Protein AF-0000000083392197 (afdb_homodimer)

Nearest PDB structures (foldseek):
  4mob-assembly1_A  TM=7.597E-01  e=2.489E-22  Homo sapiens
  4zv3-assembly1_C  TM=8.119E-01  e=1.993E-19  Mus musculus
  5egl-assembly1_A  TM=8.829E-01  e=2.478E-12  Staphylococcus aureus subsp. aureus Mu50
  5hz4-assembly1_B  TM=8.569E-01  e=7.055E-12  Staphylococcus aureus subsp. aureus Mu50
  5egl-assembly1_B-2  TM=8.770E-01  e=7.477E-12  Staphylococcus aureus subsp. aureus Mu50

Secondary structure (DSSP, 8-state):
-GGG-EEEEE-TTT-HHHHHHHB-TTSSB-HHHHHHHHHHHHHHHHHHHHH-TT------HHHHTEEEEEEEEEEEE--S---TTS-EEEEEEEEEE-SSEEEEEEEEEETTEEEEEEEEEEEEETTT-SB-PPPPP---SHHHHHHHHHHHHHHHHHHHHHHT-TTTSPPPHHHHHHHHHHIIIIIS--GGGGS---TTBSS---EEETTEEEEEGGGG-EEEEEE--GGGB-TTSBB-HHHHHHHHHHHHHHHHHHHHTS-EEEEEEEEEEE-SPPBTT-EEEEEEEEEEEE--SS-S-EEEEEEEEEEE-TTT-BEEEEEEEEEEEEESSPPTT---EEEE--SHHHHHHHHHHHHHHHHHHHHHHHHHHT----------------/-GGG-EEEEE-TTT-HHHHHHHB-TTSSB-HHHHHHHHHHHHHHHHHHHHH-TT------HHHHTEEEEEEEEEEEE--S---TTS-EEEEEEEEEE-SSEEEEEEEEEETTEEEEEEEEEEEEETTT-SB-PPPPP---SHHHHHHHHHHHHHHHHHHHHHHT-TTTSPPPHHHHHHHHHHIIIIIS--GGGGS---TTBSS---EEETTEEEEEGGGG-EEEEEE--GGGB-TTSBB-HHHHHHHHHHHHHHHHHHHHTS-EEEEEEEEEEE-SPPBTT-EEEEEEEEEEEE--SS-S-EEEEEEEEEEE-TTT-BEEEEEEEEEEEEESSPPTT---EEEE--SHHHHHHHHHHHHHHHHHHHHHHHHHHT----------------

Organism: Coprinellus micaceus (NCBI:txid71717)

Solvent-accessible surface area (backbone atoms only — not comparable to full-atom values): 41107 Å² total; per-residue (Å²): 74,73,59,14,49,46,74,47,75,47,46,29,44,81,27,69,69,58,27,57,77,34,40,32,61,87,64,35,59,36,60,33,60,51,41,27,51,51,43,51,49,50,52,50,23,52,48,26,53,68,68,32,71,81,63,85,70,81,72,63,40,78,78,67,45,38,48,73,44,70,43,31,34,55,38,32,46,47,83,63,84,71,57,50,73,41,52,39,39,36,34,35,28,49,37,30,56,56,63,31,36,36,34,30,42,34,38,38,39,37,103,91,43,76,26,51,31,37,35,36,34,35,32,24,26,57,84,79,66,39,83,26,78,51,70,75,73,65,74,84,46,73,69,47,47,51,42,29,51,50,34,50,51,49,54,50,49,51,52,51,50,60,68,60,28,70,92,78,31,79,76,52,73,69,55,48,50,50,52,50,55,46,37,69,70,68,52,63,76,54,84,68,48,69,64,64,81,63,84,58,47,54,56,61,68,53,45,72,57,86,79,27,32,33,26,49,26,81,51,40,56,48,42,31,47,45,73,35,44,57,84,46,44,41,92,81,63,25,49,30,63,24,57,53,48,17,53,43,45,51,43,41,48,51,46,50,22,45,72,66,33,38,57,61,38,74,39,31,40,59,31,36,41,47,77,43,87,47,58,56,53,35,40,36,40,35,39,29,31,54,32,25,52,48,67,46,94,88,32,67,35,32,39,25,31,37,30,38,34,24,41,42,40,42,70,74,17,41,57,42,78,22,34,42,38,34,36,34,34,28,54,65,56,84,52,89,85,66,61,49,66,40,60,36,55,86,46,72,70,42,41,52,45,27,51,51,25,45,55,51,52,52,51,48,51,52,53,53,55,55,51,66,70,54,64,73,78,75,74,75,78,72,77,81,74,76,76,75,84,122,74,73,59,14,50,44,75,47,73,48,45,28,44,81,27,68,70,59,26,59,77,35,40,32,61,88,62,34,60,36,60,34,60,51,41,27,50,50,44,52,48,50,50,50,24,52,49,26,54,66,69,32,70,82,62,86,71,81,74,61,40,76,78,67,45,40,47,74,43,69,44,31,34,54,39,31,48,48,84,64,83,71,56,51,73,41,51,37,38,38,33,35,26,50,36,32,58,56,62,29,36,34,33,29,43,34,38,39,36,40,99,91,44,77,23,50,32,37,35,36,33,35,32,24,25,57,83,81,66,39,83,28,77,51,68,76,74,66,74,85,47,72,69,47,48,52,43,30,51,50,33,50,51,49,54,50,49,53,51,51,52,60,66,61,29,69,92,78,29,78,74,53,72,68,54,48,51,50,51,51,55,45,36,69,71,67,53,63,77,53,86,67,49,71,62,65,82,62,84,58,46,54,58,63,68,53,45,72,57,85,75,28,32,33,26,50,27,83,52,39,56,46,43,31,47,43,73,34,44,55,83,47,44,42,91,82,62,25,48,29,64,23,58,53,48,19,54,43,44,50,44,41,50,52,46,51,21,44,75,66,33,38,57,61,38,74,39,30,41,58,31,36,41,47,78,40,87,46,59,56,54,36,41,38,38,34,39,29,30,50,32,25,52,49,66,47,94,88,34,68,36,33,40,25,30,37,29,37,34,23,41,43,39,42,70,74,19,42,59,43,77,23,35,42,38,34,36,33,34,29,53,65,53,84,51,90,83,66,60,49,66,40,60,36,53,86,46,72,71,41,42,52,45,27,50,52,26,44,54,51,53,52,52,49,51,52,52,53,54,55,51,67,70,57,65,72,76,75,73,75,79,71,77,79,74,78,76,77,83,123

Radius of gyration: 29.29 Å; Cα contacts (8 Å, |Δi|>4): 1599; chains: 2; bounding box: 93×83×91 Å

Foldseek 3Di:
DCFLKDKDKQALQPDVVSVVVAADPVGAGLVLVVLLVQLVSQQSSQVCQFPTSPDDDPPAVVVVQKGKDWFKKAKKFDPDGGDSNGMKMKMWHWLEFDFFKTKIWMWIDDPQDTIIIIIIMGMAGLPPRHGHGGDGDDQDDPVSVVSNVVVVVVVVVVVVCVCCACVNDPDDPVLVVVLVVVCVQAVDPDPQQPPDPPPDAQFDFSDDRDLATETEQVRLKDKDKDAAAQVQADSSQFGRVSNVSSVQVVRQLVSVCSQQVHDKDWTMWRMKGQAATHHHGWIKMKMKTFQWWDDDPVFRIKTKMKIWIWTADPVPRDTDTGMITITMMGHDDADVPGGHYTYHYNDPVSSSSNSVSVVSVVVSVVVSVVVVVCSDDDPPDPPPPPPPPD/DCFLKDKDKQALQPDVVSVVVAADPVGAGLVLVVLLVQLVSQQSSQVCQFPTNPDDDPPAVVVVQKGKDWFKKAKKFDPDGGDSNGMKMKMWHWLEFDFFKTKIWMWIDDPQDTIIIIIIMGMAGLVPRHGHGGDGDDQDDPVSVVSNVVVVVVVVVVVVCVCCACVNDPDDPVLVVVLVVVCVQAVDDDPQQPPDPPPDAQFDFSDDRDLATETEQVRLKDKDKDAAAQVQADSSQFGRVSNVSSVQVVRQLVSVCSQQVHDKAWTMWRMKGQAATHHHGWIKMKMKTFQWWDDDPVFRIKTKMKMWIWTADPVPRDTDTGMITITMMGHDDADVPGGHYTYHYNDPVSSSSNSVSVVSVVVSVVVSVVVVVCSDDDPPDDPPPPPPPD

Structure (mmCIF, N/CA/C/O backbone):
data_AF-0000000083392197-model_v1
#
loop_
_entity.id
_entity.type
_entity.pdbx_description
1 polymer 'Thioesterase/thiol ester dehydrase-isomerase'
#
loop_
_atom_site.group_PDB
_atom_site.id
_atom_site.type_symbol
_atom_site.label_atom_id
_atom_site.label_alt_id
_atom_site.label_comp_id
_atom_site.label_asym_id
_atom_site.label_entity_id
_atom_site.label_seq_id
_atom_site.pdbx_PDB_ins_code
_atom_site.Cartn_x
_atom_site.Cartn_y
_atom_site.Cartn_z
_atom_site.occupancy
_atom_site.B_iso_or_equiv
_atom_site.auth_seq_id
_atom_site.auth_comp_id
_atom_site.auth_asym_id
_atom_site.auth_atom_id
_atom_site.pdbx_PDB_model_num
ATOM 1 N N . MET A 1 1 ? -14.875 37.312 0.708 1 85.25 1 MET A N 1
ATOM 2 C CA . MET A 1 1 ? -14.391 36.156 1.445 1 85.25 1 MET A CA 1
ATOM 3 C C . MET A 1 1 ? -15.422 35.031 1.423 1 85.25 1 MET A C 1
ATOM 5 O O . MET A 1 1 ? -15.094 33.875 1.146 1 85.25 1 MET A O 1
ATOM 9 N N . HIS A 1 2 ? -16.719 35.406 1.451 1 84 2 HIS A N 1
ATOM 10 C CA . HIS A 1 2 ? -17.781 34.406 1.51 1 84 2 HIS A CA 1
ATOM 11 C C . HIS A 1 2 ? -17.984 33.719 0.153 1 84 2 HIS A C 1
ATOM 13 O O . HIS A 1 2 ? -18.562 32.656 0.07 1 84 2 HIS A O 1
ATOM 19 N N . ASP A 1 3 ? -17.453 34.375 -0.849 1 89 3 ASP A N 1
ATOM 20 C CA . ASP A 1 3 ? -17.641 33.875 -2.201 1 89 3 ASP A CA 1
ATOM 21 C C . ASP A 1 3 ? -16.922 32.531 -2.383 1 89 3 ASP A C 1
ATOM 23 O O . ASP A 1 3 ? -17.297 31.734 -3.252 1 89 3 ASP A O 1
ATOM 27 N N . SER A 1 4 ? -15.938 32.281 -1.595 1 92.25 4 SER A N 1
ATOM 28 C CA . SER A 1 4 ? -15.172 31.062 -1.745 1 92.25 4 SER A CA 1
ATOM 29 C C . SER A 1 4 ? -15.688 29.969 -0.818 1 92.25 4 SER A C 1
ATOM 31 O O . SER A 1 4 ? -15.195 28.844 -0.855 1 92.25 4 SER A O 1
ATOM 33 N N . TYR A 1 5 ? -16.656 30.266 -0.035 1 93.25 5 TYR A N 1
ATOM 34 C CA . TYR A 1 5 ? -17.156 29.312 0.945 1 93.25 5 TYR A CA 1
ATOM 35 C C . TYR A 1 5 ? -17.719 28.078 0.259 1 93.25 5 TYR A C 1
ATOM 37 O O . TYR A 1 5 ? -18.406 28.172 -0.761 1 93.25 5 TYR A O 1
ATOM 45 N N . ALA A 1 6 ? -17.375 26.938 0.765 1 94 6 ALA A N 1
ATOM 46 C CA . ALA A 1 6 ? -17.906 25.656 0.301 1 94 6 ALA A CA 1
ATOM 47 C C . ALA A 1 6 ? -18.125 24.703 1.468 1 94 6 ALA A C 1
ATOM 49 O O . ALA A 1 6 ? -17.484 24.828 2.516 1 94 6 ALA A O 1
ATOM 50 N N . GLU A 1 7 ? -19.078 23.844 1.278 1 93.25 7 GLU A N 1
ATOM 51 C CA . GLU A 1 7 ? -19.406 22.875 2.316 1 93.25 7 GLU A CA 1
ATOM 52 C C . GLU A 1 7 ? -19.688 21.5 1.713 1 93.25 7 GLU A C 1
ATOM 54 O O . GLU A 1 7 ? -20.172 21.406 0.58 1 93.25 7 GLU A O 1
ATOM 59 N N . LEU A 1 8 ? -19.312 20.484 2.42 1 93.44 8 LEU A N 1
ATOM 60 C CA . LEU A 1 8 ? -19.531 19.078 2.084 1 93.44 8 LEU A CA 1
ATOM 61 C C . LEU A 1 8 ? -20.031 18.312 3.299 1 93.44 8 LEU A C 1
ATOM 63 O O . LEU A 1 8 ? -19.469 18.422 4.387 1 93.44 8 LEU A O 1
ATOM 67 N N . VAL A 1 9 ? -21.156 17.641 3.152 1 94.56 9 VAL A N 1
ATOM 68 C CA . VAL A 1 9 ? -21.656 16.797 4.234 1 94.56 9 VAL A CA 1
ATOM 69 C C . VAL A 1 9 ? -21.406 15.328 3.914 1 94.56 9 VAL A C 1
ATOM 71 O O . VAL A 1 9 ? -21.812 14.844 2.854 1 94.56 9 VAL A O 1
ATOM 74 N N . LEU A 1 10 ? -20.703 14.672 4.723 1 94.62 10 LEU A N 1
ATOM 75 C CA . LEU A 1 10 ? -20.547 13.227 4.656 1 94.62 10 LEU A CA 1
ATOM 76 C C . LEU A 1 10 ? -21.578 12.523 5.527 1 94.62 10 LEU A C 1
ATOM 78 O O . LEU A 1 10 ? -21.484 12.539 6.758 1 94.62 10 LEU A O 1
ATOM 82 N N . PRO A 1 11 ? -22.516 11.875 4.926 1 95.31 11 PRO A N 1
ATOM 83 C CA . PRO A 1 11 ? -23.672 11.352 5.66 1 95.31 11 PRO A CA 1
ATOM 84 C C . PRO A 1 11 ? -23.406 9.984 6.281 1 95.31 11 PRO A C 1
ATOM 86 O O . PRO A 1 11 ? -24.094 9.016 5.957 1 95.31 11 PRO A O 1
ATOM 89 N N . PHE A 1 12 ? -22.594 9.938 7.188 1 93.56 12 PHE A N 1
ATOM 90 C CA . PHE A 1 12 ? -22.266 8.688 7.859 1 93.56 12 PHE A CA 1
ATOM 91 C C . PHE A 1 12 ? -23.469 8.141 8.609 1 93.56 12 PHE A C 1
ATOM 93 O O . PHE A 1 12 ? -23.734 6.934 8.578 1 93.56 12 PHE A O 1
ATOM 100 N N . GLY A 1 13 ? -24.172 8.969 9.297 1 92.56 13 GLY A N 1
ATOM 101 C CA . GLY A 1 13 ? -25.312 8.547 10.078 1 92.56 13 GLY A CA 1
ATOM 102 C C . GLY A 1 13 ? -26.547 8.273 9.242 1 92.56 13 GLY A C 1
ATOM 103 O O . GLY A 1 13 ? -27.375 7.418 9.586 1 92.56 13 GLY A O 1
ATOM 104 N N . SER A 1 14 ? -26.656 8.914 8.133 1 94.25 14 SER A N 1
ATOM 105 C CA . SER A 1 14 ? -27.906 8.891 7.383 1 94.25 14 SER A CA 1
ATOM 106 C C . SER A 1 14 ? -27.797 7.969 6.172 1 94.25 14 SER A C 1
ATOM 108 O O . SER A 1 14 ? -28.797 7.629 5.555 1 94.25 14 SER A O 1
ATOM 110 N N . SER A 1 15 ? -26.641 7.648 5.801 1 95.81 15 SER A N 1
ATOM 111 C CA . SER A 1 15 ? -26.453 6.773 4.648 1 95.81 15 SER A CA 1
ATOM 112 C C . SER A 1 15 ? -25.562 5.586 4.992 1 95.81 15 SER A C 1
ATOM 114 O O . SER A 1 15 ? -24.344 5.723 5.043 1 95.81 15 SER A O 1
ATOM 116 N N . ALA A 1 16 ? -26.141 4.465 4.965 1 93.25 16 ALA A N 1
ATOM 117 C CA . ALA A 1 16 ? -25.391 3.246 5.266 1 93.25 16 ALA A CA 1
ATOM 118 C C . ALA A 1 16 ? -24.344 2.959 4.184 1 93.25 16 ALA A C 1
ATOM 120 O O . ALA A 1 16 ? -23.266 2.449 4.48 1 93.25 16 ALA A O 1
ATOM 121 N N . GLU A 1 17 ? -24.688 3.289 3.047 1 94.19 17 GLU A N 1
ATOM 122 C CA . GLU A 1 17 ? -23.781 3.066 1.923 1 94.19 17 GLU A CA 1
ATOM 123 C C . GLU A 1 17 ? -22.5 3.893 2.066 1 94.19 17 GLU A C 1
ATOM 125 O O . GLU A 1 17 ? -21.406 3.379 1.877 1 94.19 17 GLU A O 1
ATOM 130 N N . THR A 1 18 ? -22.688 5.152 2.359 1 94.69 18 THR A N 1
ATOM 131 C CA . THR A 1 18 ? -21.531 6.016 2.557 1 94.69 18 THR A CA 1
ATOM 132 C C . THR A 1 18 ? -20.688 5.535 3.74 1 94.69 18 THR A C 1
ATOM 134 O O . THR A 1 18 ? -19.469 5.496 3.664 1 94.69 18 THR A O 1
ATOM 137 N N . LEU A 1 19 ? -21.391 5.215 4.812 1 94.5 19 LEU A N 1
ATOM 138 C CA . LEU A 1 19 ? -20.672 4.75 6 1 94.5 19 LEU A CA 1
ATOM 139 C C . LEU A 1 19 ? -19.812 3.531 5.68 1 94.5 19 LEU A C 1
ATOM 141 O O . LEU A 1 19 ? -18.688 3.428 6.145 1 94.5 19 LEU A O 1
ATOM 145 N N . GLU A 1 20 ? -20.328 2.637 4.91 1 93.94 20 GLU A N 1
ATOM 146 C CA . GLU A 1 20 ? -19.609 1.414 4.562 1 93.94 20 GLU A CA 1
ATOM 147 C C . GLU A 1 20 ? -18.297 1.727 3.854 1 93.94 20 GLU A C 1
ATOM 149 O O . GLU A 1 20 ? -17.312 1.002 4.012 1 93.94 20 GLU A O 1
ATOM 154 N N . ARG A 1 21 ? -18.266 2.801 3.143 1 94.44 21 ARG A N 1
ATOM 155 C CA . ARG A 1 21 ? -17.078 3.189 2.385 1 94.44 21 ARG A CA 1
ATOM 156 C C . ARG A 1 21 ? -16.031 3.818 3.295 1 94.44 21 ARG A C 1
ATOM 158 O O . ARG A 1 21 ? -14.859 3.918 2.924 1 94.44 21 ARG A O 1
ATOM 165 N N . TYR A 1 22 ? -16.469 4.203 4.516 1 95.31 22 TYR A N 1
ATOM 166 C CA . TYR A 1 22 ? -15.57 4.984 5.352 1 95.31 22 TYR A CA 1
ATOM 167 C C . TYR A 1 22 ? -15.32 4.289 6.684 1 95.31 22 TYR A C 1
ATOM 169 O O . TYR A 1 22 ? -14.539 4.77 7.508 1 95.31 22 TYR A O 1
ATOM 177 N N . ILE A 1 23 ? -15.906 3.184 6.941 1 93.75 23 ILE A N 1
ATOM 178 C CA . ILE A 1 23 ? -15.805 2.529 8.242 1 93.75 23 ILE A CA 1
ATOM 179 C C . ILE A 1 23 ? -14.461 1.812 8.359 1 93.75 23 ILE A C 1
ATOM 181 O O . ILE A 1 23 ? -13.945 1.279 7.371 1 93.75 23 ILE A O 1
ATOM 185 N N . ASN A 1 24 ? -13.859 1.9 9.516 1 92 24 ASN A N 1
ATOM 186 C CA . ASN A 1 24 ? -12.641 1.137 9.758 1 92 24 ASN A CA 1
ATOM 187 C C . ASN A 1 24 ? -12.922 -0.133 10.555 1 92 24 ASN A C 1
ATOM 189 O O . ASN A 1 24 ? -14.078 -0.46 10.82 1 92 24 ASN A O 1
ATOM 193 N N . ALA A 1 25 ? -11.93 -0.91 10.844 1 89.44 25 ALA A N 1
ATOM 194 C CA . ALA A 1 25 ? -12.086 -2.238 11.422 1 89.44 25 ALA A CA 1
ATOM 195 C C . ALA A 1 25 ? -12.625 -2.152 12.852 1 89.44 25 ALA A C 1
ATOM 197 O O . ALA A 1 25 ? -13.289 -3.074 13.328 1 89.44 25 ALA A O 1
ATOM 198 N N . SER A 1 26 ? -12.375 -1.056 13.523 1 89.31 26 SER A N 1
ATOM 199 C CA . SER A 1 26 ? -12.805 -0.909 14.914 1 89.31 26 SER A CA 1
ATOM 200 C C . SER A 1 26 ? -14.188 -0.263 14.992 1 89.31 26 SER A C 1
ATOM 202 O O . SER A 1 26 ? -14.672 0.039 16.094 1 89.31 26 SER A O 1
ATOM 204 N N . GLY A 1 27 ? -14.766 -0.012 13.883 1 88.94 27 GLY A N 1
ATOM 205 C CA . GLY A 1 27 ? -16.094 0.578 13.867 1 88.94 27 GLY A CA 1
ATOM 206 C C . GLY A 1 27 ? -16.078 2.094 13.828 1 88.94 27 GLY A C 1
ATOM 207 O O . GLY A 1 27 ? -17.125 2.736 13.914 1 88.94 27 GLY A O 1
ATOM 208 N N . GLY A 1 28 ? -14.961 2.676 13.766 1 91.19 28 GLY A N 1
ATOM 209 C CA . GLY A 1 28 ? -14.828 4.113 13.586 1 91.19 28 GLY A CA 1
ATOM 210 C C . GLY A 1 28 ? -14.688 4.52 12.133 1 91.19 28 GLY A C 1
ATOM 211 O O . GLY A 1 28 ? -15.031 3.756 11.227 1 91.19 28 GLY A O 1
ATOM 212 N N . ILE A 1 29 ? -14.305 5.77 11.914 1 92.25 29 ILE A N 1
ATOM 213 C CA . ILE A 1 29 ? -14.18 6.305 10.562 1 92.25 29 ILE A CA 1
ATOM 214 C C . ILE A 1 29 ? -12.734 6.191 10.094 1 92.25 29 ILE A C 1
ATOM 216 O O . ILE A 1 29 ? -11.805 6.469 10.852 1 92.25 29 ILE A O 1
ATOM 220 N N . ARG A 1 30 ? -12.625 5.77 8.852 1 93.62 30 ARG A N 1
ATOM 221 C CA . ARG A 1 30 ? -11.312 5.73 8.219 1 93.62 30 ARG A CA 1
ATOM 222 C C . ARG A 1 30 ? -10.781 7.141 7.98 1 93.62 30 ARG A C 1
ATOM 224 O O . ARG A 1 30 ? -11.023 7.734 6.926 1 93.62 30 ARG A O 1
ATOM 231 N N . THR A 1 31 ? -9.93 7.605 8.852 1 92.62 31 THR A N 1
ATOM 232 C CA . THR A 1 31 ? -9.453 8.984 8.867 1 92.62 31 THR A CA 1
ATOM 233 C C . THR A 1 31 ? -8.625 9.281 7.621 1 92.62 31 THR A C 1
ATOM 235 O O . THR A 1 31 ? -8.641 10.406 7.117 1 92.62 31 THR A O 1
ATOM 238 N N . GLY A 1 32 ? -7.906 8.258 7.105 1 93.06 32 GLY A N 1
ATOM 239 C CA . GLY A 1 32 ? -7.164 8.469 5.871 1 93.06 32 GLY A CA 1
ATOM 240 C C . GLY A 1 32 ? -8.039 8.945 4.727 1 93.06 32 GLY A C 1
ATOM 241 O O . GLY A 1 32 ? -7.648 9.836 3.975 1 93.06 32 GLY A O 1
ATOM 242 N N . LYS A 1 33 ? -9.164 8.391 4.59 1 94.19 33 LYS A N 1
ATOM 243 C CA . LYS A 1 33 ? -10.094 8.789 3.537 1 94.19 33 LYS A CA 1
ATOM 244 C C . LYS A 1 33 ? -10.602 10.203 3.768 1 94.19 33 LYS A C 1
ATOM 246 O O . LYS A 1 33 ? -10.859 10.945 2.812 1 94.19 33 LYS A O 1
ATOM 251 N N . LEU A 1 34 ? -10.773 10.531 4.988 1 91.75 34 LEU A N 1
ATOM 252 C CA . LEU A 1 34 ? -11.195 11.883 5.316 1 91.75 34 LEU A CA 1
ATOM 253 C C . LEU A 1 34 ? -10.156 12.906 4.867 1 91.75 34 LEU A C 1
ATOM 255 O O . LEU A 1 34 ? -10.5 14.008 4.434 1 91.75 34 LEU A O 1
ATOM 259 N N . MET A 1 35 ? -8.875 12.516 4.961 1 92.75 35 MET A N 1
ATOM 260 C CA . MET A 1 35 ? -7.805 13.398 4.508 1 92.75 35 MET A CA 1
ATOM 261 C C . MET A 1 35 ? -7.949 13.711 3.021 1 92.75 35 MET A C 1
ATOM 263 O O . MET A 1 35 ? -7.688 14.836 2.588 1 92.75 35 MET A O 1
ATOM 267 N N . GLU A 1 36 ? -8.352 12.75 2.309 1 94.25 36 GLU A N 1
ATOM 268 C CA . GLU A 1 36 ? -8.602 12.945 0.884 1 94.25 36 GLU A CA 1
ATOM 269 C C . GLU A 1 36 ? -9.711 13.961 0.653 1 94.25 36 GLU A C 1
ATOM 271 O O . GLU A 1 36 ? -9.594 14.828 -0.216 1 94.25 36 GLU A O 1
ATOM 276 N N . ASN A 1 37 ? -10.734 13.852 1.407 1 94.56 37 ASN A N 1
ATOM 277 C CA . ASN A 1 37 ? -11.859 14.773 1.291 1 94.56 37 ASN A CA 1
ATOM 278 C C . ASN A 1 37 ? -11.445 16.203 1.63 1 94.56 37 ASN A C 1
ATOM 280 O O . ASN A 1 37 ? -11.867 17.156 0.966 1 94.56 37 ASN A O 1
ATOM 284 N N . LEU A 1 38 ? -10.68 16.297 2.65 1 93.81 38 LEU A N 1
ATOM 285 C CA . LEU A 1 38 ? -10.234 17.609 3.08 1 93.81 38 LEU A CA 1
ATOM 286 C C . LEU A 1 38 ? -9.391 18.281 1.998 1 93.81 38 LEU A C 1
ATOM 288 O O . LEU A 1 38 ? -9.609 19.453 1.676 1 93.81 38 LEU A O 1
ATOM 292 N N . ASP A 1 39 ? -8.469 17.562 1.45 1 95.06 39 ASP A N 1
ATOM 293 C CA . ASP A 1 39 ? -7.617 18.109 0.395 1 95.06 39 ASP A CA 1
ATOM 294 C C . ASP A 1 39 ? -8.445 18.469 -0.837 1 95.06 39 ASP A C 1
ATOM 296 O O . ASP A 1 39 ? -8.227 19.516 -1.447 1 95.06 39 ASP A O 1
ATOM 300 N N . SER A 1 40 ? -9.344 17.609 -1.204 1 95.25 40 SER A N 1
ATOM 301 C CA . SER A 1 40 ? -10.219 17.859 -2.338 1 95.25 40 SER A CA 1
ATOM 302 C C . SER A 1 40 ? -11.055 19.125 -2.109 1 95.25 40 SER A C 1
ATOM 304 O O . SER A 1 40 ? -11.25 19.922 -3.025 1 95.25 40 SER A O 1
ATOM 306 N N . LEU A 1 41 ? -11.594 19.25 -0.927 1 95.44 41 LEU A N 1
ATOM 307 C CA . LEU A 1 41 ? -12.398 20.406 -0.592 1 95.44 41 LEU A CA 1
ATOM 308 C C . LEU A 1 41 ? -11.562 21.688 -0.635 1 95.44 41 LEU A C 1
ATOM 310 O O . LEU A 1 41 ? -12.008 22.719 -1.153 1 95.44 41 LEU A O 1
ATOM 314 N N . ALA A 1 42 ? -10.375 21.625 -0.062 1 96 42 ALA A N 1
ATOM 315 C CA . ALA A 1 42 ? -9.484 22.766 -0.111 1 96 42 ALA A CA 1
ATOM 316 C C . ALA A 1 42 ? -9.219 23.203 -1.552 1 96 42 ALA A C 1
ATOM 318 O O . ALA A 1 42 ? -9.25 24.391 -1.866 1 96 42 ALA A O 1
ATOM 319 N N . GLY A 1 43 ? -8.93 22.25 -2.389 1 95.12 43 GLY A N 1
ATOM 320 C CA . GLY A 1 43 ? -8.75 22.531 -3.803 1 95.12 43 GLY A CA 1
ATOM 321 C C . GLY A 1 43 ? -9.969 23.188 -4.438 1 95.12 43 GLY A C 1
ATOM 322 O O . GLY A 1 43 ? -9.844 24.172 -5.152 1 95.12 43 GLY A O 1
ATOM 323 N N . SER A 1 44 ? -11.117 22.641 -4.176 1 94.44 44 SER A N 1
ATOM 324 C CA . SER A 1 44 ? -12.359 23.156 -4.73 1 94.44 44 SER A CA 1
ATOM 325 C C . SER A 1 44 ? -12.594 24.609 -4.289 1 94.44 44 SER A C 1
ATOM 327 O O . SER A 1 44 ? -13.031 25.438 -5.086 1 94.44 44 SER A O 1
ATOM 329 N N . ILE A 1 45 ? -12.367 24.859 -3.072 1 95.69 45 ILE A N 1
ATOM 330 C CA . ILE A 1 45 ? -12.523 26.188 -2.512 1 95.69 45 ILE A CA 1
ATOM 331 C C . ILE A 1 45 ? -11.578 27.156 -3.217 1 95.69 45 ILE A C 1
ATOM 333 O O . ILE A 1 45 ? -11.977 28.266 -3.584 1 95.69 45 ILE A O 1
ATOM 337 N N . ALA A 1 46 ? -10.352 26.734 -3.389 1 96.06 46 ALA A N 1
ATOM 338 C CA . ALA A 1 46 ? -9.367 27.578 -4.062 1 96.06 46 ALA A CA 1
ATOM 339 C C . ALA A 1 46 ? -9.789 27.875 -5.496 1 96.06 46 ALA A C 1
ATOM 341 O O . ALA A 1 46 ? -9.695 29.016 -5.949 1 96.06 46 ALA A O 1
ATOM 342 N N . TYR A 1 47 ? -10.227 26.875 -6.168 1 94.62 47 TYR A N 1
ATOM 343 C CA . TYR A 1 47 ? -10.688 27.078 -7.535 1 94.62 47 TYR A CA 1
ATOM 344 C C . TYR A 1 47 ? -11.922 27.984 -7.57 1 94.62 47 TYR A C 1
ATOM 346 O O . TYR A 1 47 ? -12.062 28.828 -8.461 1 94.62 47 TYR A O 1
ATOM 354 N N . LYS A 1 48 ? -12.828 27.734 -6.648 1 94.38 48 LYS A N 1
ATOM 355 C CA . LYS A 1 48 ? -14.016 28.578 -6.551 1 94.38 48 LYS A CA 1
ATOM 356 C C . LYS A 1 48 ? -13.625 30.047 -6.344 1 94.38 48 LYS A C 1
ATOM 358 O O . LYS A 1 48 ? -14.25 30.938 -6.914 1 94.38 48 LYS A O 1
ATOM 363 N N . HIS A 1 49 ? -12.672 30.297 -5.562 1 95.88 49 HIS A N 1
ATOM 364 C CA . HIS A 1 49 ? -12.18 31.656 -5.324 1 95.88 49 HIS A CA 1
ATOM 365 C C . HIS A 1 49 ? -11.695 32.312 -6.621 1 95.88 49 HIS A C 1
ATOM 367 O O . HIS A 1 49 ? -11.93 33.5 -6.852 1 95.88 49 HIS A O 1
ATOM 373 N N . MET A 1 50 ? -11.047 31.516 -7.441 1 94.56 50 MET A N 1
ATOM 374 C CA . MET A 1 50 ? -10.43 32.031 -8.656 1 94.56 50 MET A CA 1
ATOM 375 C C . MET A 1 50 ? -11.453 32.188 -9.773 1 94.56 50 MET A C 1
ATOM 377 O O .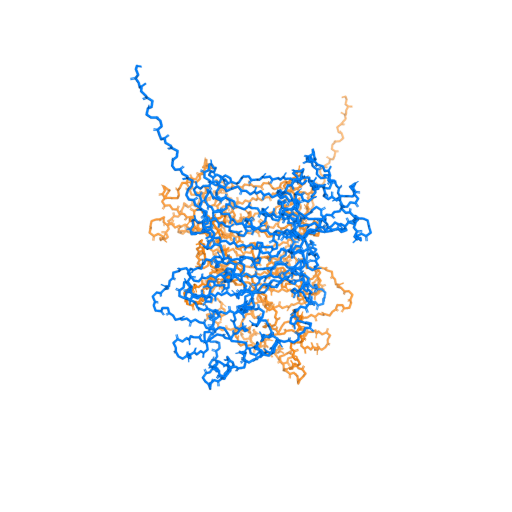 MET A 1 50 ? -11.367 33.094 -10.594 1 94.56 50 MET A O 1
ATOM 381 N N . LEU A 1 51 ? -12.398 31.297 -9.797 1 92.06 51 LEU A N 1
ATOM 382 C CA . LEU A 1 51 ? -13.281 31.219 -10.953 1 92.06 51 LEU A CA 1
ATOM 383 C C . LEU A 1 51 ? -14.633 31.859 -10.648 1 92.06 51 LEU A C 1
ATOM 385 O O . LEU A 1 51 ? -15.391 32.188 -11.562 1 92.06 51 LEU A O 1
ATOM 389 N N . GLY A 1 52 ? -14.938 31.984 -9.398 1 90.25 52 GLY A N 1
ATOM 390 C CA . GLY A 1 52 ? -16.203 32.594 -9.008 1 90.25 52 GLY A CA 1
ATOM 391 C C . GLY A 1 52 ? -17.156 31.609 -8.367 1 90.25 52 GLY A C 1
ATOM 392 O O . GLY A 1 52 ? -17 30.391 -8.516 1 90.25 52 GLY A O 1
ATOM 393 N N . PRO A 1 53 ? -18.094 32.062 -7.68 1 84.75 53 PRO A N 1
ATOM 394 C CA . PRO A 1 53 ? -19 31.219 -6.891 1 84.75 53 PRO A CA 1
ATOM 395 C C . PRO A 1 53 ? -19.938 30.375 -7.762 1 84.75 53 PRO A C 1
ATOM 397 O O . PRO A 1 53 ? -20.484 29.375 -7.293 1 84.75 53 PRO A O 1
ATOM 400 N N . SER A 1 54 ? -20.094 30.672 -9.039 1 82.44 54 SER A N 1
ATOM 401 C CA . SER A 1 54 ? -21.062 30 -9.898 1 82.44 54 SER A CA 1
ATOM 402 C C . SER A 1 54 ? -20.406 28.891 -10.703 1 82.44 54 SER A C 1
ATOM 404 O O . SER A 1 54 ? -21.062 28.219 -11.492 1 82.44 54 SER A O 1
ATOM 406 N N . VAL A 1 55 ? -19.156 28.656 -10.445 1 78.69 55 VAL A N 1
ATOM 407 C CA . VAL A 1 55 ? -18.453 27.656 -11.234 1 78.69 55 VAL A CA 1
ATOM 408 C C . VAL A 1 55 ? -18.891 26.25 -10.812 1 78.69 55 VAL A C 1
ATOM 410 O O . VAL A 1 55 ? -18.953 25.938 -9.625 1 78.69 55 VAL A O 1
ATOM 413 N N . GLU A 1 56 ? -19.297 25.422 -11.773 1 73.19 56 GLU A N 1
ATOM 414 C CA . GLU A 1 56 ? -19.781 24.078 -11.453 1 73.19 56 GLU A CA 1
ATOM 415 C C . GLU A 1 56 ? -18.75 23.016 -11.828 1 73.19 56 GLU A C 1
ATOM 417 O O . GLU A 1 56 ? -18.688 21.969 -11.195 1 73.19 56 GLU A O 1
ATOM 422 N N . SER A 1 57 ? -18.031 23.281 -12.906 1 76.94 57 SER A N 1
ATOM 423 C CA . SER A 1 57 ? -17.016 22.328 -13.344 1 76.94 57 SER A CA 1
ATOM 424 C C . SER A 1 57 ? -15.719 23.031 -13.734 1 76.94 57 SER A C 1
ATOM 426 O O . SER A 1 57 ? -15.742 24.172 -14.219 1 76.94 57 SER A O 1
ATOM 428 N N . LEU A 1 58 ? -14.594 22.469 -13.484 1 74.81 58 LEU A N 1
ATOM 429 C CA . LEU A 1 58 ? -13.289 23.062 -13.758 1 74.81 58 LEU A CA 1
ATOM 430 C C . LEU A 1 58 ? -12.938 22.938 -15.234 1 74.81 58 LEU A C 1
ATOM 432 O O . LEU A 1 58 ? -12.219 23.781 -15.781 1 74.81 58 LEU A O 1
ATOM 436 N N . GLY A 1 59 ? -13.578 21.938 -15.945 1 69.88 59 GLY A N 1
ATOM 437 C CA . GLY A 1 59 ? -13.141 21.703 -17.312 1 69.88 59 GLY A CA 1
ATOM 438 C C . GLY A 1 59 ? -11.656 21.391 -17.422 1 69.88 59 GLY A C 1
ATOM 439 O O . GLY A 1 59 ? -10.984 21.203 -16.406 1 69.88 59 GLY A O 1
ATOM 440 N N . PRO A 1 60 ? -11.141 21.312 -18.688 1 74.56 60 PRO A N 1
ATOM 441 C CA . PRO A 1 60 ? -9.711 21.062 -18.875 1 74.56 60 PRO A CA 1
ATOM 442 C C . PRO A 1 60 ? -8.844 22.25 -18.438 1 74.56 60 PRO A C 1
ATOM 444 O O . PRO A 1 60 ? -9.188 23.406 -18.703 1 74.56 60 PRO A O 1
ATOM 447 N N . ILE A 1 61 ? -7.828 21.984 -17.766 1 73.25 61 ILE A N 1
ATOM 448 C CA . ILE A 1 61 ? -6.965 23 -17.156 1 73.25 61 ILE A CA 1
ATOM 449 C C . ILE A 1 61 ? -6.336 23.859 -18.266 1 73.25 61 ILE A C 1
ATOM 451 O O . ILE A 1 61 ? -6.121 25.062 -18.078 1 73.25 61 ILE A O 1
ATOM 455 N N . GLU A 1 62 ? -6.094 23.188 -19.297 1 76.81 62 GLU A N 1
ATOM 456 C CA . GLU A 1 62 ? -5.461 23.906 -20.391 1 76.81 62 GLU A CA 1
ATOM 457 C C . GLU A 1 62 ? -6.332 25.062 -20.875 1 76.81 62 GLU A C 1
ATOM 459 O O . GLU A 1 62 ? -5.816 26.094 -21.297 1 76.81 62 GLU A O 1
ATOM 464 N N . ASP A 1 63 ? -7.5 24.922 -20.734 1 79.94 63 ASP A N 1
ATOM 465 C CA . ASP A 1 63 ? -8.43 25.953 -21.188 1 79.94 63 ASP A CA 1
ATOM 466 C C . ASP A 1 63 ? -8.523 27.094 -20.156 1 79.94 63 ASP A C 1
ATOM 468 O O . ASP A 1 63 ? -8.719 28.25 -20.531 1 79.94 63 ASP A O 1
ATOM 472 N N . ARG A 1 64 ? -8.258 26.766 -19 1 83.25 64 ARG A N 1
ATOM 473 C CA . ARG A 1 64 ? -8.367 27.75 -17.938 1 83.25 64 ARG A CA 1
ATOM 474 C C . ARG A 1 64 ? -7.09 28.562 -17.812 1 83.25 64 ARG A C 1
ATOM 476 O O . ARG A 1 64 ? -7.117 29.703 -17.359 1 83.25 64 ARG A O 1
ATOM 483 N N . GLY A 1 65 ? -5.98 27.969 -18.156 1 89.38 65 GLY A N 1
ATOM 484 C CA . GLY A 1 65 ? -4.703 28.672 -18.188 1 89.38 65 GLY A CA 1
ATOM 485 C C . GLY A 1 65 ? -3.969 28.609 -16.859 1 89.38 65 GLY A C 1
ATOM 486 O O . GLY A 1 65 ? -2.916 29.234 -16.703 1 89.38 65 GLY A O 1
ATOM 487 N N . PHE A 1 66 ? -4.652 28.078 -15.805 1 92.94 66 PHE A N 1
ATOM 488 C CA . PHE A 1 66 ? -3.965 27.938 -14.531 1 92.94 66 PHE A CA 1
ATOM 489 C C . PHE A 1 66 ? -4.379 26.656 -13.82 1 92.94 66 PHE A C 1
ATOM 491 O O . PHE A 1 66 ? -5.348 26.016 -14.219 1 92.94 66 PHE A O 1
ATOM 498 N N . TYR A 1 67 ? -3.586 26.266 -12.93 1 92.69 67 TYR A N 1
ATOM 499 C CA . TYR A 1 67 ? -3.947 25.188 -12.016 1 92.69 67 TYR A CA 1
ATOM 500 C C . TYR A 1 67 ? -3.488 25.5 -10.594 1 92.69 67 TYR A C 1
ATOM 502 O O . TYR A 1 67 ? -2.637 26.359 -10.391 1 92.69 67 TYR A O 1
ATOM 510 N N . ILE A 1 68 ? -4.121 24.891 -9.688 1 94.94 68 ILE A N 1
ATOM 511 C CA . ILE A 1 68 ? -3.834 25.141 -8.273 1 94.94 68 ILE A CA 1
ATOM 512 C C . ILE A 1 68 ? -3.307 23.875 -7.617 1 94.94 68 ILE A C 1
ATOM 514 O O . ILE A 1 68 ? -3.826 22.781 -7.859 1 94.94 68 ILE A O 1
ATOM 518 N N . VAL A 1 69 ? -2.258 24.016 -6.832 1 94.62 69 VAL A N 1
ATOM 519 C CA . VAL A 1 69 ? -1.66 22.875 -6.148 1 94.62 69 VAL A CA 1
ATOM 520 C C . VAL A 1 69 ? -1.626 23.141 -4.645 1 94.62 69 VAL A C 1
ATOM 522 O O . VAL A 1 69 ? -1.562 24.281 -4.207 1 94.62 69 VAL A O 1
ATOM 525 N N . THR A 1 70 ? -1.761 22.094 -3.904 1 94.5 70 THR A N 1
ATOM 526 C CA . THR A 1 70 ? -1.525 22.188 -2.467 1 94.5 70 THR A CA 1
ATOM 527 C C . THR A 1 70 ? -0.03 22.234 -2.166 1 94.5 70 THR A C 1
ATOM 529 O O . THR A 1 70 ? 0.713 21.312 -2.504 1 94.5 70 THR A O 1
ATOM 532 N N . ALA A 1 71 ? 0.396 23.266 -1.566 1 94.06 71 ALA A N 1
ATOM 533 C CA . ALA A 1 71 ? 1.81 23.406 -1.226 1 94.06 71 ALA A CA 1
ATOM 534 C C . ALA A 1 71 ? 2.105 22.797 0.142 1 94.06 71 ALA A C 1
ATOM 536 O O . ALA A 1 71 ? 3.131 22.125 0.327 1 94.06 71 ALA A O 1
ATOM 537 N N . SER A 1 72 ? 1.198 23.031 1.046 1 94.19 72 SER A N 1
ATOM 538 C CA . SER A 1 72 ? 1.407 22.5 2.389 1 94.19 72 SER A CA 1
ATOM 539 C C . SER A 1 72 ? 0.101 22.453 3.174 1 94.19 72 SER A C 1
ATOM 541 O O . SER A 1 72 ? -0.877 23.094 2.803 1 94.19 72 SER A O 1
ATOM 543 N N . VAL A 1 73 ? 0.118 21.578 4.082 1 92.38 73 VAL A N 1
ATOM 544 C CA . VAL A 1 73 ? -0.895 21.547 5.129 1 92.38 73 VAL A CA 1
ATOM 545 C C . VAL A 1 73 ? -0.246 21.828 6.484 1 92.38 73 VAL A C 1
ATOM 547 O O . VAL A 1 73 ? 0.637 21.094 6.922 1 92.38 73 VAL A O 1
ATOM 550 N N . ASP A 1 74 ? -0.633 22.828 7.098 1 84.62 74 ASP A N 1
ATOM 551 C CA . ASP A 1 74 ? 0.075 23.312 8.281 1 84.62 74 ASP A CA 1
ATOM 552 C C . ASP A 1 74 ? -0.36 22.547 9.531 1 84.62 74 ASP A C 1
ATOM 554 O O . ASP A 1 74 ? 0.475 22.156 10.352 1 84.62 74 ASP A O 1
ATOM 558 N N . ARG A 1 75 ? -1.655 22.516 9.781 1 84.44 75 ARG A N 1
ATOM 559 C CA . ARG A 1 75 ? -1.992 21.719 10.961 1 84.44 75 ARG A CA 1
ATOM 560 C C . ARG A 1 75 ? -3.473 21.359 10.977 1 84.44 75 ARG A C 1
ATOM 562 O O . ARG A 1 75 ? -4.309 22.125 10.492 1 84.44 75 ARG A O 1
ATOM 569 N N . LEU A 1 76 ? -3.697 20.203 11.391 1 87.19 76 LEU A N 1
ATOM 570 C CA . LEU A 1 76 ? -5.031 19.672 11.672 1 87.19 76 LEU A CA 1
ATOM 571 C C . LEU A 1 76 ? -5.07 18.969 13.023 1 87.19 76 LEU A C 1
ATOM 573 O O . LEU A 1 76 ? -4.332 18.016 13.25 1 87.19 76 LEU A O 1
ATOM 577 N N . ASP A 1 77 ? -5.875 19.484 13.938 1 86.25 77 ASP A N 1
ATOM 578 C CA . ASP A 1 77 ? -6.016 18.875 15.266 1 86.25 77 ASP A CA 1
ATOM 579 C C . ASP A 1 77 ? -7.352 18.156 15.398 1 86.25 77 ASP A C 1
ATOM 581 O O . ASP A 1 77 ? -8.398 18.688 15.031 1 86.25 77 ASP A O 1
ATOM 585 N N . MET A 1 78 ? -7.25 16.938 15.914 1 84.19 78 MET A N 1
ATOM 586 C CA . MET A 1 78 ? -8.453 16.172 16.203 1 84.19 78 MET A CA 1
ATOM 587 C C . MET A 1 78 ? -8.828 16.281 17.672 1 84.19 78 MET A C 1
ATOM 589 O O . MET A 1 78 ? -8.172 15.672 18.531 1 84.19 78 MET A O 1
ATOM 593 N N . MET A 1 79 ? -9.898 16.938 17.953 1 76.38 79 MET A N 1
ATOM 594 C CA . MET A 1 79 ? -10.25 17.219 19.344 1 76.38 79 MET A CA 1
ATOM 595 C C . MET A 1 79 ? -11.094 16.094 19.938 1 76.38 79 MET A C 1
ATOM 597 O O . MET A 1 79 ? -11.094 15.883 21.156 1 76.38 79 MET A O 1
ATOM 601 N N . SER A 1 80 ? -11.828 15.406 19.125 1 76.19 80 SER A N 1
ATOM 602 C CA . SER A 1 80 ? -12.656 14.281 19.547 1 76.19 80 SER A CA 1
ATOM 603 C C . SER A 1 80 ? -12.688 13.18 18.5 1 76.19 80 SER A C 1
ATOM 605 O O . SER A 1 80 ? -12.445 13.445 17.312 1 76.19 80 SER A O 1
ATOM 607 N N . PRO A 1 81 ? -12.961 11.992 19.031 1 77.88 81 PRO A N 1
ATOM 608 C CA . PRO A 1 81 ? -13.109 10.922 18.047 1 77.88 81 PRO A CA 1
ATOM 609 C C . PRO A 1 81 ? -14.305 11.133 17.125 1 77.88 81 PRO A C 1
ATOM 611 O O . PRO A 1 81 ? -15.312 11.727 17.531 1 77.88 81 PRO A O 1
ATOM 614 N N . LEU A 1 82 ? -14.156 10.695 15.961 1 83.44 82 LEU A N 1
ATOM 615 C CA . LEU A 1 82 ? -15.25 10.758 15 1 83.44 82 LEU A CA 1
ATOM 616 C C . LEU A 1 82 ? -16.344 9.742 15.336 1 83.44 82 LEU A C 1
ATOM 618 O O . LEU A 1 82 ? -16.031 8.633 15.773 1 83.44 82 LEU A O 1
ATOM 622 N N . ASP A 1 83 ? -17.594 10.18 15.234 1 86.44 83 ASP A N 1
ATOM 623 C CA . ASP A 1 83 ? -18.75 9.336 15.523 1 86.44 83 ASP A CA 1
ATOM 624 C C . ASP A 1 83 ? -19.406 8.852 14.234 1 86.44 83 ASP A C 1
ATOM 626 O O . ASP A 1 83 ? -20.031 9.633 13.516 1 86.44 83 ASP A O 1
ATOM 630 N N . PRO A 1 84 ? -19.312 7.594 14.008 1 89.75 84 PRO A N 1
ATOM 631 C CA . PRO A 1 84 ? -19.875 7.059 12.766 1 89.75 84 PRO A CA 1
ATOM 632 C C . PRO A 1 84 ? -21.406 7.172 12.719 1 89.75 84 PRO A C 1
ATOM 634 O O . PRO A 1 84 ? -22 6.988 11.656 1 89.75 84 PRO A O 1
ATOM 637 N N . LYS A 1 85 ? -22.062 7.453 13.781 1 90.94 85 LYS A N 1
ATOM 638 C CA . LYS A 1 85 ? -23.516 7.531 13.844 1 90.94 85 LYS A CA 1
ATOM 639 C C . LYS A 1 85 ? -24 8.93 13.469 1 90.94 85 LYS A C 1
ATOM 641 O O . LYS A 1 85 ? -25.203 9.156 13.344 1 90.94 85 LYS A O 1
ATOM 646 N N . ARG A 1 86 ? -23.062 9.789 13.25 1 90.69 86 ARG A N 1
ATOM 647 C CA . ARG A 1 86 ? -23.438 11.172 12.953 1 90.69 86 ARG A CA 1
ATOM 648 C C . ARG A 1 86 ? -22.859 11.625 11.625 1 90.69 86 ARG A C 1
ATOM 650 O O . ARG A 1 86 ? -21.75 11.227 11.258 1 90.69 86 ARG A O 1
ATOM 657 N N . ASP A 1 87 ? -23.594 12.469 11.039 1 93.06 87 ASP A N 1
ATOM 658 C CA . ASP A 1 87 ? -23.094 13.078 9.812 1 93.06 87 ASP A CA 1
ATOM 659 C C . ASP A 1 87 ? -21.969 14.07 10.117 1 93.06 87 ASP A C 1
ATOM 661 O O . ASP A 1 87 ? -21.984 14.727 11.164 1 93.06 87 ASP A O 1
ATOM 665 N N . LEU A 1 88 ? -21.016 14.148 9.219 1 92 88 LEU A N 1
ATOM 666 C CA . LEU A 1 88 ? -19.891 15.062 9.367 1 92 88 LEU A CA 1
ATOM 667 C C . LEU A 1 88 ? -19.969 16.188 8.336 1 92 88 LEU A C 1
ATOM 669 O O . LEU A 1 88 ? -20.109 15.93 7.137 1 92 88 LEU A O 1
ATOM 673 N N . ARG A 1 89 ? -19.922 17.375 8.844 1 92.81 89 ARG A N 1
ATOM 674 C CA . ARG A 1 89 ? -19.922 18.531 7.961 1 92.81 89 ARG A CA 1
ATOM 675 C C . ARG A 1 89 ? -18.516 19.109 7.816 1 92.81 89 ARG A C 1
ATOM 677 O O . ARG A 1 89 ? -17.859 19.422 8.812 1 92.81 89 ARG A O 1
ATOM 684 N N . LEU A 1 90 ? -18.062 19.172 6.598 1 93.19 90 LEU A N 1
ATOM 685 C CA . LEU A 1 90 ? -16.812 19.844 6.254 1 93.19 90 LEU A CA 1
ATOM 686 C C . LEU A 1 90 ? -17.078 21.188 5.559 1 93.19 90 LEU A C 1
ATOM 688 O O . LEU A 1 90 ? -17.938 21.266 4.68 1 93.19 90 LEU A O 1
ATOM 692 N N . SER A 1 91 ? -16.453 22.188 5.992 1 93.5 91 SER A N 1
ATOM 693 C CA . SER A 1 91 ? -16.625 23.5 5.359 1 93.5 91 SER A CA 1
ATOM 694 C C . SER A 1 91 ? -15.336 24.312 5.422 1 93.5 91 SER A C 1
ATOM 696 O O . SER A 1 91 ? -14.422 23.984 6.184 1 93.5 91 SER A O 1
ATOM 698 N N . GLY A 1 92 ? -15.289 25.328 4.555 1 93.69 92 GLY A N 1
ATOM 699 C CA . GLY A 1 92 ? -14.102 26.156 4.559 1 93.69 92 GLY A CA 1
ATOM 700 C C . GLY A 1 92 ? -14.195 27.328 3.592 1 93.69 92 GLY A C 1
ATOM 701 O O . GLY A 1 92 ? -15.227 27.531 2.957 1 93.69 92 GLY A O 1
ATOM 702 N N . GLN A 1 93 ? -13.195 28.094 3.613 1 94.5 93 GLN A N 1
ATOM 703 C CA . GLN A 1 93 ? -13.094 29.266 2.738 1 94.5 93 GLN A CA 1
ATOM 704 C C . GLN A 1 93 ? -11.664 29.781 2.689 1 94.5 93 GLN A C 1
ATOM 706 O O . GLN A 1 93 ? -10.836 29.422 3.527 1 94.5 93 GLN A O 1
ATOM 711 N N . VAL A 1 94 ? -11.445 30.594 1.713 1 96.38 94 VAL A N 1
ATOM 712 C CA . VAL A 1 94 ? -10.172 31.297 1.641 1 96.38 94 VAL A CA 1
ATOM 713 C C . VAL A 1 94 ? -10.164 32.438 2.654 1 96.38 94 VAL A C 1
ATOM 715 O O . VAL A 1 94 ? -11.102 33.25 2.705 1 96.38 94 VAL A O 1
ATOM 718 N N . ILE A 1 95 ? -9.047 32.562 3.4 1 94.75 95 ILE A N 1
ATOM 719 C CA . ILE A 1 95 ? -9.055 33.594 4.434 1 94.75 95 ILE A CA 1
ATOM 720 C C . ILE A 1 95 ? -7.891 34.562 4.207 1 94.75 95 ILE A C 1
ATOM 722 O O . ILE A 1 95 ? -7.789 35.594 4.879 1 94.75 95 ILE A O 1
ATOM 726 N N . TYR A 1 96 ? -7.012 34.219 3.34 1 95.31 96 TYR A N 1
ATOM 727 C CA . TYR A 1 96 ? -5.875 35.062 3.01 1 95.31 96 TYR A CA 1
ATOM 728 C C . TYR A 1 96 ? -5.379 34.812 1.595 1 95.31 96 TYR A C 1
ATOM 730 O O . TYR A 1 96 ? -5.41 33.656 1.133 1 95.31 96 TYR A O 1
ATOM 738 N N . THR A 1 97 ? -4.969 35.844 0.91 1 96.25 97 THR A N 1
ATOM 739 C CA . THR A 1 97 ? -4.34 35.688 -0.397 1 96.25 97 THR A CA 1
ATOM 740 C C . THR A 1 97 ? -3.049 36.5 -0.475 1 96.25 97 THR A C 1
ATOM 742 O O . THR A 1 97 ? -2.988 37.625 0.021 1 96.25 97 THR A O 1
ATOM 745 N N . GLY A 1 98 ? -2.006 35.875 -0.947 1 94.19 98 GLY A N 1
ATOM 746 C CA . GLY A 1 98 ? -0.799 36.562 -1.365 1 94.19 98 GLY A CA 1
ATOM 747 C C . GLY A 1 98 ? -0.786 36.906 -2.844 1 94.19 98 GLY A C 1
ATOM 748 O O . GLY A 1 98 ? -1.811 37.312 -3.406 1 94.19 98 GLY A O 1
ATOM 749 N N . LYS A 1 99 ? 0.438 36.844 -3.414 1 95.25 99 LYS A N 1
ATOM 750 C CA . LYS A 1 99 ? 0.559 37.094 -4.848 1 95.25 99 LYS A CA 1
ATOM 751 C C . LYS A 1 99 ? 0.011 35.938 -5.652 1 95.25 99 LYS A C 1
ATOM 753 O O . LYS A 1 99 ? -0.828 36.094 -6.535 1 95.25 99 LYS A O 1
ATOM 758 N N . SER A 1 100 ? 0.521 34.75 -5.32 1 97.31 100 SER A N 1
ATOM 759 C CA . SER A 1 100 ? 0.087 33.531 -6.027 1 97.31 100 SER A CA 1
ATOM 760 C C . SER A 1 100 ? -0.382 32.469 -5.055 1 97.31 100 SER A C 1
ATOM 762 O O . SER A 1 100 ? -0.646 31.328 -5.453 1 97.31 100 SER A O 1
ATOM 764 N N . SER A 1 101 ? -0.457 32.812 -3.766 1 95.44 101 SER A N 1
ATOM 765 C CA . SER A 1 101 ? -0.798 31.844 -2.742 1 95.44 101 SER A CA 1
ATOM 766 C C . SER A 1 101 ? -2.125 32.188 -2.07 1 95.44 101 SER A C 1
ATOM 768 O O . SER A 1 101 ? -2.547 33.344 -2.068 1 95.44 101 SER A O 1
ATOM 770 N N . MET A 1 102 ? -2.777 31.219 -1.561 1 96.19 102 MET A N 1
ATOM 771 C CA . MET A 1 102 ? -4.023 31.328 -0.807 1 96.19 102 MET A CA 1
ATOM 772 C C . MET A 1 102 ? -3.98 30.453 0.444 1 96.19 102 MET A C 1
ATOM 774 O O . MET A 1 102 ? -3.475 29.328 0.407 1 96.19 102 MET A O 1
ATOM 778 N N . GLU A 1 103 ? -4.48 31 1.531 1 95 103 GLU A N 1
ATOM 779 C CA . GLU A 1 103 ? -4.703 30.203 2.738 1 95 103 GLU A CA 1
ATOM 780 C C . GLU A 1 103 ? -6.168 29.797 2.869 1 95 103 GLU A C 1
ATOM 782 O O . GLU A 1 103 ? -7.055 30.656 2.896 1 95 103 GLU A O 1
ATOM 787 N N . VAL A 1 104 ? -6.355 28.5 2.889 1 95 104 VAL A N 1
ATOM 788 C CA . VAL A 1 104 ? -7.703 27.953 3.021 1 95 104 VAL A CA 1
ATOM 789 C C . VAL A 1 104 ? -7.871 27.312 4.402 1 95 104 VAL A C 1
ATOM 791 O O . VAL A 1 104 ? -7.082 26.453 4.793 1 95 104 VAL A O 1
ATOM 794 N N . VAL A 1 105 ? -8.867 27.766 5.113 1 92.31 105 VAL A N 1
ATOM 795 C CA . VAL A 1 105 ? -9.188 27.156 6.395 1 92.31 105 VAL A CA 1
ATOM 796 C C . VAL A 1 105 ? -10.359 26.188 6.219 1 92.31 105 VAL A C 1
ATOM 798 O O . VAL A 1 105 ? -11.344 26.5 5.539 1 92.31 105 VAL A O 1
ATOM 801 N N . LEU A 1 106 ? -10.148 25.047 6.727 1 91.88 106 LEU A N 1
ATOM 802 C CA . LEU A 1 106 ? -11.211 24.031 6.707 1 91.88 106 LEU A CA 1
ATOM 803 C C . LEU A 1 106 ? -11.672 23.703 8.125 1 91.88 106 LEU A C 1
ATOM 805 O O . LEU A 1 106 ? -10.859 23.656 9.047 1 91.88 106 LEU A O 1
ATOM 809 N N . LYS A 1 107 ? -12.977 23.469 8.227 1 88.38 107 LYS A N 1
ATOM 810 C CA . LYS A 1 107 ? -13.602 23.094 9.5 1 88.38 107 LYS A CA 1
ATOM 811 C C . LYS A 1 107 ? -14.312 21.75 9.383 1 88.38 107 LYS A C 1
ATOM 813 O O . LYS A 1 107 ? -15.023 21.5 8.414 1 88.38 107 LYS A O 1
ATOM 818 N N . MET A 1 108 ? -13.984 20.906 10.32 1 87.31 108 MET A N 1
ATOM 819 C CA . MET A 1 108 ? -14.727 19.656 10.477 1 87.31 108 MET A CA 1
ATOM 820 C C . MET A 1 108 ? -15.664 19.734 11.68 1 87.31 1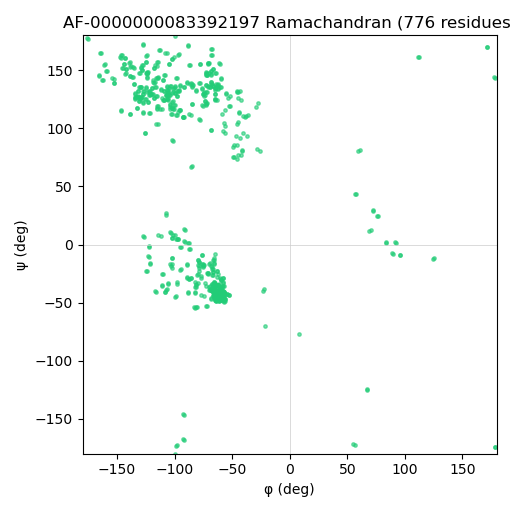08 MET A C 1
ATOM 822 O O . MET A 1 108 ? -15.219 19.906 12.812 1 87.31 108 MET A O 1
ATOM 826 N N . GLU A 1 109 ? -16.828 19.625 11.469 1 81.56 109 GLU A N 1
ATOM 827 C CA . GLU A 1 109 ? -17.797 19.844 12.547 1 81.56 109 GLU A CA 1
ATOM 828 C C . GLU A 1 109 ? -18.672 18.609 12.75 1 81.56 109 GLU A C 1
ATOM 830 O O . GLU A 1 109 ? -19.281 18.109 11.805 1 81.56 109 GLU A O 1
ATOM 835 N N . PHE A 1 110 ? -18.328 18.156 13.961 1 66.81 110 PHE A N 1
ATOM 836 C CA . PHE A 1 110 ? -19.297 17.25 14.555 1 66.81 110 PHE A CA 1
ATOM 837 C C . PHE A 1 110 ? -20.094 17.953 15.648 1 66.81 110 PHE A C 1
ATOM 839 O O . PHE A 1 110 ? -19.547 18.734 16.422 1 66.81 110 PHE A O 1
ATOM 846 N N . ILE A 1 111 ? -21.375 17.797 15.68 1 54.25 111 ILE A N 1
ATOM 847 C CA . ILE A 1 111 ? -22.219 18.484 16.656 1 54.25 111 ILE A CA 1
ATOM 848 C C . ILE A 1 111 ? -21.391 19.5 17.438 1 54.25 111 ILE A C 1
ATOM 850 O O . ILE A 1 111 ? -21.562 20.703 17.281 1 54.25 111 ILE A O 1
ATOM 854 N N . ARG A 1 112 ? -20.562 19.016 18.438 1 51.28 112 ARG A N 1
ATOM 855 C CA . ARG A 1 112 ? -19.969 19.922 19.422 1 51.28 112 ARG A CA 1
ATOM 856 C C . ARG A 1 112 ? -18.453 20.016 19.234 1 51.28 112 ARG A C 1
ATOM 858 O O . ARG A 1 112 ? -17.75 20.531 20.094 1 51.28 112 ARG A O 1
ATOM 865 N N . CYS A 1 113 ? -17.891 19.406 18.125 1 55.25 113 CYS A N 1
ATOM 866 C CA . CYS A 1 113 ? -16.438 19.484 18.047 1 55.25 113 CYS A CA 1
ATOM 867 C C . CYS A 1 113 ? -15.992 19.984 16.672 1 55.25 113 CYS A C 1
ATOM 869 O O . CYS A 1 113 ? -16.594 19.641 15.656 1 55.25 113 CYS A O 1
ATOM 871 N N . VAL A 1 114 ? -15.109 21.094 16.859 1 59.84 114 VAL A N 1
ATOM 872 C CA . VAL A 1 114 ? -14.609 21.688 15.617 1 59.84 114 VAL A CA 1
ATOM 873 C C . VAL A 1 114 ? -13.109 21.438 15.484 1 59.84 114 VAL A C 1
ATOM 875 O O . VAL A 1 114 ? -12.352 21.703 16.422 1 59.84 114 VAL A O 1
ATOM 878 N N . SER A 1 115 ? -12.789 20.688 14.422 1 68.56 115 SER A N 1
ATOM 879 C CA . SER A 1 115 ? -11.383 20.578 14.055 1 68.56 115 SER A CA 1
ATOM 880 C C . SER A 1 115 ? -11.055 21.469 12.859 1 68.56 115 SER A C 1
ATOM 882 O O . SER A 1 115 ? -11.836 21.578 11.914 1 68.56 115 SER A O 1
ATOM 884 N N . LEU A 1 116 ? -9.969 22.234 13.07 1 74.88 116 LEU A N 1
ATOM 885 C CA . LEU A 1 116 ? -9.578 23.141 12 1 74.88 116 LEU A CA 1
ATOM 886 C C . LEU A 1 116 ? -8.32 22.641 11.289 1 74.88 116 LEU A C 1
ATOM 888 O O . LEU A 1 116 ? -7.418 22.094 11.922 1 74.88 116 LEU A O 1
ATOM 892 N N . GLY A 1 117 ? -8.406 22.75 10.023 1 82.19 117 GLY A N 1
ATOM 893 C CA . GLY A 1 117 ? -7.238 22.5 9.188 1 82.19 117 GLY A CA 1
ATOM 894 C C . GLY A 1 117 ? -6.914 23.672 8.273 1 82.19 117 GLY A C 1
ATOM 895 O O . GLY A 1 117 ? -7.809 24.406 7.848 1 82.19 117 GLY A O 1
ATOM 896 N N . ARG A 1 118 ? -5.691 23.844 8.023 1 89.31 118 ARG A N 1
ATOM 897 C CA . ARG A 1 118 ? -5.25 24.938 7.164 1 89.31 118 ARG A CA 1
ATOM 898 C C . ARG A 1 118 ? -4.43 24.406 5.988 1 89.31 118 ARG A C 1
ATOM 900 O O . ARG A 1 118 ? -3.502 23.625 6.172 1 89.31 118 ARG A O 1
ATOM 907 N N . PHE A 1 119 ? -4.793 24.875 4.863 1 94.38 119 PHE A N 1
ATOM 908 C CA . PHE A 1 119 ? -4.145 24.453 3.621 1 94.38 119 PHE A CA 1
ATOM 909 C C . PHE A 1 119 ? -3.555 25.656 2.896 1 94.38 119 PHE A C 1
ATOM 911 O O . PHE A 1 119 ? -4.219 26.688 2.746 1 94.38 119 PHE A O 1
ATOM 918 N N . SER A 1 120 ? -2.346 25.578 2.533 1 94.75 120 SER A N 1
ATOM 919 C CA . SER A 1 120 ? -1.713 26.578 1.679 1 94.75 120 SER A CA 1
ATOM 920 C C . SER A 1 120 ? -1.76 26.156 0.213 1 94.75 120 SER A C 1
ATOM 922 O O . SER A 1 120 ? -1.172 25.141 -0.17 1 94.75 120 SER A O 1
ATOM 924 N N . MET A 1 121 ? -2.459 26.938 -0.541 1 96.06 121 MET A N 1
ATOM 925 C CA . MET A 1 121 ? -2.641 26.641 -1.961 1 96.06 121 MET A CA 1
ATOM 926 C C . MET A 1 121 ? -1.854 27.641 -2.818 1 96.06 121 MET A C 1
ATOM 928 O O . MET A 1 121 ? -1.739 28.812 -2.471 1 96.06 121 MET A O 1
ATOM 932 N N . VAL A 1 122 ? -1.345 27.125 -3.963 1 96.25 122 VAL A N 1
ATOM 933 C CA . VAL A 1 122 ? -0.571 27.984 -4.852 1 96.25 122 VAL A CA 1
ATOM 934 C C . VAL A 1 122 ? -1.112 27.875 -6.277 1 96.25 122 VAL A C 1
ATOM 936 O O . VAL A 1 122 ? -1.376 26.781 -6.762 1 96.25 122 VAL A O 1
ATOM 939 N N . CYS A 1 123 ? -1.234 28.969 -6.855 1 96.75 123 CYS A N 1
ATOM 940 C CA . CYS A 1 123 ? -1.713 29.062 -8.227 1 96.75 123 CYS A CA 1
ATOM 941 C C . CYS A 1 123 ? -0.547 29.141 -9.211 1 96.75 123 CYS A C 1
ATOM 943 O O . CYS A 1 123 ? 0.365 29.953 -9.031 1 96.75 123 CYS A O 1
ATOM 945 N N . ARG A 1 124 ? -0.668 28.312 -10.242 1 94.81 124 ARG A N 1
ATOM 946 C CA . ARG A 1 124 ? 0.382 28.266 -11.258 1 94.81 124 ARG A CA 1
ATOM 947 C C . ARG A 1 124 ? -0.2 28.422 -12.656 1 94.81 124 ARG A C 1
ATOM 949 O O . ARG A 1 124 ? -1.336 28.016 -12.914 1 94.81 124 ARG A O 1
ATOM 956 N N . ASN A 1 125 ? 0.657 29 -13.508 1 94.06 125 ASN A N 1
ATOM 957 C CA . ASN A 1 125 ? 0.284 29.078 -14.914 1 94.06 125 ASN A CA 1
ATOM 958 C C . ASN A 1 125 ? 0.33 27.719 -15.586 1 94.06 125 ASN A C 1
ATOM 960 O O . ASN A 1 125 ? 1.305 26.969 -15.43 1 94.06 125 ASN A O 1
ATOM 964 N N . ALA A 1 126 ? -0.647 27.375 -16.375 1 89.44 126 ALA A N 1
ATOM 965 C CA . ALA A 1 126 ? -0.78 26.047 -16.953 1 89.44 126 ALA A CA 1
ATOM 966 C C . ALA A 1 126 ? 0.279 25.812 -18.031 1 89.44 126 ALA A C 1
ATOM 968 O O . ALA A 1 126 ? 0.655 24.672 -18.312 1 89.44 126 ALA A O 1
ATOM 969 N N . HIS A 1 127 ? 0.77 26.812 -18.609 1 89.38 127 HIS A N 1
ATOM 970 C CA . HIS A 1 127 ? 1.696 26.703 -19.734 1 89.38 127 HIS A CA 1
ATOM 971 C C . HIS A 1 127 ? 3.141 26.891 -19.281 1 89.38 127 HIS A C 1
ATOM 973 O O . HIS A 1 127 ? 4.012 26.094 -19.625 1 89.38 127 HIS A O 1
ATOM 979 N N . THR A 1 128 ? 3.402 27.906 -18.438 1 92 128 THR A N 1
ATOM 980 C CA . THR A 1 128 ? 4.77 28.219 -18.047 1 92 128 THR A CA 1
ATOM 981 C C . THR A 1 128 ? 5.125 27.531 -16.734 1 92 128 THR A C 1
ATOM 983 O O . THR A 1 128 ? 6.301 27.438 -16.375 1 92 128 THR A O 1
ATOM 986 N N . HIS A 1 129 ? 4.066 27.141 -15.922 1 90.06 129 HIS A N 1
ATOM 987 C CA . HIS A 1 129 ? 4.215 26.5 -14.625 1 90.06 129 HIS A CA 1
ATOM 988 C C . HIS A 1 129 ? 4.789 27.453 -13.586 1 90.06 129 HIS A C 1
ATOM 990 O O . HIS A 1 129 ? 5.195 27.031 -12.5 1 90.06 129 HIS A O 1
ATOM 996 N N . LYS A 1 130 ? 4.816 28.703 -13.984 1 93.88 130 LYS A N 1
ATOM 997 C CA . LYS A 1 130 ? 5.266 29.734 -13.047 1 93.88 130 LYS A CA 1
ATOM 998 C C . LYS A 1 130 ? 4.102 30.266 -12.203 1 93.88 130 LYS A C 1
ATOM 1000 O O . LYS A 1 130 ? 2.943 29.922 -12.461 1 93.88 130 LYS A O 1
ATOM 1005 N N . ALA A 1 131 ? 4.508 31.062 -11.211 1 95.62 131 ALA A N 1
ATOM 1006 C CA . ALA A 1 131 ? 3.504 31.625 -10.305 1 95.62 131 ALA A CA 1
ATOM 1007 C C . ALA A 1 131 ? 2.502 32.469 -11.07 1 95.62 131 ALA A C 1
ATOM 1009 O O . ALA A 1 131 ? 2.883 33.25 -11.945 1 95.62 131 ALA A O 1
ATOM 1010 N N . ARG A 1 132 ? 1.264 32.281 -10.75 1 95.75 132 ARG A N 1
ATOM 1011 C CA . ARG A 1 132 ? 0.179 33.094 -11.305 1 95.75 132 ARG A CA 1
ATOM 1012 C C . ARG A 1 132 ? -0.558 33.844 -10.211 1 95.75 132 ARG A C 1
ATOM 1014 O O . ARG A 1 132 ? -0.823 33.312 -9.141 1 95.75 132 ARG A O 1
ATOM 1021 N N . ARG A 1 133 ? -0.909 35.062 -10.484 1 96.38 133 ARG A N 1
ATOM 1022 C CA . ARG A 1 133 ? -1.576 35.906 -9.516 1 96.38 133 ARG A CA 1
ATOM 1023 C C . ARG A 1 133 ? -2.979 35.406 -9.203 1 96.38 133 ARG A C 1
ATOM 1025 O O . ARG A 1 133 ? -3.701 34.969 -10.102 1 96.38 133 ARG A O 1
ATOM 1032 N N . VAL A 1 134 ? -3.295 35.469 -7.91 1 97.31 134 VAL A N 1
ATOM 1033 C CA . VAL A 1 134 ? -4.633 35.062 -7.484 1 97.31 134 VAL A CA 1
ATOM 1034 C C . VAL A 1 134 ? -5.48 36.312 -7.211 1 97.31 134 VAL A C 1
ATOM 1036 O O . VAL A 1 134 ? -4.945 37.406 -7.027 1 97.31 134 VAL A O 1
ATOM 1039 N N . ASN A 1 135 ? -6.828 36.156 -7.227 1 95.62 135 ASN A N 1
ATOM 1040 C CA . ASN A 1 135 ? -7.727 37.281 -6.914 1 95.62 135 ASN A CA 1
ATOM 1041 C C . ASN A 1 135 ? -7.566 37.719 -5.465 1 95.62 135 ASN A C 1
ATOM 1043 O O . ASN A 1 135 ? -7.535 36.906 -4.551 1 95.62 135 ASN A O 1
ATOM 1047 N N . PRO A 1 136 ? -7.48 39 -5.309 1 94.81 136 PRO A N 1
ATOM 1048 C CA . PRO A 1 136 ? -7.395 39.5 -3.93 1 94.81 136 PRO A CA 1
ATOM 1049 C C . PRO A 1 136 ? -8.711 39.344 -3.17 1 94.81 136 PRO A C 1
ATOM 1051 O O . PRO A 1 136 ? -9.773 39.281 -3.785 1 94.81 136 PRO A O 1
ATOM 1054 N N . LEU A 1 137 ? -8.57 39.281 -1.885 1 94.38 137 LEU A N 1
ATOM 1055 C CA . LEU A 1 137 ? -9.75 39.25 -1.033 1 94.38 137 LEU A CA 1
ATOM 1056 C C . LEU A 1 137 ? -10.258 40.656 -0.733 1 94.38 137 LEU A C 1
ATOM 1058 O O . LEU A 1 137 ? -9.461 41.562 -0.501 1 94.38 137 LEU A O 1
ATOM 1062 N N . ILE A 1 138 ? -11.523 40.781 -0.824 1 91.94 138 ILE A N 1
ATOM 1063 C CA . ILE A 1 138 ? -12.156 42.031 -0.364 1 91.94 138 ILE A CA 1
ATOM 1064 C C . ILE A 1 138 ? -12.688 41.844 1.058 1 91.94 138 ILE A C 1
ATOM 1066 O O . ILE A 1 138 ? -13.57 41 1.293 1 91.94 138 ILE A O 1
ATOM 1070 N N . ILE A 1 139 ? -12.109 42.562 1.996 1 91.38 139 ILE A N 1
ATOM 1071 C CA . ILE A 1 139 ? -12.445 42.469 3.41 1 91.38 139 ILE A CA 1
ATOM 1072 C C . ILE A 1 139 ? -13.367 43.625 3.811 1 91.38 139 ILE A C 1
ATOM 1074 O O . ILE A 1 139 ? -12.961 44.781 3.775 1 91.38 139 ILE A O 1
ATOM 1078 N N . SER A 1 140 ? -14.57 43.312 4.227 1 90.62 140 SER A N 1
ATOM 1079 C CA . SER A 1 140 ? -15.539 44.375 4.457 1 90.62 140 SER A CA 1
ATOM 1080 C C . SER A 1 140 ? -16.094 44.312 5.875 1 90.62 140 SER A C 1
ATOM 1082 O O . SER A 1 140 ? -16.562 45.312 6.402 1 90.62 140 SER A O 1
ATOM 1084 N N . THR A 1 141 ? -16.078 43.188 6.605 1 92.94 141 THR A N 1
ATOM 1085 C CA . THR A 1 141 ? -16.656 43.031 7.934 1 92.94 141 THR A CA 1
ATOM 1086 C C . THR A 1 141 ? -15.562 42.781 8.977 1 92.94 141 THR A C 1
ATOM 1088 O O . THR A 1 141 ? -14.453 42.375 8.633 1 92.94 141 THR A O 1
ATOM 1091 N N . PRO A 1 142 ? -15.898 43.094 10.203 1 93.31 142 PRO A N 1
ATOM 1092 C CA . PRO A 1 142 ? -14.938 42.812 11.273 1 93.31 142 PRO A CA 1
ATOM 1093 C C . PRO A 1 142 ? -14.578 41.312 11.352 1 93.31 142 PRO A C 1
ATOM 1095 O O . PRO A 1 142 ? -13.438 40.969 11.664 1 93.31 142 PRO A O 1
ATOM 1098 N N . GLU A 1 143 ? -15.516 40.531 11.117 1 89.94 143 GLU A N 1
ATOM 1099 C CA . GLU A 1 143 ? -15.266 39.094 11.117 1 89.94 143 GLU A CA 1
ATOM 1100 C C . GLU A 1 143 ? -14.273 38.688 10.023 1 89.94 143 GLU A C 1
ATOM 1102 O O . GLU A 1 143 ? -13.375 37.875 10.258 1 89.94 143 GLU A O 1
ATOM 1107 N N . GLU A 1 144 ? -14.414 39.25 8.922 1 91.31 144 GLU A N 1
ATOM 1108 C CA . GLU A 1 144 ? -13.508 38.969 7.816 1 91.31 144 GLU A CA 1
ATOM 1109 C C . GLU A 1 144 ? -12.102 39.469 8.102 1 91.31 144 GLU A C 1
ATOM 1111 O O . GLU A 1 144 ? -11.109 38.844 7.711 1 91.31 144 GLU A O 1
ATOM 1116 N N . LYS A 1 145 ? -12.109 40.594 8.758 1 93.44 145 LYS A N 1
ATOM 1117 C CA . LYS A 1 145 ? -10.812 41.156 9.125 1 93.44 145 LYS A CA 1
ATOM 1118 C C . LYS A 1 145 ? -10.078 40.25 10.102 1 93.44 145 LYS A C 1
ATOM 1120 O O . LYS A 1 145 ? -8.859 40.094 10.008 1 93.44 145 LYS A O 1
ATOM 1125 N N . ALA A 1 146 ? -10.828 39.719 10.961 1 92 146 ALA A N 1
ATOM 1126 C CA . ALA A 1 146 ? -10.242 38.812 11.93 1 92 146 ALA A CA 1
ATOM 1127 C C . ALA A 1 146 ? -9.703 37.562 11.234 1 92 146 ALA A C 1
ATOM 1129 O O . ALA A 1 146 ? -8.609 37.094 11.555 1 92 146 ALA A O 1
ATOM 1130 N N . LEU A 1 147 ? -10.438 37.031 10.344 1 89.88 147 LEU A N 1
ATOM 1131 C CA . LEU A 1 147 ? -10.023 35.844 9.602 1 89.88 147 LEU A CA 1
ATOM 1132 C C . LEU A 1 147 ? -8.797 36.125 8.75 1 89.88 147 LEU A C 1
ATOM 1134 O O . LEU A 1 147 ? -7.883 35.312 8.68 1 89.88 147 LEU A O 1
ATOM 1138 N N . PHE A 1 148 ? -8.805 37.219 8.164 1 92.56 148 PHE A N 1
ATOM 1139 C CA . PHE A 1 148 ? -7.664 37.625 7.348 1 92.56 148 PHE A CA 1
ATOM 1140 C C . PHE A 1 148 ? -6.398 37.719 8.195 1 92.56 148 PHE A C 1
ATOM 1142 O O . PHE A 1 148 ? -5.332 37.25 7.777 1 92.56 148 PHE A O 1
ATOM 1149 N N . SER A 1 149 ? -6.562 38.344 9.359 1 92.38 149 SER A N 1
ATOM 1150 C CA . SER A 1 149 ? -5.43 38.438 10.273 1 92.38 149 SER A CA 1
ATOM 1151 C C . SER A 1 149 ? -4.918 37.094 10.703 1 92.38 149 SER A C 1
ATOM 1153 O O . SER A 1 149 ? -3.715 36.906 10.898 1 92.38 149 SER A O 1
ATOM 1155 N N . LEU A 1 150 ? -5.82 36.25 10.898 1 87.31 150 LEU A N 1
ATOM 1156 C CA . LEU A 1 150 ? -5.441 34.875 11.227 1 87.31 150 LEU A CA 1
ATOM 1157 C C . LEU A 1 150 ? -4.625 34.25 10.094 1 87.31 150 LEU A C 1
ATOM 1159 O O . LEU A 1 150 ? -3.598 33.625 10.344 1 87.31 150 LEU A O 1
ATOM 1163 N N . GLY A 1 151 ? -5.07 34.438 8.922 1 87.69 151 GLY A N 1
ATOM 1164 C CA . GLY A 1 151 ? -4.352 33.906 7.773 1 87.69 151 GLY A CA 1
ATOM 1165 C C . GLY A 1 151 ? -2.957 34.5 7.633 1 87.69 151 GLY A C 1
ATOM 1166 O O . GLY A 1 151 ? -2.014 33.781 7.301 1 87.69 151 GLY A O 1
ATOM 1167 N N . GLU A 1 152 ? -2.887 35.719 7.883 1 90.5 152 GLU A N 1
ATOM 1168 C CA . GLU A 1 152 ? -1.59 36.375 7.824 1 90.5 152 GLU A CA 1
ATOM 1169 C C . GLU A 1 152 ? -0.641 35.844 8.891 1 90.5 152 GLU A C 1
ATOM 1171 O O . GLU A 1 152 ? 0.538 35.594 8.617 1 90.5 152 GLU A O 1
ATOM 1176 N N . HIS A 1 153 ? -1.213 35.75 10.031 1 88.56 153 HIS A N 1
ATOM 1177 C CA . HIS A 1 153 ? -0.417 35.219 11.133 1 88.56 153 HIS A CA 1
ATOM 1178 C C . HIS A 1 153 ? 0.093 33.812 10.82 1 88.56 153 HIS A C 1
ATOM 1180 O O . HIS A 1 153 ? 1.249 33.5 11.102 1 88.56 153 HIS A O 1
ATOM 1186 N N . MET A 1 154 ? -0.724 33.094 10.25 1 83.44 154 MET A N 1
ATOM 1187 C CA . MET A 1 154 ? -0.366 31.719 9.914 1 83.44 154 MET A CA 1
ATOM 1188 C C . MET A 1 154 ? 0.735 31.688 8.859 1 83.44 154 MET A C 1
ATOM 1190 O O . MET A 1 154 ? 1.666 30.875 8.953 1 83.44 154 MET A O 1
ATOM 1194 N N . LYS A 1 155 ? 0.605 32.469 7.914 1 86.75 155 LYS A N 1
ATOM 1195 C CA . LYS A 1 155 ? 1.639 32.562 6.887 1 86.75 155 LYS A CA 1
ATOM 1196 C C . LYS A 1 155 ? 2.984 32.969 7.496 1 86.75 155 LYS A C 1
ATOM 1198 O O . LYS A 1 155 ? 4.016 32.375 7.156 1 86.75 155 LYS A O 1
ATOM 1203 N N . GLN A 1 156 ? 2.938 33.875 8.383 1 89 156 GLN A N 1
ATOM 1204 C CA . GLN A 1 156 ? 4.16 34.344 9.023 1 89 156 GLN A CA 1
ATOM 1205 C C . GLN A 1 156 ? 4.777 33.281 9.898 1 89 156 GLN A C 1
ATOM 1207 O O . GLN A 1 156 ? 6 33.125 9.93 1 89 156 GLN A O 1
ATOM 1212 N N . ARG A 1 157 ? 3.91 32.594 10.57 1 85.44 157 ARG A N 1
ATOM 1213 C CA . ARG A 1 157 ? 4.383 31.516 11.43 1 85.44 157 ARG A CA 1
ATOM 1214 C C . ARG A 1 157 ? 5.066 30.438 10.609 1 85.44 157 ARG A C 1
ATOM 1216 O O . ARG A 1 157 ? 6.082 29.875 11.031 1 85.44 157 ARG A O 1
ATOM 1223 N N . ARG A 1 158 ? 4.496 30.109 9.516 1 86.12 158 ARG A N 1
ATOM 1224 C CA . ARG A 1 158 ? 5.082 29.109 8.633 1 86.12 158 ARG A CA 1
ATOM 1225 C C . ARG A 1 158 ? 6.465 29.547 8.148 1 86.12 158 ARG A C 1
ATOM 1227 O O . ARG A 1 158 ? 7.395 28.75 8.102 1 86.12 158 ARG A O 1
ATOM 1234 N N . LYS A 1 159 ? 6.547 30.781 7.824 1 87.06 159 LYS A N 1
ATOM 1235 C CA . LYS A 1 159 ? 7.828 31.328 7.375 1 87.06 159 LYS A CA 1
ATOM 1236 C C . LYS A 1 159 ? 8.867 31.281 8.492 1 87.06 159 LYS A C 1
ATOM 1238 O O . LYS A 1 159 ? 10.031 30.953 8.25 1 87.06 159 LYS A O 1
ATOM 1243 N N . LEU A 1 160 ? 8.398 31.641 9.641 1 88.12 160 LEU A N 1
ATOM 1244 C CA . LEU A 1 160 ? 9.289 31.641 10.789 1 88.12 160 LEU A CA 1
ATOM 1245 C C . LEU A 1 160 ? 9.758 30.219 11.109 1 88.12 160 LEU A C 1
ATOM 1247 O O . LEU A 1 160 ? 10.938 30 11.398 1 88.12 160 LEU A O 1
ATOM 1251 N N . SER A 1 161 ? 8.836 29.328 11.102 1 86.69 161 SER A N 1
ATOM 1252 C CA . SER A 1 161 ? 9.172 27.922 11.352 1 86.69 161 SER A CA 1
ATOM 1253 C C . SER A 1 161 ? 10.188 27.422 10.328 1 86.69 161 SER A C 1
ATOM 1255 O O . SER A 1 161 ? 11.117 26.688 10.68 1 86.69 161 SER A O 1
ATOM 1257 N N . ALA A 1 162 ? 9.992 27.797 9.109 1 86.12 162 ALA A N 1
ATOM 1258 C CA . ALA A 1 162 ? 10.898 27.375 8.039 1 86.12 162 ALA A CA 1
ATOM 1259 C C . ALA A 1 162 ? 12.305 27.938 8.25 1 86.12 162 ALA A C 1
ATOM 1261 O O . ALA A 1 162 ? 13.297 27.266 7.992 1 86.12 162 ALA A O 1
ATOM 1262 N N . SER A 1 163 ? 12.383 29.125 8.789 1 90.44 163 SER A N 1
ATOM 1263 C CA . SER A 1 163 ? 13.672 29.781 9.008 1 90.44 163 SER A CA 1
ATOM 1264 C C . SER A 1 163 ? 14.414 29.172 10.188 1 90.44 163 SER A C 1
ATOM 1266 O O . SER A 1 163 ? 15.633 29.297 10.297 1 90.44 163 SER A O 1
ATOM 1268 N N . GLN A 1 164 ? 13.648 28.484 11.023 1 90.25 164 GLN A N 1
ATOM 1269 C CA . GLN A 1 164 ? 14.25 27.875 12.211 1 90.25 164 GLN A CA 1
ATOM 1270 C C . GLN A 1 164 ? 14.43 26.375 12.031 1 90.25 164 GLN A C 1
ATOM 1272 O O . GLN A 1 164 ? 14.742 25.656 12.984 1 90.25 164 GLN A O 1
ATOM 1277 N N . SER A 1 165 ? 14.227 25.969 10.82 1 89.94 165 SER A N 1
ATOM 1278 C CA . SER A 1 165 ? 14.32 24.547 10.531 1 89.94 165 SER A CA 1
ATOM 1279 C C . SER A 1 165 ? 15.711 24 10.867 1 89.94 165 SER A C 1
ATOM 1281 O O . SER A 1 165 ? 16.719 24.656 10.602 1 89.94 165 SER A O 1
ATOM 1283 N N . LEU A 1 166 ? 15.828 22.844 11.352 1 91.38 166 LEU A N 1
ATOM 1284 C CA . LEU A 1 166 ? 17.078 22.219 11.781 1 91.38 166 LEU A CA 1
ATOM 1285 C C . LEU A 1 166 ? 17.891 21.75 10.586 1 91.38 166 LEU A C 1
ATOM 1287 O O . LEU A 1 166 ? 19.062 21.391 10.734 1 91.38 166 LEU A O 1
ATOM 1291 N N . THR A 1 167 ? 17.312 21.797 9.422 1 87 167 THR A N 1
ATOM 1292 C CA . THR A 1 167 ? 18.078 21.547 8.211 1 87 167 THR A CA 1
ATOM 1293 C C . THR A 1 167 ? 18.875 22.781 7.801 1 87 167 THR A C 1
ATOM 1295 O O . THR A 1 167 ? 19.797 22.703 6.98 1 87 167 THR A O 1
ATOM 1298 N N . GLN A 1 168 ? 18.531 23.906 8.414 1 88 168 GLN A N 1
ATOM 1299 C CA . GLN A 1 168 ? 19.156 25.172 8.039 1 88 168 GLN A CA 1
ATOM 1300 C C . GLN A 1 168 ? 19.953 25.75 9.211 1 88 168 GLN A C 1
ATOM 1302 O O . GLN A 1 168 ? 21 26.375 9.016 1 88 168 GLN A O 1
ATOM 1307 N N . VAL A 1 169 ? 19.391 25.656 10.406 1 92.12 169 VAL A N 1
ATOM 1308 C CA . VAL A 1 169 ? 19.984 26.266 11.594 1 92.12 169 VAL A CA 1
ATOM 1309 C C . VAL A 1 169 ? 20.188 25.203 12.672 1 92.12 169 VAL A C 1
ATOM 1311 O O . VAL A 1 169 ? 19.375 24.297 12.828 1 92.12 169 VAL A O 1
ATOM 1314 N N . PRO A 1 170 ? 21.266 25.312 13.414 1 92.44 170 PRO A N 1
ATOM 1315 C CA . PRO A 1 170 ? 21.5 24.344 14.492 1 92.44 170 PRO A CA 1
ATOM 1316 C C . PRO A 1 170 ? 20.484 24.484 15.633 1 92.44 170 PRO A C 1
ATOM 1318 O O . PRO A 1 170 ? 19.797 25.484 15.727 1 92.44 170 PRO A O 1
ATOM 1321 N N . PRO A 1 171 ? 20.391 23.5 16.453 1 93.56 171 PRO A N 1
ATOM 1322 C CA . PRO A 1 171 ? 19.5 23.578 17.609 1 93.56 171 PRO A CA 1
ATOM 1323 C C . PRO A 1 171 ? 19.875 24.719 18.562 1 93.56 171 PRO A C 1
ATOM 1325 O O . PRO A 1 171 ? 21.047 25.141 18.594 1 93.56 171 PRO A O 1
ATOM 1328 N N . THR A 1 172 ? 18.891 25.156 19.312 1 94.56 172 THR A N 1
ATOM 1329 C CA . THR A 1 172 ? 19.172 26.109 20.359 1 94.56 172 THR A CA 1
ATOM 1330 C C . THR A 1 172 ? 20 25.469 21.484 1 94.56 172 THR A C 1
ATOM 1332 O O . THR A 1 172 ? 20.109 24.234 21.547 1 94.56 172 THR A O 1
ATOM 1335 N N . SER A 1 173 ? 20.531 26.344 22.406 1 94.12 173 SER A N 1
ATOM 1336 C CA . SER A 1 173 ? 21.312 25.844 23.516 1 94.12 173 SER A CA 1
ATOM 1337 C C . SER A 1 173 ? 20.469 24.953 24.438 1 94.12 173 SER A C 1
ATOM 1339 O O . SER A 1 173 ? 20.938 23.922 24.906 1 94.12 173 SER A O 1
ATOM 1341 N N . SER A 1 174 ? 19.344 25.344 24.625 1 95.81 174 SER A N 1
ATOM 1342 C CA . SER A 1 174 ? 18.453 24.578 25.469 1 95.81 174 SER A CA 1
ATOM 1343 C C . SER A 1 174 ? 18.125 23.219 24.844 1 95.81 174 SER A C 1
ATOM 1345 O O . SER A 1 174 ? 18.094 22.203 25.547 1 95.81 174 SER A O 1
ATOM 1347 N N . GLU A 1 175 ? 17.891 23.188 23.531 1 95.31 175 GLU A N 1
ATOM 1348 C CA . GLU A 1 175 ? 17.609 21.938 22.828 1 95.31 175 GLU A CA 1
ATOM 1349 C C . GLU A 1 175 ? 18.812 21 22.844 1 95.31 175 GLU A C 1
ATOM 1351 O O . GLU A 1 175 ? 18.672 19.797 23.047 1 95.31 175 GLU A O 1
ATOM 1356 N N . ALA A 1 176 ? 19.953 21.578 22.672 1 93.81 176 ALA A N 1
ATOM 1357 C CA . ALA A 1 176 ? 21.188 20.812 22.703 1 93.81 176 ALA A CA 1
ATOM 1358 C C . ALA A 1 176 ? 21.422 20.188 24.078 1 93.81 176 ALA A C 1
ATOM 1360 O O . ALA A 1 176 ? 21.844 19.031 24.172 1 93.81 176 ALA A O 1
ATOM 1361 N N . GLU A 1 177 ? 21.188 20.938 25.094 1 93.75 177 GLU A N 1
ATOM 1362 C CA . GLU A 1 177 ? 21.344 20.438 26.453 1 93.75 177 GLU A CA 1
ATOM 1363 C C . GLU A 1 177 ? 20.375 19.297 26.734 1 93.75 177 GLU A C 1
ATOM 1365 O O . GLU A 1 177 ? 20.75 18.297 27.359 1 93.75 177 GLU A O 1
ATOM 1370 N N . HIS A 1 178 ? 19.203 19.469 26.281 1 94.06 178 HIS A N 1
ATOM 1371 C CA . HIS A 1 178 ? 18.188 18.438 26.484 1 94.06 178 HIS A CA 1
ATOM 1372 C C . HIS A 1 178 ? 18.578 17.156 25.75 1 94.06 178 HIS A C 1
ATOM 1374 O O . HIS A 1 178 ? 18.453 16.062 26.312 1 94.06 178 HIS A O 1
ATOM 1380 N N . LEU A 1 179 ? 18.953 17.312 24.531 1 93.88 179 LEU A N 1
ATOM 1381 C CA . LEU A 1 179 ? 19.375 16.172 23.734 1 93.88 179 LEU A CA 1
ATOM 1382 C C . LEU A 1 179 ? 20.547 15.445 24.391 1 93.88 179 LEU A C 1
ATOM 1384 O O . LEU A 1 179 ? 20.578 14.211 24.438 1 93.88 179 LEU A O 1
ATOM 1388 N N . HIS A 1 180 ? 21.484 16.234 24.875 1 92 180 HIS A N 1
ATOM 1389 C CA . HIS A 1 180 ? 22.672 15.648 25.5 1 92 180 HIS A CA 1
ATOM 1390 C C . HIS A 1 180 ? 22.297 14.898 26.766 1 92 180 HIS A C 1
ATOM 1392 O O . HIS A 1 180 ? 22.797 13.789 27 1 92 180 HIS A O 1
ATOM 1398 N N . SER A 1 181 ? 21.531 15.484 27.594 1 92.88 181 SER A N 1
ATOM 1399 C CA . SER A 1 181 ? 21.062 14.82 28.812 1 92.88 181 SER A CA 1
ATOM 1400 C C . SER A 1 181 ? 20.312 13.539 28.5 1 92.88 181 SER A C 1
ATOM 1402 O O . SER A 1 181 ? 20.469 12.531 29.188 1 92.88 181 SER A O 1
ATOM 1404 N N . PHE A 1 182 ? 19.516 13.625 27.453 1 92.5 182 PHE A N 1
ATOM 1405 C CA . PHE A 1 182 ? 18.75 12.453 27.031 1 92.5 182 PHE A CA 1
ATOM 1406 C C . PHE A 1 182 ? 19.688 11.344 26.562 1 92.5 182 PHE A C 1
ATOM 1408 O O . PHE A 1 182 ? 19.484 10.172 26.891 1 92.5 182 PHE A O 1
ATOM 1415 N N . TYR A 1 183 ? 20.656 11.75 25.844 1 89.06 183 TYR A N 1
ATOM 1416 C CA . TYR A 1 183 ? 21.641 10.797 25.344 1 89.06 183 TYR A CA 1
ATOM 1417 C C . TYR A 1 183 ? 22.359 10.109 26.5 1 89.06 183 TYR A C 1
ATOM 1419 O O . TYR A 1 183 ? 22.594 8.898 26.453 1 89.06 183 TYR A O 1
ATOM 1427 N N . LEU A 1 184 ? 22.703 10.812 27.5 1 87.69 184 LEU A N 1
ATOM 1428 C CA . LEU A 1 184 ? 23.391 10.25 28.656 1 87.69 184 LEU A CA 1
ATOM 1429 C C . LEU A 1 184 ? 22.5 9.25 29.391 1 87.69 184 LEU A C 1
ATOM 1431 O O . LEU A 1 184 ? 22.984 8.258 29.938 1 87.69 184 LEU A O 1
ATOM 1435 N N . GLN A 1 185 ? 21.328 9.539 29.344 1 87.06 185 GLN A N 1
ATOM 1436 C CA . GLN A 1 185 ? 20.391 8.703 30.078 1 87.06 185 GLN A CA 1
ATOM 1437 C C . GLN A 1 185 ? 20.016 7.457 29.281 1 87.06 185 GLN A C 1
ATOM 1439 O O . GLN A 1 185 ? 19.938 6.359 29.844 1 87.06 185 GLN A O 1
ATOM 1444 N N . TYR A 1 186 ? 19.781 7.605 27.922 1 87.62 186 TYR A N 1
ATOM 1445 C CA . TYR A 1 186 ? 19.156 6.52 27.172 1 87.62 186 TYR A CA 1
ATOM 1446 C C . TYR A 1 186 ? 20.062 6.051 26.031 1 87.62 186 TYR A C 1
ATOM 1448 O O . TYR A 1 186 ? 19.844 4.984 25.469 1 87.62 186 TYR A O 1
ATOM 1456 N N . GLY A 1 187 ? 21.047 6.801 25.656 1 79.75 187 GLY A N 1
ATOM 1457 C CA . GLY A 1 187 ? 21.797 6.559 24.438 1 79.75 187 GLY A CA 1
ATOM 1458 C C . GLY A 1 187 ? 22.984 5.645 24.641 1 79.75 187 GLY A C 1
ATOM 1459 O O . GLY A 1 187 ? 23.609 5.207 23.672 1 79.75 187 GLY A O 1
ATOM 1460 N N . GLN A 1 188 ? 23.391 5.477 25.844 1 74.38 188 GLN A N 1
ATOM 1461 C CA . GLN A 1 188 ? 24.609 4.695 26.094 1 74.38 188 GLN A CA 1
ATOM 1462 C C . GLN A 1 188 ? 24.328 3.201 25.984 1 74.38 188 GLN A C 1
ATOM 1464 O O . GLN A 1 188 ? 23.266 2.729 26.438 1 74.38 188 GLN A O 1
ATOM 1469 N N . ASP A 1 189 ? 24.906 2.625 24.75 1 61.62 189 ASP A N 1
ATOM 1470 C CA . ASP A 1 189 ? 24.75 1.203 24.469 1 61.62 189 ASP A CA 1
ATOM 1471 C C . ASP A 1 189 ? 25.141 0.353 25.672 1 61.62 189 ASP A C 1
ATOM 1473 O O . ASP A 1 189 ? 26.25 0.479 26.203 1 61.62 189 ASP A O 1
ATOM 1477 N N . THR A 1 190 ? 24.391 0.147 26.531 1 52.47 190 THR A N 1
ATOM 1478 C CA . THR A 1 190 ? 24.906 -0.912 27.391 1 52.47 190 THR A CA 1
ATOM 1479 C C . THR A 1 190 ? 25.062 -2.215 26.609 1 52.47 190 THR A C 1
ATOM 1481 O O . THR A 1 190 ? 24.391 -2.428 25.609 1 52.47 190 THR A O 1
ATOM 1484 N N . ALA A 1 191 ? 26.203 -2.994 26.828 1 43.34 191 ALA A N 1
ATOM 1485 C CA . ALA A 1 191 ? 26.641 -4.266 26.266 1 43.34 191 ALA A CA 1
ATOM 1486 C C . ALA A 1 191 ? 25.438 -5.062 25.734 1 43.34 191 ALA A C 1
ATOM 1488 O O . ALA A 1 191 ? 25.562 -5.793 24.75 1 43.34 191 ALA A O 1
ATOM 1489 N N . ALA A 1 192 ? 24.438 -5.066 26.328 1 43.06 192 ALA A N 1
ATOM 1490 C CA . ALA A 1 192 ? 23.359 -6.016 26.047 1 43.06 192 ALA A CA 1
ATOM 1491 C C . ALA A 1 192 ? 22.625 -5.645 24.766 1 43.06 192 ALA A C 1
ATOM 1493 O O . ALA A 1 192 ? 21.672 -6.324 24.375 1 43.06 192 ALA A O 1
ATOM 1494 N N . ALA A 1 193 ? 22.734 -4.473 24.281 1 44.62 193 ALA A N 1
ATOM 1495 C CA . ALA A 1 193 ? 21.953 -4.012 23.141 1 44.62 193 ALA A CA 1
ATOM 1496 C C . ALA A 1 193 ? 22.266 -4.836 21.891 1 44.62 193 ALA A C 1
ATOM 1498 O O . ALA A 1 193 ? 21.625 -4.66 20.859 1 44.62 193 ALA A O 1
ATOM 1499 N N . ALA A 1 194 ? 23.438 -5.406 21.859 1 39.19 194 ALA A N 1
ATOM 1500 C CA . ALA A 1 194 ? 23.812 -6.125 20.656 1 39.19 194 ALA A CA 1
ATOM 1501 C C . ALA A 1 194 ? 22.922 -7.352 20.438 1 39.19 194 ALA A C 1
ATOM 1503 O O . ALA A 1 194 ? 23.188 -8.18 19.562 1 39.19 194 ALA A O 1
ATOM 1504 N N . ALA A 1 195 ? 22.172 -7.656 21.469 1 39.09 195 ALA A N 1
ATOM 1505 C CA . ALA A 1 195 ? 21.516 -8.914 21.156 1 39.09 195 ALA A CA 1
ATOM 1506 C C . ALA A 1 195 ? 20.734 -8.805 19.844 1 39.09 195 ALA A C 1
ATOM 1508 O O . ALA A 1 195 ? 20.047 -7.809 19.609 1 39.09 195 ALA A O 1
ATOM 1509 N N . GLY A 1 196 ? 21.031 -9.453 18.891 1 39.34 196 GLY A N 1
ATOM 1510 C CA . GLY A 1 196 ? 20.625 -9.695 17.516 1 39.34 196 GLY A CA 1
ATOM 1511 C C . GLY A 1 196 ? 19.125 -9.492 17.281 1 39.34 196 GLY A C 1
ATOM 1512 O O . GLY A 1 196 ? 18.328 -9.586 18.219 1 39.34 196 GLY A O 1
ATOM 1513 N N . LYS A 1 197 ? 18.75 -8.594 16.453 1 47.09 197 LYS A N 1
ATOM 1514 C CA . LYS A 1 197 ? 17.391 -8.641 15.883 1 47.09 197 LYS A CA 1
ATOM 1515 C C . LYS A 1 197 ? 16.844 -10.07 15.883 1 47.09 197 LYS A C 1
ATOM 1517 O O . LYS A 1 197 ? 17.469 -10.977 15.328 1 47.09 197 LYS A O 1
ATOM 1522 N N . THR A 1 198 ? 16.328 -10.477 17.109 1 44.62 198 THR A N 1
ATOM 1523 C CA . THR A 1 198 ? 15.609 -11.727 16.875 1 44.62 198 THR A CA 1
ATOM 1524 C C . THR A 1 198 ? 14.758 -11.641 15.617 1 44.62 198 THR A C 1
ATOM 1526 O O . THR A 1 198 ? 14.055 -10.648 15.406 1 44.62 198 THR A O 1
ATOM 1529 N N . SER A 1 199 ? 14.977 -12.273 14.672 1 50.5 199 SER A N 1
ATOM 1530 C CA . SER A 1 199 ? 14.312 -12.453 13.383 1 50.5 199 SER A CA 1
ATOM 1531 C C . SER A 1 199 ? 12.797 -12.484 13.539 1 50.5 199 SER A C 1
ATOM 1533 O O . SER A 1 199 ? 12.273 -13.125 14.461 1 50.5 199 SER A O 1
ATOM 1535 N N . GLY A 1 200 ? 12.055 -11.523 13.125 1 57.78 200 GLY A N 1
ATOM 1536 C CA . GLY A 1 200 ? 10.617 -11.664 12.953 1 57.78 200 GLY A CA 1
ATOM 1537 C C . GLY A 1 200 ? 9.812 -10.617 13.711 1 57.78 200 GLY A C 1
ATOM 1538 O O . GLY A 1 200 ? 8.586 -10.641 13.695 1 57.78 200 GLY A O 1
ATOM 1539 N N . THR A 1 201 ? 10.531 -9.883 14.625 1 64.19 201 THR A N 1
ATOM 1540 C CA . THR A 1 201 ? 9.734 -8.898 15.344 1 64.19 201 THR A CA 1
ATOM 1541 C C . THR A 1 201 ? 10.008 -7.492 14.812 1 64.19 201 THR A C 1
ATOM 1543 O O . THR A 1 201 ? 11.164 -7.066 14.734 1 64.19 201 THR A O 1
ATOM 1546 N N . LEU A 1 202 ? 8.898 -6.973 14.555 1 75.19 202 LEU A N 1
ATOM 1547 C CA . LEU A 1 202 ? 9.016 -5.59 14.117 1 75.19 202 LEU A CA 1
ATOM 1548 C C . LEU A 1 202 ? 9.164 -4.648 15.305 1 75.19 202 LEU A C 1
ATOM 1550 O O . LEU A 1 202 ? 8.5 -4.82 16.328 1 75.19 202 LEU A O 1
ATOM 1554 N N . ILE A 1 203 ? 10.016 -3.746 15.406 1 77.5 203 ILE A N 1
ATOM 1555 C CA . ILE A 1 203 ? 10.312 -2.715 16.391 1 77.5 203 ILE A CA 1
ATOM 1556 C C . ILE A 1 203 ? 10.648 -3.365 17.734 1 77.5 203 ILE A C 1
ATOM 1558 O O . ILE A 1 203 ? 9.766 -3.559 18.578 1 77.5 203 ILE A O 1
ATOM 1562 N N . GLN A 1 204 ? 11.758 -3.82 17.984 1 73.19 204 GLN A N 1
ATOM 1563 C CA . GLN A 1 204 ? 12.188 -4.5 19.188 1 73.19 204 GLN A CA 1
ATOM 1564 C C . GLN A 1 204 ? 12.914 -3.537 20.125 1 73.19 204 GLN A C 1
ATOM 1566 O O . GLN A 1 204 ? 13.789 -2.781 19.703 1 73.19 204 GLN A O 1
ATOM 1571 N N . PRO A 1 205 ? 12.43 -3.639 21.422 1 72.75 205 PRO A N 1
ATOM 1572 C CA . PRO A 1 205 ? 13.195 -2.838 22.375 1 72.75 205 PRO A CA 1
ATOM 1573 C C . PRO A 1 205 ? 14.609 -3.369 22.594 1 72.75 205 PRO A C 1
ATOM 1575 O O . PRO A 1 205 ? 14.844 -4.57 22.469 1 72.75 205 PRO A O 1
ATOM 1578 N N . THR A 1 206 ? 15.422 -2.527 22.859 1 72.94 206 THR A N 1
ATOM 1579 C CA . THR A 1 206 ? 16.812 -2.918 23.047 1 72.94 206 THR A CA 1
ATOM 1580 C C . THR A 1 206 ? 17.172 -2.965 24.531 1 72.94 206 THR A C 1
ATOM 1582 O O . THR A 1 206 ? 18.219 -3.488 24.906 1 72.94 206 THR A O 1
ATOM 1585 N N . GLY A 1 207 ? 16.312 -2.438 25.422 1 75.5 207 GLY A N 1
ATOM 1586 C CA . GLY A 1 207 ? 16.625 -2.494 26.844 1 75.5 207 GLY A CA 1
ATOM 1587 C C . GLY A 1 207 ? 15.672 -1.683 27.703 1 75.5 207 GLY A C 1
ATOM 1588 O O . GLY A 1 207 ? 14.781 -1.003 27.172 1 75.5 207 GLY A O 1
ATOM 1589 N N . LEU A 1 208 ? 15.859 -1.927 29 1 74.88 208 LEU A N 1
ATOM 1590 C CA . LEU A 1 208 ? 15.094 -1.173 29.984 1 74.88 208 LEU A CA 1
ATOM 1591 C C . LEU A 1 208 ? 15.961 -0.123 30.672 1 74.88 208 LEU A C 1
ATOM 1593 O O . LEU A 1 208 ? 17.109 -0.392 31 1 74.88 208 LEU A O 1
ATOM 1597 N N . VAL A 1 209 ? 15.539 0.979 30.594 1 71.56 209 VAL A N 1
ATOM 1598 C CA . VAL A 1 209 ? 16.141 2.049 31.391 1 71.56 209 VAL A CA 1
ATOM 1599 C C . VAL A 1 209 ? 15.125 2.564 32.406 1 71.56 209 VAL A C 1
ATOM 1601 O O . VAL A 1 209 ? 14.172 3.262 32.062 1 71.56 209 VAL A O 1
ATOM 1604 N N . GLY A 1 210 ? 15.32 2.16 33.594 1 73.5 210 GLY A N 1
ATOM 1605 C CA . GLY A 1 210 ? 14.273 2.402 34.594 1 73.5 210 GLY A CA 1
ATOM 1606 C C . GLY A 1 210 ? 13 1.613 34.312 1 73.5 210 GLY A C 1
ATOM 1607 O O . GLY A 1 210 ? 13.047 0.388 34.188 1 73.5 210 GLY A O 1
ATOM 1608 N N . SER A 1 211 ? 11.945 2.311 34.219 1 80 211 SER A N 1
ATOM 1609 C CA . SER A 1 211 ? 10.656 1.68 33.969 1 80 211 SER A CA 1
ATOM 1610 C C . SER A 1 211 ? 10.266 1.82 32.5 1 80 211 SER A C 1
ATOM 1612 O O . SER A 1 211 ? 9.164 1.425 32.094 1 80 211 SER A O 1
ATOM 1614 N N . ARG A 1 212 ? 11.289 2.336 31.766 1 86 212 ARG A N 1
ATOM 1615 C CA . ARG A 1 212 ? 10.961 2.613 30.375 1 86 212 ARG A CA 1
ATOM 1616 C C . ARG A 1 212 ? 11.773 1.735 29.438 1 86 212 ARG A C 1
ATOM 1618 O O . ARG A 1 212 ? 12.953 1.47 29.688 1 86 212 ARG A O 1
ATOM 1625 N N . GLU A 1 213 ? 11.133 1.358 28.406 1 89.06 213 GLU A N 1
ATOM 1626 C CA . GLU A 1 213 ? 11.812 0.609 27.359 1 89.06 213 GLU A CA 1
ATOM 1627 C C . GLU A 1 213 ? 12.414 1.545 26.312 1 89.06 213 GLU A C 1
ATOM 1629 O O . GLU A 1 213 ? 11.797 2.543 25.938 1 89.06 213 GLU A O 1
ATOM 1634 N N . ARG A 1 214 ? 13.586 1.176 25.922 1 91.31 214 ARG A N 1
ATOM 1635 C CA . ARG A 1 214 ? 14.273 1.966 24.906 1 91.31 214 ARG A CA 1
ATOM 1636 C C . ARG A 1 214 ? 14.172 1.306 23.531 1 91.31 214 ARG A C 1
ATOM 1638 O O . ARG A 1 214 ? 14.344 0.091 23.406 1 91.31 214 ARG A O 1
ATOM 1645 N N . VAL A 1 215 ? 13.844 2.121 22.531 1 93.5 215 VAL A N 1
ATOM 1646 C CA . VAL A 1 215 ? 13.812 1.656 21.141 1 93.5 215 VAL A CA 1
ATOM 1647 C C . VAL A 1 215 ? 14.617 2.604 20.266 1 93.5 215 VAL A C 1
ATOM 1649 O O . VAL A 1 215 ? 14.398 3.818 20.281 1 93.5 215 VAL A O 1
ATOM 1652 N N . TRP A 1 216 ? 15.57 2.072 19.531 1 93.69 216 TRP A N 1
ATOM 1653 C CA . TRP A 1 216 ? 16.328 2.908 18.609 1 93.69 216 TRP A CA 1
ATOM 1654 C C . TRP A 1 216 ? 15.43 3.418 17.484 1 93.69 216 TRP A C 1
ATOM 1656 O O . TRP A 1 216 ? 14.633 2.662 16.922 1 93.69 216 TRP A O 1
ATOM 1666 N N . MET A 1 217 ? 15.562 4.703 17.141 1 95.56 217 MET A N 1
ATOM 1667 C CA . MET A 1 217 ? 14.758 5.324 16.094 1 95.56 217 MET A CA 1
ATOM 1668 C C . MET A 1 217 ? 14.836 4.523 14.797 1 95.56 217 MET A C 1
ATOM 1670 O O . MET A 1 217 ? 13.805 4.254 14.164 1 95.56 217 MET A O 1
ATOM 1674 N N . GLY A 1 218 ? 16.031 4.086 14.422 1 93.81 218 GLY A N 1
ATOM 1675 C CA . GLY A 1 218 ? 16.219 3.34 13.188 1 93.81 218 GLY A CA 1
ATOM 1676 C C . GLY A 1 218 ? 15.477 2.02 13.172 1 93.81 218 GLY A C 1
ATOM 1677 O O . GLY A 1 218 ? 15.141 1.506 12.102 1 93.81 218 GLY A O 1
ATOM 1678 N N . ASP A 1 219 ? 15.164 1.493 14.312 1 92.75 219 ASP A N 1
ATOM 1679 C CA . ASP A 1 219 ? 14.492 0.199 14.414 1 92.75 219 ASP A CA 1
ATOM 1680 C C . ASP A 1 219 ? 12.977 0.355 14.359 1 92.75 219 ASP A C 1
ATOM 1682 O O . ASP A 1 219 ? 12.242 -0.636 14.383 1 92.75 219 ASP A O 1
ATOM 1686 N N . THR A 1 220 ? 12.461 1.521 14.211 1 96.25 220 THR A N 1
ATOM 1687 C CA . THR A 1 220 ? 11.023 1.762 14.188 1 96.25 220 THR A CA 1
ATOM 1688 C C . THR A 1 220 ? 10.539 1.979 12.758 1 96.25 220 THR A C 1
ATOM 1690 O O . THR A 1 220 ? 9.359 2.279 12.539 1 96.25 220 THR A O 1
ATOM 1693 N N . THR A 1 221 ? 11.383 1.817 11.773 1 95.81 221 THR A N 1
ATOM 1694 C CA . THR A 1 221 ? 11.078 2.172 10.398 1 95.81 221 THR A CA 1
ATOM 1695 C C . THR A 1 221 ? 10.141 1.144 9.766 1 95.81 221 THR A C 1
ATOM 1697 O O . THR A 1 221 ? 10.344 -0.063 9.922 1 95.81 221 THR A O 1
ATOM 1700 N N . LEU A 1 222 ? 9.078 1.605 9.164 1 96.81 222 LEU A N 1
ATOM 1701 C CA . LEU A 1 222 ? 8.211 0.833 8.281 1 96.81 222 LEU A CA 1
ATOM 1702 C C . LEU A 1 222 ? 8.211 1.42 6.871 1 96.81 222 LEU A C 1
ATOM 1704 O O . LEU A 1 222 ? 8.461 2.613 6.691 1 96.81 222 LEU A O 1
ATOM 1708 N N . SER A 1 223 ? 7.977 0.571 5.898 1 96.69 223 SER A N 1
ATOM 1709 C CA . SER A 1 223 ? 8 1.033 4.516 1 96.69 223 SER A CA 1
ATOM 1710 C C . SER A 1 223 ? 6.742 0.604 3.768 1 96.69 223 SER A C 1
ATOM 1712 O O . SER A 1 223 ? 6.082 -0.365 4.152 1 96.69 223 SER A O 1
ATOM 1714 N N . LYS A 1 224 ? 6.371 1.346 2.789 1 97.88 224 LYS A N 1
ATOM 1715 C CA . LYS A 1 224 ? 5.285 1.088 1.849 1 97.88 224 LYS A CA 1
ATOM 1716 C C . LYS A 1 224 ? 5.691 1.46 0.425 1 97.88 224 LYS A C 1
ATOM 1718 O O . LYS A 1 224 ? 5.949 2.631 0.133 1 97.88 224 LYS A O 1
ATOM 1723 N N . THR A 1 225 ? 5.816 0.476 -0.418 1 97.75 225 THR A N 1
ATOM 1724 C CA . THR A 1 225 ? 6.152 0.706 -1.82 1 97.75 225 THR A CA 1
ATOM 1725 C C . THR A 1 225 ? 4.93 0.489 -2.709 1 97.75 225 THR A C 1
ATOM 1727 O O . THR A 1 225 ? 4.258 -0.541 -2.609 1 97.75 225 THR A O 1
ATOM 1730 N N . LEU A 1 226 ? 4.68 1.453 -3.547 1 97.31 226 LEU A N 1
ATOM 1731 C CA . LEU A 1 226 ? 3.469 1.415 -4.359 1 97.31 226 LEU A CA 1
ATOM 1732 C C . LEU A 1 226 ? 3.76 1.857 -5.789 1 97.31 226 LEU A C 1
ATOM 1734 O O . LEU A 1 226 ? 4.676 2.65 -6.023 1 97.31 226 LEU A O 1
ATOM 1738 N N . LEU A 1 227 ? 2.914 1.336 -6.68 1 96.5 227 LEU A N 1
ATOM 1739 C CA . LEU A 1 227 ? 2.826 1.873 -8.031 1 96.5 227 LEU A CA 1
ATOM 1740 C C . LEU A 1 227 ? 1.749 2.947 -8.125 1 96.5 227 LEU A C 1
ATOM 1742 O O . LEU A 1 227 ? 0.646 2.771 -7.602 1 96.5 227 LEU A O 1
ATOM 1746 N N . MET A 1 228 ? 2.072 4.02 -8.773 1 97.44 228 MET A N 1
ATOM 1747 C CA . MET A 1 228 ? 1.112 5.109 -8.906 1 97.44 228 MET A CA 1
ATOM 1748 C C . MET A 1 228 ? 0.303 4.973 -10.195 1 97.44 228 MET A C 1
ATOM 1750 O O . MET A 1 228 ? 0.809 5.25 -11.281 1 97.44 228 MET A O 1
ATOM 1754 N N . PHE A 1 229 ? -0.95 4.648 -10.062 1 96.06 229 PHE A N 1
ATOM 1755 C CA . PHE A 1 229 ? -1.815 4.387 -11.203 1 96.06 229 PHE A CA 1
ATOM 1756 C C . PHE A 1 229 ? -2.623 5.625 -11.57 1 96.06 229 PHE A C 1
ATOM 1758 O O . PHE A 1 229 ? -2.791 6.527 -10.742 1 96.06 229 PHE A O 1
ATOM 1765 N N . PRO A 1 230 ? -3.217 5.668 -12.781 1 94.25 230 PRO A N 1
ATOM 1766 C CA . PRO A 1 230 ? -3.949 6.84 -13.266 1 94.25 230 PRO A CA 1
ATOM 1767 C C . PRO A 1 230 ? -5.23 7.102 -12.477 1 94.25 230 PRO A C 1
ATOM 1769 O O . PRO A 1 230 ? -5.754 8.219 -12.492 1 94.25 230 PRO A O 1
ATOM 1772 N N . GLN A 1 231 ? -5.738 6.125 -11.82 1 92.56 231 GLN A N 1
ATOM 1773 C CA . GLN A 1 231 ? -6.992 6.266 -11.086 1 92.56 231 GLN A CA 1
ATOM 1774 C C . GLN A 1 231 ? -6.848 7.25 -9.93 1 92.56 231 GLN A C 1
ATOM 1776 O O . GLN A 1 231 ? -7.844 7.727 -9.383 1 92.56 231 GLN A O 1
ATOM 1781 N N . GLU A 1 232 ? -5.586 7.539 -9.562 1 92.69 232 GLU A N 1
ATOM 1782 C CA . GLU A 1 232 ? -5.328 8.43 -8.438 1 92.69 232 GLU A CA 1
ATOM 1783 C C . GLU A 1 232 ? -4.809 9.789 -8.906 1 92.69 232 GLU A C 1
ATOM 1785 O O . GLU A 1 232 ? -4.098 10.477 -8.18 1 92.69 232 GLU A O 1
ATOM 1790 N N . ARG A 1 233 ? -5.156 10.164 -10.086 1 92.44 233 ARG A N 1
ATOM 1791 C CA . ARG A 1 233 ? -4.621 11.391 -10.664 1 92.44 233 ARG A CA 1
ATOM 1792 C C . ARG A 1 233 ? -5.473 12.594 -10.273 1 92.44 233 ARG A C 1
ATOM 1794 O O . ARG A 1 233 ? -6.664 12.453 -10 1 92.44 233 ARG A O 1
ATOM 1801 N N . ASN A 1 234 ? -4.828 13.789 -10.281 1 89.5 234 ASN A N 1
ATOM 1802 C CA . ASN A 1 234 ? -5.527 15.062 -10.141 1 89.5 234 ASN A CA 1
ATOM 1803 C C . ASN A 1 234 ? -5.75 15.727 -11.5 1 89.5 234 ASN A C 1
ATOM 1805 O O . ASN A 1 234 ? -5.551 15.102 -12.539 1 89.5 234 ASN A O 1
ATOM 1809 N N . VAL A 1 235 ? -6.215 16.859 -11.492 1 84.19 235 VAL A N 1
ATOM 1810 C CA . VAL A 1 235 ? -6.598 17.578 -12.711 1 84.19 235 VAL A CA 1
ATOM 1811 C C . VAL A 1 235 ? -5.352 17.906 -13.523 1 84.19 235 VAL A C 1
ATOM 1813 O O . VAL A 1 235 ? -5.445 18.219 -14.719 1 84.19 235 VAL A O 1
ATOM 1816 N N . HIS A 1 236 ? -4.156 17.891 -12.906 1 84.5 236 HIS A N 1
ATOM 1817 C CA . HIS A 1 236 ? -2.904 18.188 -13.586 1 84.5 236 HIS A CA 1
ATOM 1818 C C . HIS A 1 236 ? -2.174 16.922 -14.008 1 84.5 236 HIS A C 1
ATOM 1820 O O . HIS A 1 236 ? -0.987 16.953 -14.336 1 84.5 236 HIS A O 1
ATOM 1826 N N . GLN A 1 237 ? -2.781 15.82 -13.805 1 87.81 237 GLN A N 1
ATOM 1827 C CA . GLN A 1 237 ? -2.279 14.531 -14.25 1 87.81 237 GLN A CA 1
ATOM 1828 C C . GLN A 1 237 ? -1.074 14.094 -13.422 1 87.81 237 GLN A C 1
ATOM 1830 O O . GLN A 1 237 ? -0.099 13.562 -13.969 1 87.81 237 GLN A O 1
ATOM 1835 N N . LYS A 1 238 ? -1.06 14.508 -12.25 1 94.19 238 LYS A N 1
ATOM 1836 C CA . LYS A 1 238 ? -0.163 14 -11.219 1 94.19 238 LYS A CA 1
ATOM 1837 C C . LYS A 1 238 ? -0.939 13.266 -10.133 1 94.19 238 LYS A C 1
ATOM 1839 O O . LYS A 1 238 ? -2.172 13.273 -10.125 1 94.19 238 LYS A O 1
ATOM 1844 N N . VAL A 1 239 ? -0.2 12.562 -9.328 1 96.94 239 VAL A N 1
ATOM 1845 C CA . VAL A 1 239 ? -0.888 11.875 -8.234 1 96.94 239 VAL A CA 1
ATOM 1846 C C . VAL A 1 239 ? -1.557 12.898 -7.32 1 96.94 239 VAL A C 1
ATOM 1848 O O . VAL A 1 239 ? -0.966 13.93 -6.996 1 96.94 239 VAL A O 1
ATOM 1851 N N . PHE A 1 240 ? -2.777 12.625 -6.902 1 95.94 240 PHE A N 1
ATOM 1852 C CA . PHE A 1 240 ? -3.568 13.477 -6.023 1 95.94 240 PHE A CA 1
ATOM 1853 C C . PHE A 1 240 ? -2.928 13.578 -4.645 1 95.94 240 PHE A C 1
ATOM 1855 O O . PHE A 1 240 ? -2.646 12.562 -4.008 1 95.94 240 PHE A O 1
ATOM 1862 N N . GLY A 1 241 ? -2.768 14.773 -4.184 1 96.12 241 GLY A N 1
ATOM 1863 C CA . GLY A 1 241 ? -2.145 14.984 -2.885 1 96.12 241 GLY A CA 1
ATOM 1864 C C . GLY A 1 241 ? -2.912 14.336 -1.745 1 96.12 241 GLY A C 1
ATOM 1865 O O . GLY A 1 241 ? -2.314 13.883 -0.765 1 96.12 241 GLY A O 1
ATOM 1866 N N . GLY A 1 242 ? -4.227 14.43 -1.839 1 96.5 242 GLY A N 1
ATOM 1867 C CA . GLY A 1 242 ? -5.059 13.789 -0.827 1 96.5 242 GLY A CA 1
ATOM 1868 C C . GLY A 1 242 ? -4.805 12.297 -0.701 1 96.5 242 GLY A C 1
ATOM 1869 O O . GLY A 1 242 ? -4.867 11.75 0.398 1 96.5 242 GLY A O 1
ATOM 1870 N N . TYR A 1 243 ? -4.539 11.656 -1.779 1 97.69 243 TYR A N 1
ATOM 1871 C CA . TYR A 1 243 ? -4.184 10.242 -1.761 1 97.69 243 TYR A CA 1
ATOM 1872 C C . TYR A 1 243 ? -2.875 10.023 -1.011 1 97.69 243 TYR A C 1
ATOM 1874 O O . TYR A 1 243 ? -2.758 9.078 -0.222 1 97.69 243 TYR A O 1
ATOM 1882 N N . LEU A 1 244 ? -1.908 10.867 -1.272 1 98.12 244 LEU A N 1
ATOM 1883 C CA . LEU A 1 244 ? -0.633 10.789 -0.567 1 98.12 244 LEU A CA 1
ATOM 1884 C C . LEU A 1 244 ? -0.832 10.969 0.935 1 98.12 244 LEU A C 1
ATOM 1886 O O . LEU A 1 244 ? -0.19 10.281 1.734 1 98.12 244 LEU A O 1
ATOM 1890 N N . MET A 1 245 ? -1.702 11.852 1.319 1 97.31 245 MET A N 1
ATOM 1891 C CA . MET A 1 245 ? -2.006 12.07 2.73 1 97.31 245 MET A CA 1
ATOM 1892 C C . MET A 1 245 ? -2.604 10.82 3.361 1 97.31 245 MET A C 1
ATOM 1894 O O . MET A 1 245 ? -2.258 10.461 4.488 1 97.31 245 MET A O 1
ATOM 1898 N N . ARG A 1 246 ? -3.482 10.195 2.629 1 97.5 246 ARG A N 1
ATOM 1899 C CA . ARG A 1 246 ? -4.074 8.961 3.121 1 97.5 246 ARG A CA 1
ATOM 1900 C C . ARG A 1 246 ? -3.01 7.887 3.332 1 97.5 246 ARG A C 1
ATOM 1902 O O . ARG A 1 246 ? -2.967 7.246 4.383 1 97.5 246 ARG A O 1
ATOM 1909 N N . LEU A 1 247 ? -2.18 7.703 2.34 1 98.31 247 LEU A N 1
ATOM 1910 C CA . LEU A 1 247 ? -1.117 6.707 2.432 1 98.31 247 LEU A CA 1
ATOM 1911 C C . LEU A 1 247 ? -0.224 6.977 3.637 1 98.31 247 LEU A C 1
ATOM 1913 O O . LEU A 1 247 ? 0.113 6.051 4.383 1 98.31 247 LEU A O 1
ATOM 1917 N N . ALA A 1 248 ? 0.133 8.227 3.791 1 98.31 248 ALA A N 1
ATOM 1918 C CA . ALA A 1 248 ? 1.008 8.609 4.895 1 98.31 248 ALA A CA 1
ATOM 1919 C C . ALA A 1 248 ? 0.329 8.375 6.242 1 98.31 248 ALA A C 1
ATOM 1921 O O . ALA A 1 248 ? 0.95 7.855 7.176 1 98.31 248 ALA A O 1
ATOM 1922 N N . TYR A 1 249 ? -0.915 8.758 6.367 1 97.62 249 TYR A N 1
ATOM 1923 C CA . TYR A 1 249 ? -1.67 8.547 7.598 1 97.62 249 TYR A CA 1
ATOM 1924 C C . TYR A 1 249 ? -1.701 7.062 7.965 1 97.62 249 TYR A C 1
ATOM 1926 O O . TYR A 1 249 ? -1.44 6.699 9.109 1 97.62 249 TYR A O 1
ATOM 1934 N N . GLU A 1 250 ? -2.039 6.27 7 1 98.12 250 GLU A N 1
ATOM 1935 C CA . GLU A 1 250 ? -2.217 4.848 7.258 1 98.12 250 GLU A CA 1
ATOM 1936 C C . GLU A 1 250 ? -0.897 4.188 7.645 1 98.12 250 GLU A C 1
ATOM 1938 O O . GLU A 1 250 ? -0.861 3.326 8.523 1 98.12 250 GLU A O 1
ATOM 1943 N N . LEU A 1 251 ? 0.162 4.551 6.98 1 98.56 251 LEU A N 1
ATOM 1944 C CA . LEU A 1 251 ? 1.471 4.035 7.367 1 98.56 251 LEU A CA 1
ATOM 1945 C C . LEU A 1 251 ? 1.86 4.527 8.758 1 98.56 251 LEU A C 1
ATOM 1947 O O . LEU A 1 251 ? 2.402 3.764 9.562 1 98.56 251 LEU A O 1
ATOM 1951 N N . GLY A 1 252 ? 1.606 5.848 9.039 1 98.5 252 GLY A N 1
ATOM 1952 C CA . GLY A 1 252 ? 1.862 6.395 10.359 1 98.5 252 GLY A CA 1
ATOM 1953 C C . GLY A 1 252 ? 1.078 5.695 11.461 1 98.5 252 GLY A C 1
ATOM 1954 O O . GLY A 1 252 ? 1.604 5.449 12.547 1 98.5 252 GLY A O 1
ATOM 1955 N N . PHE A 1 253 ? -0.147 5.406 11.211 1 97.81 253 PHE A N 1
ATOM 1956 C CA . PHE A 1 253 ? -0.988 4.68 12.156 1 97.81 253 PHE A CA 1
ATOM 1957 C C . PHE A 1 253 ? -0.374 3.33 12.5 1 97.81 253 PHE A C 1
ATOM 1959 O O . PHE A 1 253 ? -0.318 2.945 13.664 1 97.81 253 PHE A O 1
ATOM 1966 N N . ALA A 1 254 ? 0.025 2.604 11.43 1 97.56 254 ALA A N 1
ATOM 1967 C CA . ALA A 1 254 ? 0.659 1.306 11.648 1 97.56 254 ALA A CA 1
ATOM 1968 C C . ALA A 1 254 ? 1.9 1.443 12.523 1 97.56 254 ALA A C 1
ATOM 1970 O O . ALA A 1 254 ? 2.096 0.667 13.461 1 97.56 254 ALA A O 1
ATOM 1971 N N . SER A 1 255 ? 2.736 2.422 12.219 1 97.69 255 SER A N 1
ATOM 1972 C CA . SER A 1 255 ? 3.955 2.67 12.977 1 97.69 255 SER A CA 1
ATOM 1973 C C . SER A 1 255 ? 3.643 2.969 14.438 1 97.69 255 SER A C 1
ATOM 1975 O O . SER A 1 255 ? 4.258 2.396 15.344 1 97.69 255 SER A O 1
ATOM 1977 N N . ALA A 1 256 ? 2.686 3.854 14.641 1 97.5 256 ALA A N 1
ATOM 1978 C CA . ALA A 1 256 ? 2.303 4.23 16 1 97.5 256 ALA A CA 1
ATOM 1979 C C . ALA A 1 256 ? 1.736 3.035 16.75 1 97.5 256 ALA A C 1
ATOM 1981 O O . ALA A 1 256 ? 2.078 2.811 17.922 1 97.5 256 ALA A O 1
ATOM 1982 N N . SER A 1 257 ? 0.89 2.271 16.141 1 96.06 257 SER A N 1
ATOM 1983 C CA . SER A 1 257 ? 0.254 1.118 16.766 1 96.06 257 SER A CA 1
ATOM 1984 C C . SER A 1 257 ? 1.287 0.078 17.188 1 96.06 257 SER A C 1
ATOM 1986 O O . SER A 1 257 ? 1.225 -0.452 18.297 1 96.06 257 SER A O 1
ATOM 1988 N N . LEU A 1 258 ? 2.197 -0.205 16.312 1 95.19 258 LEU A N 1
ATOM 1989 C CA . LEU A 1 258 ? 3.215 -1.211 16.594 1 95.19 258 LEU A CA 1
ATOM 1990 C C . LEU A 1 258 ? 4.168 -0.727 17.688 1 95.19 258 LEU A C 1
ATOM 1992 O O . LEU A 1 258 ? 4.609 -1.515 18.531 1 95.19 258 LEU A O 1
ATOM 1996 N N . PHE A 1 259 ? 4.52 0.544 17.656 1 95.75 259 PHE A N 1
ATOM 1997 C CA . PHE A 1 259 ? 5.402 1.1 18.672 1 95.75 259 PHE A CA 1
ATOM 1998 C C . PHE A 1 259 ? 4.734 1.082 20.047 1 95.75 259 PHE A C 1
ATOM 2000 O O . PHE A 1 259 ? 5.352 0.699 21.031 1 95.75 259 PHE A O 1
ATOM 2007 N N . CYS A 1 260 ? 3.451 1.472 20.047 1 94.06 260 CYS A N 1
ATOM 2008 C CA . CYS A 1 260 ? 2.709 1.573 21.297 1 94.06 260 CYS A CA 1
ATOM 2009 C C . CYS A 1 260 ? 2.246 0.201 21.766 1 94.06 260 CYS A C 1
ATOM 2011 O O . CYS A 1 260 ? 1.836 0.042 22.922 1 94.06 260 CYS A O 1
ATOM 2013 N N . ARG A 1 261 ? 2.211 -0.772 20.906 1 91.75 261 ARG A N 1
ATOM 2014 C CA . ARG A 1 261 ? 1.767 -2.137 21.172 1 91.75 261 ARG A CA 1
ATOM 2015 C C . ARG A 1 261 ? 0.332 -2.154 21.688 1 91.75 261 ARG A C 1
ATOM 2017 O O . ARG A 1 261 ? 0.026 -2.844 22.672 1 91.75 261 ARG A O 1
ATOM 2024 N N . GLY A 1 262 ? -0.488 -1.354 21.047 1 91.25 262 GLY A N 1
ATOM 2025 C CA . GLY A 1 262 ? -1.881 -1.232 21.453 1 91.25 262 GLY A CA 1
ATOM 2026 C C . GLY A 1 262 ? -2.658 -0.234 20.609 1 91.25 262 GLY A C 1
ATOM 2027 O O . GLY A 1 262 ? -2.143 0.286 19.625 1 91.25 262 GLY A O 1
ATOM 2028 N N . PRO A 1 263 ? -3.908 -0.02 21.062 1 91.88 263 PRO A N 1
ATOM 2029 C CA . PRO A 1 263 ? -4.734 0.933 20.312 1 91.88 263 PRO A CA 1
ATOM 2030 C C . PRO A 1 263 ? -4.242 2.371 20.438 1 91.88 263 PRO A C 1
ATOM 2032 O O . PRO A 1 263 ? -3.811 2.783 21.531 1 91.88 263 PRO A O 1
ATOM 2035 N N . VAL A 1 264 ? -4.285 3.109 19.344 1 95.06 264 VAL A N 1
ATOM 2036 C CA . VAL A 1 264 ? -3.82 4.492 19.359 1 95.06 264 VAL A CA 1
ATOM 2037 C C . VAL A 1 264 ? -4.93 5.414 18.859 1 95.06 264 VAL A C 1
ATOM 2039 O O . VAL A 1 264 ? -5.844 4.977 18.156 1 95.06 264 VAL A O 1
ATOM 2042 N N . ARG A 1 265 ? -4.816 6.621 19.25 1 93.56 265 ARG A N 1
ATOM 2043 C CA . ARG A 1 265 ? -5.73 7.676 18.828 1 93.56 265 ARG A CA 1
ATOM 2044 C C . ARG A 1 265 ? -4.98 8.805 18.125 1 93.56 265 ARG A C 1
ATOM 2046 O O . ARG A 1 265 ? -3.963 9.281 18.625 1 93.56 265 ARG A O 1
ATOM 2053 N N . PHE A 1 266 ? -5.508 9.172 17.016 1 94.25 266 PHE A N 1
ATOM 2054 C CA . PHE A 1 266 ? -4.91 10.258 16.25 1 94.25 266 PHE A CA 1
ATOM 2055 C C . PHE A 1 266 ? -5.191 11.602 16.906 1 94.25 266 PHE A C 1
ATOM 2057 O O . PHE A 1 266 ? -6.34 11.922 17.203 1 94.25 266 PHE A O 1
ATOM 2064 N N . LEU A 1 267 ? -4.133 12.375 17.062 1 93.31 267 LEU A N 1
ATOM 2065 C CA . LEU A 1 267 ? -4.305 13.664 17.734 1 93.31 267 LEU A CA 1
ATOM 2066 C C . LEU A 1 267 ? -4.184 14.812 16.734 1 93.31 267 LEU A C 1
ATOM 2068 O O . LEU A 1 267 ? -4.922 15.797 16.828 1 93.31 267 LEU A O 1
ATOM 2072 N N . SER A 1 268 ? -3.184 14.664 15.797 1 93.56 268 SER A N 1
ATOM 2073 C CA . SER A 1 268 ? -3.002 15.828 14.938 1 93.56 268 SER A CA 1
ATOM 2074 C C . SER A 1 268 ? -2.156 15.492 13.719 1 93.56 268 SER A C 1
ATOM 2076 O O . SER A 1 268 ? -1.296 14.609 13.781 1 93.56 268 SER A O 1
ATOM 2078 N N . LEU A 1 269 ? -2.486 16.125 12.625 1 94.56 269 LEU A N 1
ATOM 2079 C CA . LEU A 1 269 ? -1.56 16.359 11.516 1 94.56 269 LEU A CA 1
ATOM 2080 C C . LEU A 1 269 ? -0.744 17.625 11.742 1 94.56 269 LEU A C 1
ATOM 2082 O O . LEU A 1 269 ? -1.277 18.734 11.656 1 94.56 269 LEU A O 1
ATOM 2086 N N . ASP A 1 270 ? 0.519 17.438 11.961 1 93.12 270 ASP A N 1
ATOM 2087 C CA . ASP A 1 270 ? 1.342 18.562 12.406 1 93.12 270 ASP A CA 1
ATOM 2088 C C . ASP A 1 270 ? 1.885 19.359 11.227 1 93.12 270 ASP A C 1
ATOM 2090 O O . ASP A 1 270 ? 2.172 20.547 11.352 1 93.12 270 ASP A O 1
ATOM 2094 N N . GLY A 1 271 ? 2.066 18.672 10.164 1 92.88 271 GLY A N 1
ATOM 2095 C CA . GLY A 1 271 ? 2.514 19.375 8.969 1 92.88 271 GLY A CA 1
ATOM 2096 C C . GLY A 1 271 ? 2.742 18.453 7.785 1 92.88 271 GLY A C 1
ATOM 2097 O O . GLY A 1 271 ? 3.207 17.312 7.953 1 92.88 271 GLY A O 1
ATOM 2098 N N . ILE A 1 272 ? 2.4 18.969 6.648 1 94.38 272 ILE A N 1
ATOM 2099 C CA . ILE A 1 272 ? 2.697 18.281 5.395 1 94.38 272 ILE A CA 1
ATOM 2100 C C . ILE A 1 272 ? 3.363 19.25 4.422 1 94.38 272 ILE A C 1
ATOM 2102 O O . ILE A 1 272 ? 2.951 20.406 4.309 1 94.38 272 ILE A O 1
ATOM 2106 N N . SER A 1 273 ? 4.363 18.828 3.801 1 93.44 273 SER A N 1
ATOM 2107 C CA . SER A 1 273 ? 4.969 19.578 2.703 1 93.44 273 SER A CA 1
ATOM 2108 C C . SER A 1 273 ? 4.891 18.797 1.395 1 93.44 273 SER A C 1
ATOM 2110 O O . SER A 1 273 ? 5.289 17.625 1.337 1 93.44 273 SER A O 1
ATOM 2112 N N . PHE A 1 274 ? 4.348 19.422 0.406 1 94 274 PHE A N 1
ATOM 2113 C CA . PHE A 1 274 ? 4.352 18.875 -0.951 1 94 274 PHE A CA 1
ATOM 2114 C C . PHE A 1 274 ? 5.418 19.562 -1.8 1 94 274 PHE A C 1
ATOM 2116 O O . PHE A 1 274 ? 5.113 20.469 -2.578 1 94 274 PHE A O 1
ATOM 2123 N N . ALA A 1 275 ? 6.578 19.016 -1.783 1 92.94 275 ALA A N 1
ATOM 2124 C CA . ALA A 1 275 ? 7.738 19.672 -2.371 1 92.94 275 ALA A CA 1
ATOM 2125 C C . ALA A 1 275 ? 7.789 19.453 -3.881 1 92.94 275 ALA A C 1
ATOM 2127 O O . ALA A 1 275 ? 8.258 20.328 -4.625 1 92.94 275 ALA A O 1
ATOM 2128 N N . ARG A 1 276 ? 7.398 18.297 -4.301 1 94.19 276 ARG A N 1
ATOM 2129 C CA . ARG A 1 276 ? 7.418 17.953 -5.719 1 94.19 276 ARG A CA 1
ATOM 2130 C C . ARG A 1 276 ? 6.207 17.094 -6.09 1 94.19 276 ARG A C 1
ATOM 2132 O O . ARG A 1 276 ? 5.711 16.328 -5.273 1 94.19 276 ARG A O 1
ATOM 2139 N N . PRO A 1 277 ? 5.77 17.312 -7.328 1 94.44 277 PRO A N 1
ATOM 2140 C CA . PRO A 1 277 ? 4.688 16.438 -7.773 1 94.44 277 PRO A CA 1
ATOM 2141 C C . PRO A 1 277 ? 5.125 14.977 -7.91 1 94.44 277 PRO A C 1
ATOM 2143 O O . PRO A 1 277 ? 6.316 14.703 -8.094 1 94.44 277 PRO A O 1
ATOM 2146 N N . VAL A 1 278 ? 4.211 14.078 -7.727 1 96.94 278 VAL A N 1
ATOM 2147 C CA . VAL A 1 278 ? 4.449 12.656 -7.945 1 96.94 278 VAL A CA 1
ATOM 2148 C C . VAL A 1 278 ? 3.85 12.234 -9.281 1 96.94 278 VAL A C 1
ATOM 2150 O O . VAL A 1 278 ? 2.633 12.305 -9.477 1 96.94 278 VAL A O 1
ATOM 2153 N N . PRO A 1 279 ? 4.668 11.781 -10.234 1 96.38 279 PRO A N 1
ATOM 2154 C CA . PRO A 1 279 ? 4.156 11.422 -11.555 1 96.38 279 PRO A CA 1
ATOM 2155 C C . PRO A 1 279 ? 3.33 10.133 -11.539 1 96.38 279 PRO A C 1
ATOM 2157 O O . PRO A 1 279 ? 3.646 9.203 -10.789 1 96.38 279 PRO A O 1
ATOM 2160 N N . ILE A 1 280 ? 2.338 10.102 -12.422 1 95.88 280 ILE A N 1
ATOM 2161 C CA . ILE A 1 280 ? 1.63 8.852 -12.68 1 95.88 280 ILE A CA 1
ATOM 2162 C C . ILE A 1 280 ? 2.588 7.832 -13.289 1 95.88 280 ILE A C 1
ATOM 2164 O O . ILE A 1 280 ? 3.389 8.172 -14.164 1 95.88 280 ILE A O 1
ATOM 2168 N N . GLY A 1 281 ? 2.539 6.598 -12.781 1 94.56 281 GLY A N 1
ATOM 2169 C CA . GLY A 1 281 ? 3.393 5.543 -13.305 1 94.56 281 GLY A CA 1
ATOM 2170 C C . GLY A 1 281 ? 4.672 5.359 -12.516 1 94.56 281 GLY A C 1
ATOM 2171 O O . GLY A 1 281 ? 5.402 4.387 -12.719 1 94.56 281 GLY A O 1
ATOM 2172 N N . SER A 1 282 ? 4.918 6.27 -11.602 1 96.19 282 SER A N 1
ATOM 2173 C CA . SER A 1 282 ? 6.141 6.176 -10.812 1 96.19 282 SER A CA 1
ATOM 2174 C C . SER A 1 282 ? 6.008 5.129 -9.711 1 96.19 282 SER A C 1
ATOM 2176 O O . SER A 1 282 ? 4.898 4.707 -9.383 1 96.19 282 SER A O 1
ATOM 2178 N N . ILE A 1 283 ? 7.152 4.598 -9.289 1 97.25 283 ILE A N 1
ATOM 2179 C CA . ILE A 1 283 ? 7.238 3.834 -8.047 1 97.25 283 ILE A CA 1
ATOM 2180 C C . ILE A 1 283 ? 7.438 4.785 -6.867 1 97.25 283 ILE A C 1
ATOM 2182 O O . ILE A 1 283 ? 8.367 5.598 -6.867 1 97.25 283 ILE A O 1
ATOM 2186 N N . LEU A 1 284 ? 6.512 4.73 -5.938 1 98.25 284 LEU A N 1
ATOM 2187 C CA . LEU A 1 284 ? 6.555 5.559 -4.738 1 98.25 284 LEU A CA 1
ATOM 2188 C C . LEU A 1 284 ? 6.922 4.727 -3.514 1 98.25 284 LEU A C 1
ATOM 2190 O O . LEU A 1 284 ? 6.324 3.674 -3.273 1 98.25 284 LEU A O 1
ATOM 2194 N N . LYS A 1 285 ? 7.902 5.156 -2.775 1 98 285 LYS A N 1
ATOM 2195 C CA . LYS A 1 285 ? 8.297 4.516 -1.523 1 98 285 LYS A CA 1
ATOM 2196 C C . LYS A 1 285 ? 8.07 5.449 -0.336 1 98 285 LYS A C 1
ATOM 2198 O O . LYS A 1 285 ? 8.648 6.531 -0.271 1 98 285 LYS A O 1
ATOM 2203 N N . LEU A 1 286 ? 7.211 5.051 0.543 1 98.44 286 LEU A N 1
ATOM 2204 C CA . LEU A 1 286 ? 7.031 5.758 1.806 1 98.44 286 LEU A CA 1
ATOM 2205 C C . LEU A 1 286 ? 7.801 5.07 2.928 1 98.44 286 LEU A C 1
ATOM 2207 O O . LEU A 1 286 ? 7.879 3.84 2.971 1 98.44 286 LEU A O 1
ATOM 2211 N N . GLU A 1 287 ? 8.344 5.867 3.809 1 98 287 GLU A N 1
ATOM 2212 C CA . GLU A 1 287 ? 9.016 5.371 5.008 1 98 287 GLU A CA 1
ATOM 2213 C C . GLU A 1 287 ? 8.578 6.148 6.246 1 98 287 GLU A C 1
ATOM 2215 O O . GLU A 1 287 ? 8.562 7.383 6.238 1 98 287 GLU A O 1
ATOM 2220 N N . SER A 1 288 ? 8.156 5.422 7.199 1 98.38 288 SER A N 1
ATOM 2221 C CA . SER A 1 288 ? 7.789 6.055 8.461 1 98.38 288 SER A CA 1
ATOM 2222 C C . SER A 1 288 ? 8.852 5.801 9.531 1 98.38 288 SER A C 1
ATOM 2224 O O . SER A 1 288 ? 9.617 4.844 9.438 1 98.38 288 SER A O 1
ATOM 2226 N N . MET A 1 289 ? 8.906 6.684 10.484 1 98.25 289 MET A N 1
ATOM 2227 C CA . MET A 1 289 ? 9.789 6.57 11.641 1 98.25 289 MET A CA 1
ATOM 2228 C C . MET A 1 289 ? 9.211 7.289 12.852 1 98.25 289 MET A C 1
ATOM 2230 O O . MET A 1 289 ? 8.633 8.367 12.711 1 98.25 289 MET A O 1
ATOM 2234 N N . ILE A 1 290 ? 9.336 6.66 14.008 1 98.62 290 ILE A N 1
ATOM 2235 C CA . ILE A 1 290 ? 9 7.379 15.227 1 98.62 290 ILE A CA 1
ATOM 2236 C C . ILE A 1 290 ? 10.07 8.43 15.523 1 98.62 290 ILE A C 1
ATOM 2238 O O . ILE A 1 290 ? 11.242 8.086 15.719 1 98.62 290 ILE A O 1
ATOM 2242 N N . LEU A 1 291 ? 9.641 9.656 15.602 1 98.62 291 LEU A N 1
ATOM 2243 C CA . LEU A 1 291 ? 10.625 10.727 15.711 1 98.62 291 LEU A CA 1
ATOM 2244 C C . LEU A 1 291 ? 10.805 11.156 17.156 1 98.62 291 LEU A C 1
ATOM 2246 O O . LEU A 1 291 ? 11.875 11.633 17.547 1 98.62 291 LEU A O 1
ATOM 2250 N N . HIS A 1 292 ? 9.758 11.078 17.922 1 98.56 292 HIS A N 1
ATOM 2251 C CA . HIS A 1 292 ? 9.812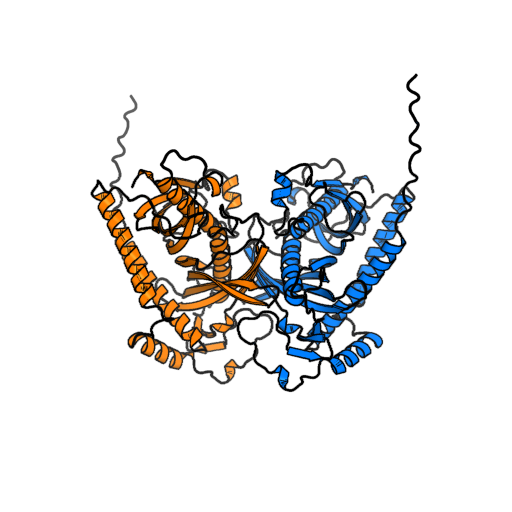 11.508 19.312 1 98.56 292 HIS A CA 1
ATOM 2252 C C . HIS A 1 292 ? 8.68 10.891 20.141 1 98.56 292 HIS A C 1
ATOM 2254 O O . HIS A 1 292 ? 7.625 10.562 19.594 1 98.56 292 HIS A O 1
ATOM 2260 N N . THR A 1 293 ? 8.938 10.68 21.375 1 97.75 293 THR A N 1
ATOM 2261 C CA . THR A 1 293 ? 7.922 10.227 22.312 1 97.75 293 THR A CA 1
ATOM 2262 C C . THR A 1 293 ? 7.922 11.094 23.562 1 97.75 293 THR A C 1
ATOM 2264 O O . THR A 1 293 ? 8.953 11.648 23.953 1 97.75 293 THR A O 1
ATOM 2267 N N . SER A 1 294 ? 6.836 11.266 24.125 1 95.75 294 SER A N 1
ATOM 2268 C CA . SER A 1 294 ? 6.664 11.977 25.391 1 95.75 294 SER A CA 1
ATOM 2269 C C . SER A 1 294 ? 5.539 11.359 26.219 1 95.75 294 SER A C 1
ATOM 2271 O O . SER A 1 294 ? 4.805 10.5 25.734 1 95.75 294 SER A O 1
ATOM 2273 N N . SER A 1 295 ? 5.559 11.703 27.484 1 92.88 295 SER A N 1
ATOM 2274 C CA . SER A 1 295 ? 4.543 11.227 28.422 1 92.88 295 SER A CA 1
ATOM 2275 C C . SER A 1 295 ? 4.039 12.367 29.297 1 92.88 295 SER A C 1
ATOM 2277 O O . SER A 1 295 ? 4.824 13.188 29.781 1 92.88 295 SER A O 1
ATOM 2279 N N . THR A 1 296 ? 2.758 12.445 29.328 1 90.62 296 THR A N 1
ATOM 2280 C CA . THR A 1 296 ? 2.102 13.344 30.266 1 90.62 296 THR A CA 1
ATOM 2281 C C . THR A 1 296 ? 1.049 12.602 31.078 1 90.62 296 THR A C 1
ATOM 2283 O O . THR A 1 296 ? 0.773 11.43 30.828 1 90.62 296 THR A O 1
ATOM 2286 N N . ASP A 1 297 ? 0.488 13.281 32.094 1 88 297 ASP A N 1
ATOM 2287 C CA . ASP A 1 297 ? -0.56 12.672 32.906 1 88 297 ASP A CA 1
ATOM 2288 C C . ASP A 1 297 ? -1.771 12.305 32.031 1 88 297 ASP A C 1
ATOM 2290 O O . ASP A 1 297 ? -2.396 11.266 32.25 1 88 297 ASP A O 1
ATOM 2294 N N . GLU A 1 298 ? -2.053 13.117 31.078 1 88.5 298 GLU A N 1
ATOM 2295 C CA . GLU A 1 298 ? -3.205 12.906 30.203 1 88.5 298 GLU A CA 1
ATOM 2296 C C . 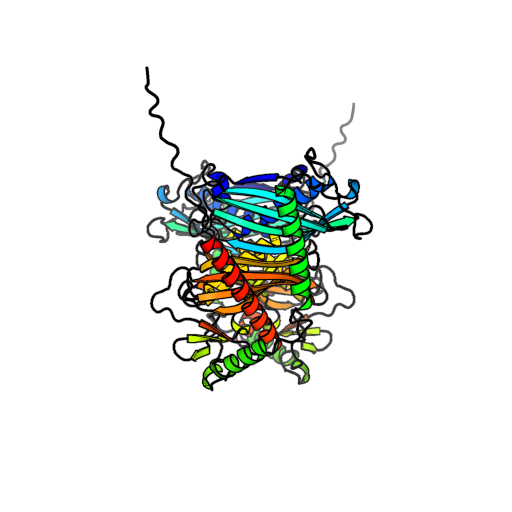GLU A 1 298 ? -2.898 11.875 29.125 1 88.5 298 GLU A C 1
ATOM 2298 O O . GLU A 1 298 ? -3.785 11.133 28.703 1 88.5 298 GLU A O 1
ATOM 2303 N N . TYR A 1 299 ? -1.673 11.891 28.734 1 91.75 299 TYR A N 1
ATOM 2304 C CA . TYR A 1 299 ? -1.229 11 27.656 1 91.75 299 TYR A CA 1
ATOM 2305 C C . TYR A 1 299 ? -0.036 10.164 28.109 1 91.75 299 TYR A C 1
ATOM 2307 O O . TYR A 1 299 ? 1.115 10.578 27.953 1 91.75 299 TYR A O 1
ATOM 2315 N N . PRO A 1 300 ? -0.339 8.961 28.547 1 91 300 PRO A N 1
ATOM 2316 C CA . PRO A 1 300 ? 0.761 8.141 29.047 1 91 300 PRO A CA 1
ATOM 2317 C C . PRO A 1 300 ? 1.856 7.91 28.016 1 91 300 PRO A C 1
ATOM 2319 O O . PRO A 1 300 ? 3.021 7.719 28.359 1 91 300 PRO A O 1
ATOM 2322 N N . LEU A 1 301 ? 1.467 7.922 26.781 1 95.5 301 LEU A N 1
ATOM 2323 C CA . LEU A 1 301 ? 2.439 7.809 25.688 1 95.5 301 LEU A CA 1
ATOM 2324 C C . LEU A 1 301 ? 1.992 8.609 24.484 1 95.5 301 LEU A C 1
ATOM 2326 O O . LEU A 1 301 ? 0.949 8.328 23.891 1 95.5 301 LEU A O 1
ATOM 2330 N N . LEU A 1 302 ? 2.789 9.633 24.172 1 96.88 302 LEU A N 1
ATOM 2331 C CA . LEU A 1 302 ? 2.66 10.414 22.953 1 96.88 302 LEU A CA 1
ATOM 2332 C C . LEU A 1 302 ? 3.723 10.008 21.938 1 96.88 302 LEU A C 1
ATOM 2334 O O . LEU A 1 302 ? 4.891 9.82 22.281 1 96.88 302 LEU A O 1
ATOM 2338 N N . VAL A 1 303 ? 3.27 9.883 20.734 1 98.19 303 VAL A N 1
ATOM 2339 C CA . VAL A 1 303 ? 4.207 9.453 19.703 1 98.19 303 VAL A CA 1
ATOM 2340 C C . VAL A 1 303 ? 4.105 10.375 18.484 1 98.19 303 VAL A C 1
ATOM 2342 O O . VAL A 1 303 ? 3.018 10.57 17.938 1 98.19 303 VAL A O 1
ATOM 2345 N N . HIS A 1 304 ? 5.207 10.953 18.125 1 98.75 304 HIS A N 1
ATOM 2346 C CA . HIS A 1 304 ? 5.316 11.719 16.891 1 98.75 304 HIS A CA 1
ATOM 2347 C C . HIS A 1 304 ? 5.926 10.875 15.773 1 98.75 304 HIS A C 1
ATOM 2349 O O . HIS A 1 304 ? 6.996 10.297 15.945 1 98.75 304 HIS A O 1
ATOM 2355 N N . VAL A 1 305 ? 5.238 10.852 14.664 1 98.81 305 VAL A N 1
ATOM 2356 C CA . VAL A 1 305 ? 5.648 9.992 13.555 1 98.81 305 VAL A CA 1
ATOM 2357 C C . VAL A 1 305 ? 5.949 10.844 12.328 1 98.81 305 VAL A C 1
ATOM 2359 O O . VAL A 1 305 ? 5.152 11.711 11.953 1 98.81 305 VAL A O 1
ATOM 2362 N N . GLY A 1 306 ? 7.105 10.602 11.773 1 98.69 306 GLY A N 1
ATOM 2363 C CA . GLY A 1 306 ? 7.418 11.148 10.461 1 98.69 306 GLY A CA 1
ATOM 2364 C C . GLY A 1 306 ? 7.242 10.148 9.336 1 98.69 306 GLY A C 1
ATOM 2365 O O . GLY A 1 306 ? 7.574 8.969 9.492 1 98.69 306 GLY A O 1
ATOM 2366 N N . VAL A 1 307 ? 6.621 10.562 8.234 1 98.69 307 VAL A N 1
ATOM 2367 C CA . VAL A 1 307 ? 6.512 9.758 7.023 1 98.69 307 VAL A CA 1
ATOM 2368 C C . VAL A 1 307 ? 7.07 10.523 5.832 1 98.69 307 VAL A C 1
ATOM 2370 O O . VAL A 1 307 ? 6.672 11.664 5.578 1 98.69 307 VAL A O 1
ATOM 2373 N N . ARG A 1 308 ? 7.984 9.938 5.156 1 98.25 308 ARG A N 1
ATOM 2374 C CA . ARG A 1 308 ? 8.586 10.531 3.965 1 98.25 308 ARG A CA 1
ATOM 2375 C C . ARG A 1 308 ? 8.195 9.75 2.713 1 98.25 308 ARG A C 1
ATOM 2377 O O . ARG A 1 308 ? 8.188 8.516 2.721 1 98.25 308 ARG A O 1
ATOM 2384 N N . ALA A 1 309 ? 7.793 10.453 1.707 1 98.25 309 ALA A N 1
ATOM 2385 C CA . ALA A 1 309 ? 7.504 9.844 0.413 1 98.25 309 ALA A CA 1
ATOM 2386 C C . ALA A 1 309 ? 8.586 10.172 -0.607 1 98.25 309 ALA A C 1
ATOM 2388 O O . ALA A 1 309 ? 8.945 11.344 -0.787 1 98.25 309 ALA A O 1
ATOM 2389 N N . ASN A 1 310 ? 9.117 9.148 -1.259 1 97.94 310 ASN A N 1
ATOM 2390 C CA . ASN A 1 310 ? 10.141 9.289 -2.289 1 97.94 310 ASN A CA 1
ATOM 2391 C C . ASN A 1 310 ? 9.711 8.633 -3.6 1 97.94 310 ASN A C 1
ATOM 2393 O O . ASN A 1 310 ? 9.133 7.547 -3.594 1 97.94 310 ASN A O 1
ATOM 2397 N N . VAL A 1 311 ? 9.953 9.359 -4.645 1 97.69 311 VAL A N 1
ATOM 2398 C CA . VAL A 1 311 ? 9.852 8.719 -5.953 1 97.69 311 VAL A CA 1
ATOM 2399 C C . VAL A 1 311 ? 11.164 8.016 -6.285 1 97.69 311 VAL A C 1
ATOM 2401 O O . VAL A 1 311 ? 12.242 8.57 -6.066 1 97.69 311 VAL A O 1
ATOM 2404 N N . VAL A 1 312 ? 11.023 6.801 -6.84 1 96.12 312 VAL A N 1
ATOM 2405 C CA . VAL A 1 312 ? 12.211 6.027 -7.176 1 96.12 312 VAL A CA 1
ATOM 2406 C C . VAL A 1 312 ? 12.414 6.012 -8.688 1 96.12 312 VAL A C 1
ATOM 2408 O O . VAL A 1 312 ? 11.5 5.656 -9.438 1 96.12 312 VAL A O 1
ATOM 2411 N N . ASP A 1 313 ? 13.578 6.418 -9.086 1 92.25 313 ASP A N 1
ATOM 2412 C CA . ASP A 1 313 ? 13.922 6.309 -10.5 1 92.25 313 ASP A CA 1
ATOM 2413 C C . ASP A 1 313 ? 14.211 4.859 -10.883 1 92.25 313 ASP A C 1
ATOM 2415 O O . ASP A 1 313 ? 15.141 4.242 -10.352 1 92.25 313 ASP A O 1
ATOM 2419 N N . VAL A 1 314 ? 13.547 4.363 -11.805 1 90.75 314 VAL A N 1
ATOM 2420 C CA . VAL A 1 314 ? 13.633 2.949 -12.156 1 90.75 314 VAL A CA 1
ATOM 2421 C C . VAL A 1 314 ? 14.992 2.656 -12.781 1 90.75 314 VAL A C 1
ATOM 2423 O O . VAL A 1 314 ? 15.594 1.616 -12.508 1 90.75 314 VAL A O 1
ATOM 2426 N N . LYS A 1 315 ? 15.5 3.49 -13.547 1 88.19 315 LYS A N 1
ATOM 2427 C CA . LYS A 1 315 ? 16.75 3.266 -14.281 1 88.19 315 LYS A CA 1
ATOM 2428 C C . LYS A 1 315 ? 17.938 3.27 -13.336 1 88.19 315 LYS A C 1
ATOM 2430 O O . LYS A 1 315 ? 18.844 2.443 -13.469 1 88.19 315 LYS A O 1
ATOM 2435 N N . THR A 1 316 ? 17.875 4.141 -12.328 1 86.69 316 THR A N 1
ATOM 2436 C CA . THR A 1 316 ? 19.062 4.332 -11.508 1 86.69 316 THR A CA 1
ATOM 2437 C C . THR A 1 316 ? 18.859 3.76 -10.109 1 86.69 316 THR A C 1
ATOM 2439 O O . THR A 1 316 ? 19.812 3.473 -9.391 1 86.69 316 THR A O 1
ATOM 2442 N N . GLY A 1 317 ? 17.656 3.711 -9.758 1 88.12 317 GLY A N 1
ATOM 2443 C CA . GLY A 1 317 ? 17.359 3.326 -8.383 1 88.12 317 GLY A CA 1
ATOM 2444 C C . GLY A 1 317 ? 17.438 4.48 -7.406 1 88.12 317 GLY A C 1
ATOM 2445 O O . GLY A 1 317 ? 17.203 4.309 -6.207 1 88.12 317 GLY A O 1
ATOM 2446 N N . SER A 1 318 ? 17.719 5.656 -7.871 1 91.5 318 SER A N 1
ATOM 2447 C CA . SER A 1 318 ? 17.844 6.824 -7.008 1 91.5 318 SER A CA 1
ATOM 2448 C C . SER A 1 318 ? 16.469 7.285 -6.508 1 91.5 318 SER A C 1
ATOM 2450 O O . SER A 1 318 ? 15.469 7.152 -7.215 1 91.5 318 SER A O 1
ATOM 2452 N N . GLU A 1 319 ? 16.5 7.805 -5.312 1 94.06 319 GLU A N 1
ATOM 2453 C CA . GLU A 1 319 ? 15.273 8.289 -4.684 1 94.06 319 GLU A CA 1
ATOM 2454 C C . GLU A 1 319 ? 15.266 9.812 -4.59 1 94.06 319 GLU A C 1
ATOM 2456 O O . GLU A 1 319 ? 16.297 10.43 -4.328 1 94.06 319 GLU A O 1
ATOM 2461 N N . ARG A 1 320 ? 14.102 10.367 -4.812 1 95.56 320 ARG A N 1
ATOM 2462 C CA . ARG A 1 320 ? 13.883 11.797 -4.625 1 95.56 320 ARG A CA 1
ATOM 2463 C C . ARG A 1 320 ? 12.664 12.055 -3.746 1 95.56 320 ARG A C 1
ATOM 2465 O O . ARG A 1 320 ? 11.555 11.617 -4.066 1 95.56 320 ARG A O 1
ATOM 2472 N N . THR A 1 321 ? 12.93 12.844 -2.715 1 96.19 321 THR A N 1
ATOM 2473 C CA . THR A 1 321 ? 11.852 13.125 -1.78 1 96.19 321 THR A CA 1
ATOM 2474 C C . THR A 1 321 ? 10.82 14.055 -2.412 1 96.19 321 THR A C 1
ATOM 2476 O O . THR A 1 321 ? 11.172 15.086 -2.98 1 96.19 321 THR A O 1
ATOM 2479 N N . THR A 1 322 ? 9.594 13.664 -2.287 1 96.88 322 THR A N 1
ATOM 2480 C CA . THR A 1 322 ? 8.516 14.484 -2.83 1 96.88 322 THR A CA 1
ATOM 2481 C C . THR A 1 322 ? 7.688 15.102 -1.707 1 96.88 322 THR A C 1
ATOM 2483 O O . THR A 1 322 ? 7.207 16.234 -1.83 1 96.88 322 THR A O 1
ATOM 2486 N N . ASN A 1 323 ? 7.52 14.367 -0.637 1 96.5 323 ASN A N 1
ATOM 2487 C CA . ASN A 1 323 ? 6.645 14.82 0.437 1 96.5 323 ASN A CA 1
ATOM 2488 C C . ASN A 1 323 ? 7.172 14.406 1.806 1 96.5 323 ASN A C 1
ATOM 2490 O O . ASN A 1 323 ? 7.828 13.367 1.932 1 96.5 323 ASN A O 1
ATOM 2494 N N . ASP A 1 324 ? 6.836 15.195 2.793 1 96.75 324 ASP A N 1
ATOM 2495 C CA . ASP A 1 324 ? 7.125 14.93 4.199 1 96.75 324 ASP A CA 1
ATOM 2496 C C . ASP A 1 324 ? 5.883 15.141 5.062 1 96.75 324 ASP A C 1
ATOM 2498 O O . ASP A 1 324 ? 5.23 16.188 4.98 1 96.75 324 ASP A O 1
ATOM 2502 N N . PHE A 1 325 ? 5.566 14.156 5.836 1 97.81 325 PHE A N 1
ATOM 2503 C CA . PHE A 1 325 ? 4.379 14.172 6.68 1 97.81 325 PHE A CA 1
ATOM 2504 C C . PHE A 1 325 ? 4.758 14.039 8.148 1 97.81 325 PHE A C 1
ATOM 2506 O O . PHE A 1 325 ? 5.605 13.219 8.508 1 97.81 325 PHE A O 1
ATOM 2513 N N . ARG A 1 326 ? 4.164 14.852 8.984 1 98 326 ARG A N 1
ATOM 2514 C CA . ARG A 1 326 ? 4.355 14.812 10.43 1 98 326 ARG A CA 1
ATOM 2515 C C . ARG A 1 326 ? 3.025 14.633 11.156 1 98 326 ARG A C 1
ATOM 2517 O O . ARG A 1 326 ? 2.115 15.453 11 1 98 326 ARG A O 1
ATOM 2524 N N . LEU A 1 327 ? 2.939 13.57 11.953 1 98 327 LEU A N 1
ATOM 2525 C CA . LEU A 1 327 ? 1.685 13.203 12.594 1 98 327 LEU A CA 1
ATOM 2526 C C . LEU A 1 327 ? 1.913 12.844 14.062 1 98 327 LEU A C 1
ATOM 2528 O O . LEU A 1 327 ? 2.971 12.32 14.422 1 98 327 LEU A O 1
ATOM 2532 N N . THR A 1 328 ? 0.89 13.055 14.883 1 97.62 328 THR A N 1
ATOM 2533 C CA . THR A 1 328 ? 0.987 12.734 16.312 1 97.62 328 THR A CA 1
ATOM 2534 C C . THR A 1 328 ? -0.172 11.836 16.734 1 97.62 328 THR A C 1
ATOM 2536 O O . THR A 1 328 ? -1.327 12.102 16.406 1 97.62 328 THR A O 1
ATOM 2539 N N . TRP A 1 329 ? 0.161 10.797 17.438 1 96.81 329 TRP A N 1
ATOM 2540 C CA . TRP A 1 329 ? -0.8 9.891 18.062 1 96.81 329 TRP A CA 1
ATOM 2541 C C . TRP A 1 329 ? -0.546 9.766 19.562 1 96.81 329 TRP A C 1
ATOM 2543 O O . TRP A 1 329 ? 0.525 10.141 20.047 1 96.81 329 TRP A O 1
ATOM 2553 N N . CYS A 1 330 ? -1.554 9.273 20.297 1 95.88 330 CYS A N 1
ATOM 2554 C CA . CYS A 1 330 ? -1.37 8.852 21.672 1 95.88 330 CYS A CA 1
ATOM 2555 C C . CYS A 1 330 ? -1.881 7.43 21.891 1 95.88 330 CYS A C 1
ATOM 2557 O O . CYS A 1 330 ? -2.666 6.926 21.078 1 95.88 330 CYS A O 1
ATOM 2559 N N . LEU A 1 331 ? -1.307 6.812 22.875 1 94.5 331 LEU A N 1
ATOM 2560 C CA . LEU A 1 331 ? -1.89 5.555 23.344 1 94.5 331 LEU A CA 1
ATOM 2561 C C . LEU A 1 331 ? -3.285 5.777 23.906 1 94.5 331 LEU A C 1
ATOM 2563 O O . LEU A 1 331 ? -3.479 6.637 24.766 1 94.5 331 LEU A O 1
ATOM 2567 N N . ASP A 1 332 ? -4.238 5.09 23.406 1 89.19 332 ASP A N 1
ATOM 2568 C CA . ASP A 1 332 ? -5.633 5.281 23.797 1 89.19 332 ASP A CA 1
ATOM 2569 C C . ASP A 1 332 ? -5.941 4.562 25.094 1 89.19 332 ASP A C 1
ATOM 2571 O O . ASP A 1 332 ? -6.531 5.145 26.016 1 89.19 332 ASP A O 1
ATOM 2575 N N . THR A 1 333 ? -5.652 3.299 25.156 1 84.62 333 THR A N 1
ATOM 2576 C CA . THR A 1 333 ? -5.848 2.475 26.344 1 84.62 333 THR A CA 1
ATOM 2577 C C . THR A 1 333 ? -4.566 1.729 26.703 1 84.62 333 THR A C 1
ATOM 2579 O O . THR A 1 333 ? -3.961 1.078 25.844 1 84.62 333 THR A O 1
ATOM 2582 N N . GLU A 1 334 ? -4.254 1.893 27.969 1 82.44 334 GLU A N 1
ATOM 2583 C CA . GLU A 1 334 ? -3.037 1.22 28.422 1 82.44 334 GLU A CA 1
ATOM 2584 C C . GLU A 1 334 ? -3.248 -0.287 28.531 1 82.44 334 GLU A C 1
ATOM 2586 O O . GLU A 1 334 ? -4.141 -0.744 29.25 1 82.44 334 GLU A O 1
ATOM 2591 N N . PRO A 1 335 ? -2.475 -0.917 27.797 1 79.06 335 PRO A N 1
ATOM 2592 C CA . PRO A 1 335 ? -2.568 -2.367 27.969 1 79.06 335 PRO A CA 1
ATOM 2593 C C . PRO A 1 335 ? -2.01 -2.838 29.312 1 79.06 335 PRO A C 1
ATOM 2595 O O . PRO A 1 335 ? -1.297 -2.088 29.984 1 79.06 335 PRO A O 1
ATOM 2598 N N . GLU A 1 336 ? -2.531 -4.02 29.688 1 77.62 336 GLU A N 1
ATOM 2599 C CA . GLU A 1 336 ? -1.99 -4.602 30.922 1 77.62 336 GLU A CA 1
ATOM 2600 C C . GLU A 1 336 ? -0.474 -4.746 30.844 1 77.62 336 GLU A C 1
ATOM 2602 O O . GLU A 1 336 ? 0.055 -5.254 29.844 1 77.62 336 GLU A O 1
ATOM 2607 N N . GLY A 1 337 ? 0.212 -4.273 31.859 1 75.75 337 GLY A N 1
ATOM 2608 C CA . GLY A 1 337 ? 1.661 -4.398 31.891 1 75.75 337 GLY A CA 1
ATOM 2609 C C . GLY A 1 337 ? 2.363 -3.414 30.969 1 75.75 337 GLY A C 1
ATOM 2610 O O . GLY A 1 337 ? 3.52 -3.621 30.594 1 75.75 337 GLY A O 1
ATOM 2611 N N . PHE A 1 338 ? 1.666 -2.447 30.766 1 78 338 PHE A N 1
ATOM 2612 C CA . PHE A 1 338 ? 2.186 -1.454 29.828 1 78 338 PHE A CA 1
ATOM 2613 C C . PHE A 1 338 ? 3.453 -0.808 30.375 1 78 338 PHE A C 1
ATOM 2615 O O . PHE A 1 338 ? 3.492 -0.392 31.531 1 78 338 PHE A O 1
ATOM 2622 N N . LYS A 1 339 ? 4.504 -0.88 29.578 1 81.81 339 LYS A N 1
ATOM 2623 C CA . LYS A 1 339 ? 5.719 -0.109 29.828 1 81.81 339 LYS A CA 1
ATOM 2624 C C . LYS A 1 339 ? 5.879 1.008 28.797 1 81.81 339 LYS A C 1
ATOM 2626 O O . LYS A 1 339 ? 5.742 0.775 27.594 1 81.81 339 LYS A O 1
ATOM 2631 N N . THR A 1 340 ? 6.16 2.137 29.375 1 87.56 340 THR A N 1
ATOM 2632 C CA . THR A 1 340 ? 6.352 3.254 28.453 1 87.56 340 THR A CA 1
ATOM 2633 C C . THR A 1 340 ? 7.625 3.064 27.625 1 87.56 340 THR A C 1
ATOM 2635 O O . THR A 1 340 ? 8.578 2.439 28.094 1 87.56 340 THR A O 1
ATOM 2638 N N . ARG A 1 341 ? 7.555 3.521 26.422 1 91.31 341 ARG A N 1
ATOM 2639 C CA . ARG A 1 341 ? 8.68 3.363 25.516 1 91.31 341 ARG A CA 1
ATOM 2640 C C . ARG A 1 341 ? 9.242 4.719 25.094 1 91.31 341 ARG A C 1
ATOM 2642 O O . ARG A 1 341 ? 8.492 5.676 24.891 1 91.31 341 ARG A O 1
ATOM 2649 N N . GLN A 1 342 ? 10.578 4.742 25.047 1 92.88 342 GLN A N 1
ATOM 2650 C CA . GLN A 1 342 ? 11.289 5.93 24.594 1 92.88 342 GLN A CA 1
ATOM 2651 C C . GLN A 1 342 ? 12.07 5.645 23.312 1 92.88 342 GLN A C 1
ATOM 2653 O O . GLN A 1 342 ? 12.812 4.664 23.234 1 92.88 342 GLN A O 1
ATOM 2658 N N . VAL A 1 343 ? 11.82 6.488 22.359 1 96.44 343 VAL A N 1
ATOM 2659 C CA . VAL A 1 343 ? 12.602 6.34 21.125 1 96.44 343 VAL A CA 1
ATOM 2660 C C . VAL A 1 343 ? 13.914 7.102 21.266 1 96.44 343 VAL A C 1
ATOM 2662 O O . VAL A 1 343 ? 13.953 8.211 21.797 1 96.44 343 VAL A O 1
ATOM 2665 N N . VAL A 1 344 ? 15.023 6.512 20.781 1 95.12 344 VAL A N 1
ATOM 2666 C CA . VAL A 1 344 ? 16.359 7.062 21 1 95.12 344 VAL A CA 1
ATOM 2667 C C . VAL A 1 344 ? 17.078 7.207 19.672 1 95.12 344 VAL A C 1
ATOM 2669 O O . VAL A 1 344 ? 17.203 6.238 18.906 1 95.12 344 VAL A O 1
ATOM 2672 N N . PRO A 1 345 ? 17.5 8.43 19.359 1 95.38 345 PRO A N 1
ATOM 2673 C CA . PRO A 1 345 ? 18.281 8.586 18.125 1 95.38 345 PRO A CA 1
ATOM 2674 C C . PRO A 1 345 ? 19.703 8.016 18.25 1 95.38 345 PRO A C 1
ATOM 2676 O O . PRO A 1 345 ? 20.312 8.102 19.328 1 95.38 345 PRO A O 1
ATOM 2679 N N . ARG A 1 346 ? 20.203 7.504 17.172 1 91.38 346 ARG A N 1
ATOM 2680 C CA . ARG A 1 346 ? 21.547 6.938 17.141 1 91.38 346 ARG A CA 1
ATOM 2681 C C . ARG A 1 346 ? 22.5 7.844 16.375 1 91.38 346 ARG A C 1
ATOM 2683 O O . ARG A 1 346 ? 23.688 7.949 16.734 1 91.38 346 ARG A O 1
ATOM 2690 N N . THR A 1 347 ? 22.031 8.43 15.297 1 92.12 347 THR A N 1
ATOM 2691 C CA . THR A 1 347 ? 22.859 9.258 14.422 1 92.12 347 THR A CA 1
ATOM 2692 C C . THR A 1 347 ? 22.531 10.734 14.594 1 92.12 347 THR A C 1
ATOM 2694 O O . THR A 1 347 ? 21.531 11.078 15.211 1 92.12 347 THR A O 1
ATOM 2697 N N . TYR A 1 348 ? 23.438 11.594 14.086 1 91.44 348 TYR A N 1
ATOM 2698 C CA . TYR A 1 348 ? 23.188 13.031 14.125 1 91.44 348 TYR A CA 1
ATOM 2699 C C . TYR A 1 348 ? 21.922 13.383 13.352 1 91.44 348 TYR A C 1
ATOM 2701 O O . TYR A 1 348 ? 21.125 14.211 13.797 1 91.44 348 TYR A O 1
ATOM 2709 N N . ARG A 1 349 ? 21.75 12.734 12.234 1 93.19 349 ARG A N 1
ATOM 2710 C CA . ARG A 1 349 ? 20.531 12.961 11.453 1 93.19 349 ARG A CA 1
ATOM 2711 C C . ARG A 1 349 ? 19.297 12.602 12.258 1 93.19 349 ARG A C 1
ATOM 2713 O O . ARG A 1 349 ? 18.328 13.367 12.289 1 93.19 349 ARG A O 1
ATOM 2720 N N . GLU A 1 350 ? 19.344 11.516 12.906 1 95.62 350 GLU A N 1
ATOM 2721 C CA . GLU A 1 350 ? 18.234 11.094 13.75 1 95.62 350 GLU A CA 1
ATOM 2722 C C . GLU A 1 350 ? 18.016 12.07 14.906 1 95.62 350 GLU A C 1
ATOM 2724 O O . GLU A 1 350 ? 16.875 12.352 15.281 1 95.62 350 GLU A O 1
ATOM 2729 N N . ALA A 1 351 ? 19.078 12.562 15.43 1 95.5 351 ALA A N 1
ATOM 2730 C CA . ALA A 1 351 ? 18.984 13.5 16.547 1 95.5 351 ALA A CA 1
ATOM 2731 C C . ALA A 1 351 ? 18.25 14.773 16.125 1 95.5 351 ALA A C 1
ATOM 2733 O O . ALA A 1 351 ? 17.469 15.328 16.891 1 95.5 351 ALA A O 1
ATOM 2734 N N . MET A 1 352 ? 18.562 15.242 14.953 1 95.69 352 MET A N 1
ATOM 2735 C CA . MET A 1 352 ? 17.875 16.422 14.445 1 95.69 352 MET A CA 1
ATOM 2736 C C . MET A 1 352 ? 16.391 16.156 14.258 1 95.69 352 MET A C 1
ATOM 2738 O O . MET A 1 352 ? 15.555 16.984 14.617 1 95.69 352 MET A O 1
ATOM 2742 N N . LEU A 1 353 ? 16.078 15 13.711 1 97.19 353 LEU A N 1
ATOM 2743 C CA . LEU A 1 353 ? 14.68 14.609 13.555 1 97.19 353 LEU A CA 1
ATOM 2744 C C . LEU A 1 353 ? 14 14.469 14.906 1 97.19 353 LEU A C 1
ATOM 2746 O O . LEU A 1 353 ? 12.828 14.828 15.055 1 97.19 353 LEU A O 1
ATOM 2750 N N . TRP A 1 354 ? 14.695 13.93 15.852 1 97.94 354 TRP A N 1
ATOM 2751 C CA . TRP A 1 354 ? 14.195 13.773 17.219 1 97.94 354 TRP A CA 1
ATOM 2752 C C . TRP A 1 354 ? 13.805 15.117 17.812 1 97.94 354 TRP A C 1
ATOM 2754 O O . TRP A 1 354 ? 12.742 15.25 18.422 1 97.94 354 TRP A O 1
ATOM 2764 N N . LEU A 1 355 ? 14.648 16.078 17.609 1 97.44 355 LEU A N 1
ATOM 2765 C CA . LEU A 1 355 ? 14.375 17.422 18.094 1 97.44 355 LEU A CA 1
ATOM 2766 C C . LEU A 1 355 ? 13.172 18.031 17.375 1 97.44 355 LEU A C 1
ATOM 2768 O O . LEU A 1 355 ? 12.367 18.734 18 1 97.44 355 LEU A O 1
ATOM 2772 N N . GLU A 1 356 ? 13.078 17.797 16.094 1 96.12 356 GLU A N 1
ATOM 2773 C CA . GLU A 1 356 ? 11.906 18.266 15.359 1 96.12 356 GLU A CA 1
ATOM 2774 C C . GLU A 1 356 ? 10.625 17.672 15.922 1 96.12 356 GLU A C 1
ATOM 2776 O O . GLU A 1 356 ? 9.609 18.359 16.047 1 96.12 356 GLU A O 1
ATOM 2781 N N . GLY A 1 357 ? 10.703 16.406 16.188 1 97.56 357 GLY A N 1
ATOM 2782 C CA . GLY A 1 357 ? 9.562 15.766 16.812 1 97.56 357 GLY A CA 1
ATOM 2783 C C . GLY A 1 357 ? 9.188 16.375 18.156 1 97.56 357 GLY A C 1
ATOM 2784 O O . GLY A 1 357 ? 8.008 16.531 18.469 1 97.56 357 GLY A O 1
ATOM 2785 N N . ARG A 1 358 ? 10.156 16.703 18.891 1 97.12 358 ARG A N 1
ATOM 2786 C CA . ARG A 1 358 ? 9.922 17.344 20.188 1 97.12 358 ARG A CA 1
ATOM 2787 C C . ARG A 1 358 ? 9.211 18.688 20 1 97.12 358 ARG A C 1
ATOM 2789 O O . ARG A 1 358 ? 8.242 18.984 20.703 1 97.12 358 ARG A O 1
ATOM 2796 N N . ARG A 1 359 ? 9.758 19.469 19.062 1 95.81 359 ARG A N 1
ATOM 2797 C CA . ARG A 1 359 ? 9.133 20.766 18.766 1 95.81 359 ARG A CA 1
ATOM 2798 C C . ARG A 1 359 ? 7.656 20.578 18.422 1 95.81 359 ARG A C 1
ATOM 2800 O O . ARG A 1 359 ? 6.812 21.359 18.875 1 95.81 359 ARG A O 1
ATOM 2807 N N . ALA A 1 360 ? 7.379 19.578 17.656 1 94.81 360 ALA A N 1
ATOM 2808 C CA . ALA A 1 360 ? 6.012 19.312 17.203 1 94.81 360 ALA A CA 1
ATOM 2809 C C . ALA A 1 360 ? 5.105 18.969 18.391 1 94.81 360 ALA A C 1
ATOM 2811 O O . ALA A 1 360 ? 3.982 19.469 18.484 1 94.81 360 ALA A O 1
ATOM 2812 N N . LEU A 1 361 ? 5.562 18.094 19.25 1 95.94 361 LEU A N 1
ATOM 2813 C CA . LEU A 1 361 ? 4.762 17.688 20.406 1 95.94 361 LEU A CA 1
ATOM 2814 C C . LEU A 1 361 ? 4.531 18.859 21.344 1 95.94 361 LEU A C 1
ATOM 2816 O O . LEU A 1 361 ? 3.445 19 21.922 1 95.94 361 LEU A O 1
ATOM 2820 N N . GLU A 1 362 ? 5.539 19.641 21.5 1 94.25 362 GLU A N 1
ATOM 2821 C CA . GLU A 1 362 ? 5.402 20.812 22.375 1 94.25 362 GLU A CA 1
ATOM 2822 C C . GLU A 1 362 ? 4.379 21.797 21.812 1 94.25 362 GLU A C 1
ATOM 2824 O O . GLU A 1 362 ? 3.547 22.328 22.547 1 94.25 362 GLU A O 1
ATOM 2829 N N . LEU A 1 363 ? 4.484 22.047 20.578 1 90.38 363 LEU A N 1
ATOM 2830 C CA . LEU A 1 363 ? 3.508 22.906 19.938 1 90.38 363 LEU A CA 1
ATOM 2831 C C . LEU A 1 363 ? 2.098 22.344 20.078 1 90.38 363 LEU A C 1
ATOM 2833 O O . LEU A 1 363 ? 1.151 23.094 20.344 1 90.38 363 LEU A O 1
ATOM 2837 N N . GLY A 1 364 ? 1.97 21.047 19.844 1 89.5 364 GLY A N 1
ATOM 2838 C CA . GLY A 1 364 ? 0.674 20.406 20.016 1 89.5 364 GLY A CA 1
ATOM 2839 C C . GLY A 1 364 ? 0.107 20.562 21.406 1 89.5 364 GLY A C 1
ATOM 2840 O O . GLY A 1 364 ? -1.094 20.781 21.578 1 89.5 364 GLY A O 1
ATOM 2841 N N . ALA A 1 365 ? 0.921 20.422 22.359 1 91 365 ALA A N 1
ATOM 2842 C CA . ALA A 1 365 ? 0.497 20.578 23.75 1 91 365 ALA A CA 1
ATOM 2843 C C . ALA A 1 365 ? -0.014 21.984 24.016 1 91 365 ALA A C 1
ATOM 2845 O O . ALA A 1 365 ? -1.012 22.172 24.719 1 91 365 ALA A O 1
ATOM 2846 N N . GLN A 1 366 ? 0.646 22.969 23.453 1 87.19 366 GLN A N 1
ATOM 2847 C CA . GLN A 1 366 ? 0.233 24.359 23.609 1 87.19 366 GLN A CA 1
ATOM 2848 C C . GLN A 1 366 ? -1.136 24.609 22.984 1 87.19 366 GLN A C 1
ATOM 2850 O O . GLN A 1 366 ? -1.988 25.266 23.578 1 87.19 366 GLN A O 1
ATOM 2855 N N . ILE A 1 367 ? -1.304 24.078 21.906 1 83.06 367 ILE A N 1
ATOM 2856 C CA . ILE A 1 367 ? -2.547 24.266 21.172 1 83.06 367 ILE A CA 1
ATOM 2857 C C . ILE A 1 367 ? -3.695 23.578 21.906 1 83.06 367 ILE A C 1
ATOM 2859 O O . ILE A 1 367 ? -4.766 24.156 22.078 1 83.06 367 ILE A O 1
ATOM 2863 N N . ARG A 1 368 ? -3.48 22.375 22.328 1 81.69 368 ARG A N 1
ATOM 2864 C CA . ARG A 1 368 ? -4.516 21.625 23.047 1 81.69 368 ARG A CA 1
ATOM 2865 C C . ARG A 1 368 ? -4.832 22.266 24.391 1 81.69 368 ARG A C 1
ATOM 2867 O O . ARG A 1 368 ? -5.977 22.25 24.844 1 81.69 368 ARG A O 1
ATOM 2874 N N . GLY A 1 369 ? -3.803 22.812 25 1 78.19 369 GLY A N 1
ATOM 2875 C CA . GLY A 1 369 ? -4.008 23.5 26.266 1 78.19 369 GLY A CA 1
ATOM 2876 C C . GLY A 1 369 ? -4.852 24.75 26.109 1 78.19 369 GLY A C 1
ATOM 2877 O O . GLY A 1 369 ? -5.68 25.062 26.969 1 78.19 369 GLY A O 1
ATOM 2878 N N . THR A 1 370 ? -4.707 25.484 25.047 1 72.44 370 THR A N 1
ATOM 2879 C CA . THR A 1 370 ? -5.461 26.703 24.797 1 72.44 370 THR A CA 1
ATOM 2880 C C . THR A 1 370 ? -6.906 26.375 24.422 1 72.44 370 THR A C 1
ATOM 2882 O O . THR A 1 370 ? -7.824 27.125 24.781 1 72.44 370 THR A O 1
ATOM 2885 N N . GLN A 1 371 ? -7.172 25.297 23.766 1 66.31 371 GLN A N 1
ATOM 2886 C CA . GLN A 1 371 ? -8.508 24.938 23.312 1 66.31 371 GLN A CA 1
ATOM 2887 C C . GLN A 1 371 ? -9.344 24.406 24.484 1 66.31 371 GLN A C 1
ATOM 2889 O O . GLN A 1 371 ? -10.555 24.625 24.531 1 66.31 371 GLN A O 1
ATOM 2894 N N . GLN A 1 372 ? -8.805 23.578 25.312 1 57.5 372 GLN A N 1
ATOM 2895 C CA . GLN A 1 372 ? -9.516 23.141 26.5 1 57.5 372 GLN A CA 1
ATOM 2896 C C . GLN A 1 372 ? -9.914 24.312 27.375 1 57.5 372 GLN A C 1
ATOM 2898 O O . GLN A 1 372 ? -10.953 24.297 28.031 1 57.5 372 GLN A O 1
ATOM 2903 N N . GLY A 1 373 ? -9.102 25.359 27.406 1 46.72 373 GLY A N 1
ATOM 2904 C CA . GLY A 1 373 ? -9.469 26.562 28.141 1 46.72 373 GLY A CA 1
ATOM 2905 C C . GLY A 1 373 ? -10.594 27.344 27.484 1 46.72 373 GLY A C 1
ATOM 2906 O O . GLY A 1 373 ? -11.242 28.172 28.125 1 46.72 373 GLY A O 1
ATOM 2907 N N . ARG A 1 374 ? -10.859 27.281 26.203 1 46.41 374 ARG A N 1
ATOM 2908 C CA . ARG A 1 374 ? -11.906 28.016 25.5 1 46.41 374 ARG A CA 1
ATOM 2909 C C . ARG A 1 374 ? -13.195 27.203 25.438 1 46.41 374 ARG A C 1
ATOM 2911 O O . ARG A 1 374 ? -14.047 27.438 24.578 1 46.41 374 ARG A O 1
ATOM 2918 N N . SER A 1 375 ? -13.344 26.219 26.125 1 40.91 375 SER A N 1
ATOM 2919 C CA . SER A 1 375 ? -14.648 25.562 26.109 1 40.91 375 SER A CA 1
ATOM 2920 C C . SER A 1 375 ? -15.781 26.578 26.219 1 40.91 375 SER A C 1
ATOM 2922 O O . SER A 1 375 ? -15.805 27.406 27.125 1 40.91 375 SER A O 1
ATOM 2924 N N . THR A 1 376 ? -16.453 26.812 25.094 1 37.91 376 THR A N 1
ATOM 2925 C CA . THR A 1 376 ? -17.609 27.688 24.906 1 37.91 376 THR A CA 1
ATOM 2926 C C . THR A 1 376 ? -18.609 27.516 26.047 1 37.91 376 THR A C 1
ATOM 2928 O O . THR A 1 376 ? -18.875 26.391 26.469 1 37.91 376 THR A O 1
ATOM 2931 N N . PRO A 1 377 ? -19.078 28.594 26.625 1 35.5 377 PRO A N 1
ATOM 2932 C CA . PRO A 1 377 ? -20.203 28.562 27.578 1 35.5 377 PRO A CA 1
ATOM 2933 C C . PRO A 1 377 ? -21.422 27.859 27.016 1 35.5 377 PRO A C 1
ATOM 2935 O O . PRO A 1 377 ? -21.625 27.828 25.797 1 35.5 377 PRO A O 1
ATOM 2938 N N . GLU A 1 378 ? -22.016 26.859 27.641 1 37.31 378 GLU A N 1
ATOM 2939 C CA . GLU A 1 378 ? -23.281 26.172 27.391 1 37.31 378 GLU A CA 1
ATOM 2940 C C . GLU A 1 378 ? -24.328 27.156 26.891 1 37.31 378 GLU A C 1
ATOM 2942 O O . GLU A 1 378 ? -24.484 28.25 27.453 1 37.31 378 GLU A O 1
ATOM 2947 N N . PRO A 1 379 ? -24.766 27.078 25.609 1 37.25 379 PRO A N 1
ATOM 2948 C CA . PRO A 1 379 ? -25.859 28.016 25.297 1 37.25 379 PRO A CA 1
ATOM 2949 C C . PRO A 1 379 ? -26.938 28.031 26.375 1 37.25 379 PRO A C 1
ATOM 2951 O O . PRO A 1 379 ? -27.141 27.031 27.078 1 37.25 379 PRO A O 1
ATOM 2954 N N . PRO A 1 380 ? -27.312 29.141 26.797 1 34.03 380 PRO A N 1
ATOM 2955 C CA . PRO A 1 380 ? -28.359 29.172 27.812 1 34.03 380 PRO A CA 1
ATOM 2956 C C . PRO A 1 380 ? -29.594 28.359 27.422 1 34.03 380 PRO A C 1
ATOM 2958 O O . PRO A 1 380 ? -29.891 28.219 26.234 1 34.03 380 PRO A O 1
ATOM 2961 N N . SER A 1 381 ? -29.938 27.359 28.188 1 35.94 381 SER A N 1
ATOM 2962 C CA . SER A 1 381 ? -31.156 26.562 28.062 1 35.94 381 SER A CA 1
ATOM 2963 C C . SER A 1 381 ? -32.375 27.422 27.719 1 35.94 381 SER A C 1
ATOM 2965 O O . SER A 1 381 ? -32.656 28.406 28.406 1 35.94 381 SER A O 1
ATOM 2967 N N . ALA A 1 382 ? -32.719 27.516 26.422 1 38.78 382 ALA A N 1
ATOM 2968 C CA . ALA A 1 382 ? -33.938 28.25 26.031 1 38.78 382 ALA A CA 1
ATOM 2969 C C . ALA A 1 382 ? -35.094 27.938 26.969 1 38.78 382 ALA A C 1
ATOM 2971 O O . ALA A 1 382 ? -35.312 26.766 27.312 1 38.78 382 ALA A O 1
ATOM 2972 N N . PRO A 1 383 ? -35.688 28.828 27.562 1 36.25 383 PRO A N 1
ATOM 2973 C CA . PRO A 1 383 ? -36.844 28.578 28.438 1 36.25 383 PRO A CA 1
ATOM 2974 C C . PRO A 1 383 ? -37.969 27.844 27.734 1 36.25 383 PRO A C 1
ATOM 2976 O O . PRO A 1 383 ? -38.281 28.141 26.578 1 36.25 383 PRO A O 1
ATOM 2979 N N . VAL A 1 384 ? -38.094 26.531 27.969 1 36.84 384 VAL A N 1
ATOM 2980 C CA . VAL A 1 384 ? -39.25 25.75 27.484 1 36.84 384 VAL A CA 1
ATOM 2981 C C . VAL A 1 384 ? -40.531 26.5 27.781 1 36.84 384 VAL A C 1
ATOM 2983 O O . VAL A 1 384 ? -40.906 26.734 28.938 1 36.84 384 VAL A O 1
ATOM 2986 N N . VAL A 1 385 ? -40.938 27.406 26.906 1 35.84 385 VAL A N 1
ATOM 2987 C CA . VAL A 1 385 ? -42.25 28.062 27.031 1 35.84 385 VAL A CA 1
ATOM 2988 C C . VAL A 1 385 ? -43.344 27 27.078 1 35.84 385 VAL A C 1
ATOM 2990 O O . VAL A 1 385 ? -43.438 26.156 26.188 1 35.84 385 VAL A O 1
ATOM 2993 N N . GLU A 1 386 ? -43.812 26.578 28.188 1 35.19 386 GLU A N 1
ATOM 2994 C CA . GLU A 1 386 ? -44.969 25.75 28.547 1 35.19 386 GLU A CA 1
ATOM 2995 C C . GLU A 1 386 ? -46.219 26.203 27.781 1 35.19 386 GLU A C 1
ATOM 2997 O O . GLU A 1 386 ? -46.656 27.344 27.906 1 35.19 386 GLU A O 1
ATOM 3002 N N . GLY A 1 387 ? -46.25 25.781 26.438 1 30.86 387 GLY A N 1
ATOM 3003 C CA . GLY A 1 387 ? -47.5 26.016 25.703 1 30.86 387 GLY A CA 1
ATOM 3004 C C . GLY A 1 387 ? -48.75 25.672 26.516 1 30.86 387 GLY A C 1
ATOM 3005 O O . GLY A 1 387 ? -48.844 24.562 27.047 1 30.86 387 GLY A O 1
ATOM 3006 N N . THR A 1 388 ? -49.312 26.625 27.234 1 32.16 388 THR A N 1
ATOM 3007 C CA . THR A 1 388 ? -50.594 26.609 27.906 1 32.16 388 THR A CA 1
ATOM 3008 C C . THR A 1 388 ? -51.719 26.109 26.969 1 32.16 388 THR A C 1
ATOM 3010 O O . THR A 1 388 ? -51.969 26.734 25.938 1 32.16 388 THR A O 1
ATOM 3013 N N . SER A 1 389 ? -51.75 24.75 26.734 1 29.62 389 SER A N 1
ATOM 3014 C CA . SER A 1 389 ? -52.969 24.172 26.172 1 29.62 389 SER A CA 1
ATOM 3015 C C . SER A 1 389 ? -54.219 24.75 26.828 1 29.62 389 SER A C 1
ATOM 3017 O O . SER A 1 389 ? -54.438 24.531 28.031 1 29.62 389 SER A O 1
ATOM 3019 N N . SER A 1 390 ? -54.625 25.969 26.484 1 25.61 390 SER A N 1
ATOM 3020 C CA . SER A 1 390 ? -56.062 26.172 26.562 1 25.61 390 SER A CA 1
ATOM 3021 C C . SER A 1 390 ? -56.812 25.391 25.469 1 25.61 390 SER A C 1
ATOM 3023 O O . SER A 1 390 ? -56.312 25.266 24.359 1 25.61 390 SER A O 1
ATOM 3025 N N . MET B 1 1 ? -20.203 -31.344 -15.281 1 85.5 1 MET B N 1
ATOM 3026 C CA . MET B 1 1 ? -19.031 -30.469 -15.352 1 85.5 1 MET B CA 1
ATOM 3027 C C . MET B 1 1 ? -19.422 -29.094 -15.906 1 85.5 1 MET B C 1
ATOM 3029 O O . MET B 1 1 ? -19.047 -28.062 -15.344 1 85.5 1 MET B O 1
ATOM 3033 N N . HIS B 1 2 ? -20.391 -29.062 -16.844 1 84.19 2 HIS B N 1
ATOM 3034 C CA . HIS B 1 2 ? -20.781 -27.812 -17.484 1 84.19 2 HIS B CA 1
ATOM 3035 C C . HIS B 1 2 ? -21.641 -26.969 -16.562 1 84.19 2 HIS B C 1
ATOM 3037 O O . HIS B 1 2 ? -21.781 -25.766 -16.766 1 84.19 2 HIS B O 1
ATOM 3043 N N . ASP B 1 3 ? -22.141 -27.625 -15.555 1 88.94 3 ASP B N 1
ATOM 3044 C CA . ASP B 1 3 ? -23.031 -26.938 -14.641 1 88.94 3 ASP B CA 1
ATOM 3045 C C . ASP B 1 3 ? -22.297 -25.844 -13.859 1 88.94 3 ASP B C 1
ATOM 3047 O O . ASP B 1 3 ? -22.906 -24.891 -13.383 1 88.94 3 ASP B O 1
ATOM 3051 N N . SER B 1 4 ? -21.031 -26 -13.742 1 92.19 4 SER B N 1
ATOM 3052 C CA . SER B 1 4 ? -20.25 -25.031 -12.969 1 92.19 4 SER B CA 1
ATOM 3053 C C . SER B 1 4 ? -19.656 -23.938 -13.867 1 92.19 4 SER B C 1
ATOM 3055 O O . SER B 1 4 ? -19.031 -23 -13.375 1 92.19 4 SER B O 1
ATOM 3057 N N . TYR B 1 5 ? -19.875 -24.031 -15.133 1 93.12 5 TYR B N 1
ATOM 3058 C CA . TYR B 1 5 ? -19.281 -23.094 -16.078 1 93.12 5 TYR B CA 1
ATOM 3059 C C . TYR B 1 5 ? -19.781 -21.672 -15.812 1 93.12 5 TYR B C 1
ATOM 3061 O O . TYR B 1 5 ? -20.969 -21.469 -15.555 1 93.12 5 TYR B O 1
ATOM 3069 N N . ALA B 1 6 ? -18.844 -20.75 -15.805 1 93.88 6 ALA B N 1
ATOM 3070 C CA . ALA B 1 6 ? -19.156 -19.328 -15.68 1 93.88 6 ALA B CA 1
ATOM 3071 C C . ALA B 1 6 ? -18.234 -18.5 -16.562 1 93.88 6 ALA B C 1
ATOM 3073 O O . ALA B 1 6 ? -17.141 -18.922 -16.906 1 93.88 6 ALA B O 1
ATOM 3074 N N . GLU B 1 7 ? -18.781 -17.391 -16.969 1 93.06 7 GLU B N 1
ATOM 3075 C CA . GLU B 1 7 ? -18.016 -16.484 -17.828 1 93.06 7 GLU B CA 1
ATOM 3076 C C . GLU B 1 7 ? -18.219 -15.031 -17.422 1 93.06 7 GLU B C 1
ATOM 3078 O O . GLU B 1 7 ? -19.281 -14.672 -16.922 1 93.06 7 GLU B O 1
ATOM 3083 N N . LEU B 1 8 ? -17.188 -14.273 -17.562 1 93.38 8 LEU B N 1
ATOM 3084 C CA . LEU B 1 8 ? -17.172 -12.836 -17.312 1 93.38 8 LEU B CA 1
ATOM 3085 C C . LEU B 1 8 ? -16.453 -12.094 -18.438 1 93.38 8 LEU B C 1
ATOM 3087 O O . LEU B 1 8 ? -15.367 -12.484 -18.859 1 93.38 8 LEU B O 1
ATOM 3091 N N . VAL B 1 9 ? -17.125 -11.117 -19.016 1 94.5 9 VAL B N 1
ATOM 3092 C CA . VAL B 1 9 ? -16.5 -10.305 -20.047 1 94.5 9 VAL B CA 1
ATOM 3093 C C . VAL B 1 9 ? -16.125 -8.945 -19.484 1 94.5 9 VAL B C 1
ATOM 3095 O O . VAL B 1 9 ? -16.969 -8.242 -18.922 1 94.5 9 VAL B O 1
ATOM 3098 N N . LEU B 1 10 ? -14.906 -8.617 -19.516 1 94.69 10 LEU B N 1
ATOM 3099 C CA . LEU B 1 10 ? -14.43 -7.281 -19.188 1 94.69 10 LEU B CA 1
ATOM 3100 C C . LEU B 1 10 ? -14.344 -6.414 -20.453 1 94.69 10 LEU B C 1
ATOM 3102 O O . LEU B 1 10 ? -13.445 -6.598 -21.266 1 94.69 10 LEU B O 1
ATOM 3106 N N . PRO B 1 11 ? -15.203 -5.449 -20.578 1 95.31 11 PRO B N 1
ATOM 3107 C CA . PRO B 1 11 ? -15.344 -4.707 -21.828 1 95.31 11 PRO B CA 1
ATOM 3108 C C . PRO B 1 11 ? -14.352 -3.553 -21.938 1 95.31 11 PRO B C 1
ATOM 3110 O O . PRO B 1 11 ? -14.758 -2.393 -22.062 1 95.31 11 PRO B O 1
ATOM 3113 N N . PHE B 1 12 ? -13.172 -3.854 -22.031 1 93.62 12 PHE B N 1
ATOM 3114 C CA . PHE B 1 12 ? -12.133 -2.838 -22.156 1 93.62 12 PHE B CA 1
ATOM 3115 C C . PHE B 1 12 ? -12.289 -2.059 -23.453 1 93.62 12 PHE B C 1
ATOM 3117 O O . PHE B 1 12 ? -12.141 -0.835 -23.469 1 93.62 12 PHE B O 1
ATOM 3124 N N . GLY B 1 13 ? -12.547 -2.723 -24.516 1 92.56 13 GLY B N 1
ATOM 3125 C CA . GLY B 1 13 ? -12.68 -2.086 -25.812 1 92.56 13 GLY B CA 1
ATOM 3126 C C . GLY B 1 13 ? -14 -1.374 -26 1 92.56 13 GLY B C 1
ATOM 3127 O O . GLY B 1 13 ? -14.078 -0.367 -26.719 1 92.56 13 GLY B O 1
ATOM 3128 N N . SER B 1 14 ? -15 -1.841 -25.344 1 94.31 14 SER B N 1
ATOM 3129 C CA . SER B 1 14 ? -16.344 -1.365 -25.625 1 94.31 14 SER B CA 1
ATOM 3130 C C . SER B 1 14 ? -16.828 -0.376 -24.578 1 94.31 14 SER B C 1
ATOM 3132 O O . SER B 1 14 ? -17.828 0.312 -24.766 1 94.31 14 SER B O 1
ATOM 3134 N N . SER B 1 15 ? -16.203 -0.359 -23.5 1 95.81 15 SER B N 1
ATOM 3135 C CA . SER B 1 15 ? -16.594 0.557 -22.438 1 95.81 15 SER B CA 1
ATOM 3136 C C . SER B 1 15 ? -15.414 1.386 -21.953 1 95.81 15 SER B C 1
ATOM 3138 O O . SER B 1 15 ? -14.586 0.901 -21.172 1 95.81 15 SER B O 1
ATOM 3140 N N . ALA B 1 16 ? -15.484 2.619 -22.188 1 93.25 16 ALA B N 1
ATOM 3141 C CA . ALA B 1 16 ? -14.422 3.525 -21.766 1 93.25 16 ALA B CA 1
ATOM 3142 C C . ALA B 1 16 ? -14.367 3.629 -20.234 1 93.25 16 ALA B C 1
ATOM 3144 O O . ALA B 1 16 ? -13.289 3.768 -19.656 1 93.25 16 ALA B O 1
ATOM 3145 N N . GLU B 1 17 ? -15.469 3.547 -19.672 1 94.19 17 GLU B N 1
ATOM 3146 C CA . GLU B 1 17 ? -15.555 3.633 -18.219 1 94.19 17 GLU B CA 1
ATOM 3147 C C . GLU B 1 17 ? -14.836 2.465 -17.547 1 94.19 17 GLU B C 1
ATOM 3149 O O . GLU B 1 17 ? -14.062 2.66 -16.609 1 94.19 17 GLU B O 1
ATOM 3154 N N . THR B 1 18 ? -15.133 1.283 -18.031 1 94.88 18 THR B N 1
ATOM 3155 C CA . THR B 1 18 ? -14.461 0.108 -17.484 1 94.88 18 THR B CA 1
ATOM 3156 C C . THR B 1 18 ? -12.953 0.184 -17.734 1 94.88 18 THR B C 1
ATOM 3158 O O . THR B 1 18 ? -12.164 -0.122 -16.844 1 94.88 18 THR B O 1
ATOM 3161 N N . LEU B 1 19 ? -12.609 0.562 -18.938 1 94.62 19 LEU B N 1
ATOM 3162 C CA . LEU B 1 19 ? -11.188 0.657 -19.266 1 94.62 19 LEU B CA 1
ATOM 3163 C C . LEU B 1 19 ? -10.469 1.607 -18.312 1 94.62 19 LEU B C 1
ATOM 3165 O O . LEU B 1 19 ? -9.359 1.321 -17.875 1 94.62 19 LEU B O 1
ATOM 3169 N N . GLU B 1 20 ? -11.078 2.689 -18 1 94 20 GLU B N 1
ATOM 3170 C CA . GLU B 1 20 ? -10.469 3.688 -17.125 1 94 20 GLU B CA 1
ATOM 3171 C C . GLU B 1 20 ? -10.148 3.098 -15.75 1 94 20 GLU B C 1
ATOM 3173 O O . GLU B 1 20 ? -9.164 3.484 -15.117 1 94 20 GLU B O 1
ATOM 3178 N N . ARG B 1 21 ? -10.922 2.156 -15.352 1 94.5 21 ARG B N 1
ATOM 3179 C CA . ARG B 1 21 ? -10.742 1.535 -14.039 1 94.5 21 ARG B CA 1
ATOM 3180 C C . ARG B 1 21 ? -9.594 0.53 -14.062 1 94.5 21 ARG B C 1
ATOM 3182 O O . ARG B 1 21 ? -9.078 0.143 -13.008 1 94.5 21 ARG B O 1
ATOM 3189 N N . TYR B 1 22 ? -9.18 0.153 -15.281 1 95.38 22 TYR B N 1
ATOM 3190 C CA . TYR B 1 22 ? -8.227 -0.948 -15.367 1 95.38 22 TYR B CA 1
ATOM 3191 C C . TYR B 1 22 ? -6.957 -0.514 -16.094 1 95.38 22 TYR B C 1
ATOM 3193 O O . TYR B 1 22 ? -6.008 -1.293 -16.219 1 95.38 22 TYR B O 1
ATOM 3201 N N . ILE B 1 23 ? -6.863 0.679 -16.547 1 93.81 23 ILE B N 1
ATOM 3202 C CA . ILE B 1 23 ? -5.727 1.12 -17.359 1 93.81 23 ILE B CA 1
ATOM 3203 C C . ILE B 1 23 ? -4.531 1.401 -16.453 1 93.81 23 ILE B C 1
ATOM 3205 O O . ILE B 1 23 ? -4.695 1.878 -15.32 1 93.81 23 ILE B O 1
ATOM 3209 N N . ASN B 1 24 ? -3.365 1.004 -16.891 1 92.06 24 ASN B N 1
ATOM 3210 C CA . ASN B 1 24 ? -2.154 1.351 -16.156 1 92.06 24 ASN B CA 1
ATOM 3211 C C . ASN B 1 24 ? -1.44 2.545 -16.781 1 92.06 24 ASN B C 1
ATOM 3213 O O . ASN B 1 24 ? -1.95 3.156 -17.719 1 92.06 24 ASN B O 1
ATOM 3217 N N . ALA B 1 25 ? -0.348 2.967 -16.219 1 89.31 25 ALA B N 1
ATOM 3218 C CA . ALA B 1 25 ? 0.32 4.207 -16.609 1 89.31 25 ALA B CA 1
ATOM 3219 C C . ALA B 1 25 ? 0.89 4.113 -18.016 1 89.31 25 ALA B C 1
ATOM 3221 O O . ALA B 1 25 ? 1.021 5.125 -18.703 1 89.31 25 ALA B O 1
ATOM 3222 N N . SER B 1 26 ? 1.208 2.928 -18.469 1 89.25 26 SER B N 1
ATOM 3223 C CA . SER B 1 26 ? 1.809 2.75 -19.781 1 89.25 26 SER B CA 1
ATOM 3224 C C . SER B 1 26 ? 0.743 2.525 -20.859 1 89.25 26 SER B C 1
ATOM 3226 O O . SER B 1 26 ? 1.065 2.252 -22.016 1 89.25 26 SER B O 1
ATOM 3228 N N . GLY B 1 27 ? -0.465 2.574 -20.453 1 88.94 27 GLY B N 1
ATOM 3229 C CA . GLY B 1 27 ? -1.547 2.4 -21.406 1 88.94 27 GLY B CA 1
ATOM 3230 C C . GLY B 1 27 ? -2.004 0.959 -21.531 1 88.94 27 GLY B C 1
ATOM 3231 O O . GLY B 1 27 ? -2.844 0.641 -22.375 1 88.94 27 GLY B O 1
ATOM 3232 N N . GLY B 1 28 ? -1.456 0.087 -20.812 1 91.06 28 GLY B N 1
ATOM 3233 C CA . GLY B 1 28 ? -1.898 -1.298 -20.75 1 91.06 28 GLY B CA 1
ATOM 3234 C C . GLY B 1 28 ? -2.9 -1.559 -19.656 1 91.06 28 GLY B C 1
ATOM 3235 O O . GLY B 1 28 ? -3.52 -0.626 -19.125 1 91.06 28 GLY B O 1
ATOM 3236 N N . ILE B 1 29 ? -3.16 -2.824 -19.391 1 92.19 29 ILE B N 1
ATOM 3237 C CA . ILE B 1 29 ? -4.145 -3.215 -18.391 1 92.19 29 ILE B CA 1
ATOM 3238 C C . ILE B 1 29 ? -3.445 -3.469 -17.062 1 92.19 29 ILE B C 1
ATOM 3240 O O . ILE B 1 29 ? -2.381 -4.09 -17.016 1 92.19 29 ILE B O 1
ATOM 3244 N N . ARG B 1 30 ? -4.09 -2.947 -16.031 1 93.62 30 ARG B N 1
ATOM 3245 C CA . ARG B 1 30 ? -3.615 -3.215 -14.68 1 93.62 30 ARG B CA 1
ATOM 3246 C C . ARG B 1 30 ? -3.818 -4.68 -14.305 1 93.62 30 ARG B C 1
ATOM 3248 O O . ARG B 1 30 ? -4.867 -5.051 -13.773 1 93.62 30 ARG B O 1
ATOM 3255 N N . THR B 1 31 ? -2.783 -5.461 -14.422 1 92.44 31 THR B N 1
ATOM 3256 C CA . THR B 1 31 ? -2.85 -6.914 -14.273 1 92.44 31 THR B CA 1
ATOM 3257 C C . THR B 1 31 ? -3.215 -7.293 -12.844 1 92.44 31 THR B C 1
ATOM 3259 O O . THR B 1 31 ? -3.889 -8.297 -12.609 1 92.44 31 THR B O 1
ATOM 3262 N N . GLY B 1 32 ? -2.777 -6.477 -11.867 1 93.06 32 GLY B N 1
ATOM 3263 C CA . GLY B 1 32 ? -3.17 -6.746 -10.492 1 93.06 32 GLY B CA 1
ATOM 3264 C C . GLY B 1 32 ? -4.676 -6.812 -10.305 1 93.06 32 GLY B C 1
ATOM 3265 O O . GLY B 1 32 ? -5.18 -7.688 -9.594 1 93.06 32 GLY B O 1
ATOM 3266 N N . LYS B 1 33 ? -5.367 -5.945 -10.891 1 94.25 33 LYS B N 1
ATOM 3267 C CA . LYS B 1 33 ? -6.824 -5.938 -10.805 1 94.25 33 LYS B CA 1
ATOM 3268 C C . LYS B 1 33 ? -7.426 -7.164 -11.477 1 94.25 33 LYS B C 1
ATOM 3270 O O . LYS B 1 33 ? -8.453 -7.684 -11.039 1 94.25 33 LYS B O 1
ATOM 3275 N N . LEU B 1 34 ? -6.812 -7.562 -12.516 1 91.69 34 LEU B N 1
ATOM 3276 C CA . LEU B 1 34 ? -7.273 -8.766 -13.203 1 91.69 34 LEU B CA 1
ATOM 3277 C C . LEU B 1 34 ? -7.16 -9.984 -12.289 1 91.69 34 LEU B C 1
ATOM 3279 O O . LEU B 1 34 ? -8.008 -10.875 -12.336 1 91.69 34 LEU B O 1
ATOM 3283 N N . MET B 1 35 ? -6.117 -10 -11.453 1 92.62 35 MET B N 1
ATOM 3284 C CA . MET B 1 35 ? -5.957 -11.102 -10.5 1 92.62 35 MET B CA 1
ATOM 3285 C C . MET B 1 35 ? -7.145 -11.172 -9.547 1 92.62 35 MET B C 1
ATOM 3287 O O . MET B 1 35 ? -7.586 -12.266 -9.188 1 92.62 35 MET B O 1
ATOM 3291 N N . GLU B 1 36 ? -7.617 -10.055 -9.188 1 94.25 36 GLU B N 1
ATOM 3292 C CA . GLU B 1 36 ? -8.805 -10.008 -8.336 1 94.25 36 GLU B CA 1
ATOM 3293 C C . GLU B 1 36 ? -10.008 -10.625 -9.039 1 94.25 36 GLU B C 1
ATOM 3295 O O . GLU B 1 36 ? -10.766 -11.383 -8.43 1 94.25 36 GLU B O 1
ATOM 3300 N N . ASN B 1 37 ? -10.156 -10.312 -10.266 1 94.44 37 ASN B N 1
ATOM 3301 C CA . ASN B 1 37 ? -11.266 -10.852 -11.047 1 94.44 37 ASN B CA 1
ATOM 3302 C C . ASN B 1 37 ? -11.172 -12.375 -11.18 1 94.44 37 ASN B C 1
ATOM 3304 O O . ASN B 1 37 ? -12.18 -13.07 -11.094 1 94.44 37 ASN B O 1
ATOM 3308 N N . LEU B 1 38 ? -9.984 -12.797 -11.406 1 93.62 38 LEU B N 1
ATOM 3309 C CA . LEU B 1 38 ? -9.773 -14.234 -11.57 1 93.62 38 LEU B CA 1
ATOM 3310 C C . LEU B 1 38 ? -10.125 -14.984 -10.289 1 93.62 38 LEU B C 1
ATOM 3312 O O . LEU B 1 38 ? -10.828 -16 -10.336 1 93.62 38 LEU B O 1
ATOM 3316 N N . ASP B 1 39 ? -9.648 -14.492 -9.195 1 95 39 ASP B N 1
ATOM 3317 C CA . ASP B 1 39 ? -9.945 -15.133 -7.914 1 95 39 ASP B CA 1
ATOM 3318 C C . ASP B 1 39 ? -11.438 -15.102 -7.621 1 95 39 ASP B C 1
ATOM 3320 O O . ASP B 1 39 ? -12.008 -16.094 -7.156 1 95 39 ASP B O 1
ATOM 3324 N N . SER B 1 40 ? -12.055 -13.969 -7.855 1 95.19 40 SER B N 1
ATOM 3325 C CA . SER B 1 40 ? -13.5 -13.836 -7.656 1 95.19 40 SER B CA 1
ATOM 3326 C C . SER B 1 40 ? -14.266 -14.82 -8.531 1 95.19 40 SER B C 1
ATOM 3328 O O . SER B 1 40 ? -15.234 -15.438 -8.078 1 95.19 40 SER B O 1
ATOM 3330 N N . LEU B 1 41 ? -13.867 -14.922 -9.766 1 95.25 41 LEU B N 1
ATOM 3331 C CA . LEU B 1 41 ? -14.523 -15.836 -10.688 1 95.25 41 LEU B CA 1
ATOM 3332 C C . LEU B 1 41 ? -14.352 -17.281 -10.242 1 95.25 41 LEU B C 1
ATOM 3334 O O . LEU B 1 41 ? -15.305 -18.062 -10.281 1 95.25 41 LEU B O 1
ATOM 3338 N N . ALA B 1 42 ? -13.141 -17.641 -9.852 1 95.88 42 ALA B N 1
ATOM 3339 C CA . ALA B 1 42 ? -12.898 -18.984 -9.344 1 95.88 42 ALA B CA 1
ATOM 3340 C C . ALA B 1 42 ? -13.82 -19.297 -8.164 1 95.88 42 ALA B C 1
ATOM 3342 O O . ALA B 1 42 ? -14.398 -20.391 -8.094 1 95.88 42 ALA B O 1
ATOM 3343 N N . GLY B 1 43 ? -13.906 -18.359 -7.25 1 95.06 43 GLY B N 1
ATOM 3344 C CA . GLY B 1 43 ? -14.828 -18.531 -6.133 1 95.06 43 GLY B CA 1
ATOM 3345 C C . GLY B 1 43 ? -16.266 -18.719 -6.566 1 95.06 43 GLY B C 1
ATOM 3346 O O . GLY B 1 43 ? -16.953 -19.625 -6.082 1 95.06 43 GLY B O 1
ATOM 3347 N N . SER B 1 44 ? -16.719 -17.906 -7.473 1 94.25 44 SER B N 1
ATOM 3348 C CA . SER B 1 44 ? -18.094 -17.984 -7.969 1 94.25 44 SER B CA 1
ATOM 3349 C C . SER B 1 44 ? -18.359 -19.328 -8.617 1 94.25 44 SER B C 1
ATOM 3351 O O . SER B 1 44 ? -19.438 -19.906 -8.43 1 94.25 44 SER B O 1
ATOM 3353 N N . ILE B 1 45 ? -17.453 -19.781 -9.383 1 95.56 45 ILE B N 1
ATOM 3354 C CA . ILE B 1 45 ? -17.562 -21.062 -10.055 1 95.56 45 ILE B CA 1
ATOM 3355 C C . ILE B 1 45 ? -17.688 -22.188 -9.016 1 95.56 45 ILE B C 1
ATOM 3357 O O . ILE B 1 45 ? -18.531 -23.078 -9.148 1 95.56 45 ILE B O 1
ATOM 3361 N N . ALA B 1 46 ? -16.844 -22.109 -8.008 1 95.94 46 ALA B N 1
ATOM 3362 C CA . ALA B 1 46 ? -16.875 -23.109 -6.945 1 95.94 46 ALA B CA 1
ATOM 3363 C C . ALA B 1 46 ? -18.219 -23.109 -6.227 1 95.94 46 ALA B C 1
ATOM 3365 O O . ALA B 1 46 ? -18.797 -24.172 -5.973 1 95.94 46 ALA B O 1
ATOM 3366 N N . TYR B 1 47 ? -18.688 -21.969 -5.918 1 94.56 47 TYR B N 1
ATOM 3367 C CA . TYR B 1 47 ? -19.984 -21.875 -5.258 1 94.56 47 TYR B CA 1
ATOM 3368 C C . TYR B 1 47 ? -21.094 -22.359 -6.172 1 94.56 47 TYR B C 1
ATOM 3370 O O . TYR B 1 47 ? -22.031 -23.031 -5.719 1 94.56 47 TYR B O 1
ATOM 3378 N N . LYS B 1 48 ? -21.016 -21.969 -7.438 1 94.25 48 LYS B N 1
ATOM 3379 C CA . LYS B 1 48 ? -22 -22.438 -8.406 1 94.25 48 LYS B CA 1
ATOM 3380 C C . LYS B 1 48 ? -22.016 -23.969 -8.469 1 94.25 48 LYS B C 1
ATOM 3382 O O . LYS B 1 48 ? -23.094 -24.578 -8.57 1 94.25 48 LYS B O 1
ATOM 3387 N N . HIS B 1 49 ? -20.922 -24.594 -8.414 1 95.81 49 HIS B N 1
ATOM 3388 C CA . HIS B 1 49 ? -20.812 -26.047 -8.406 1 95.81 49 HIS B CA 1
ATOM 3389 C C . HIS B 1 49 ? -21.547 -26.641 -7.211 1 95.81 49 HIS B C 1
ATOM 3391 O O . HIS B 1 49 ? -22.219 -27.672 -7.34 1 95.81 49 HIS B O 1
ATOM 3397 N N . MET B 1 50 ? -21.438 -25.984 -6.09 1 94.44 50 MET B N 1
ATOM 3398 C CA . MET B 1 50 ? -21.984 -26.516 -4.848 1 94.44 50 MET B CA 1
ATOM 3399 C C . MET B 1 50 ? -23.484 -26.234 -4.742 1 94.44 50 MET B C 1
ATOM 3401 O O . MET B 1 50 ? -24.234 -27.031 -4.203 1 94.44 50 MET B O 1
ATOM 3405 N N . LEU B 1 51 ? -23.875 -25.109 -5.266 1 91.94 51 LEU B N 1
ATOM 3406 C CA . LEU B 1 51 ? -25.25 -24.656 -5.012 1 91.94 51 LEU B CA 1
ATOM 3407 C C . LEU B 1 51 ? -26.141 -24.906 -6.223 1 91.94 51 LEU B C 1
ATOM 3409 O O . LEU B 1 51 ? -27.359 -24.891 -6.113 1 91.94 51 LEU B O 1
ATOM 3413 N N . GLY B 1 52 ? -25.531 -25.094 -7.355 1 90.06 52 GLY B N 1
ATOM 3414 C CA . GLY B 1 52 ? -26.297 -25.344 -8.562 1 90.06 52 GLY B CA 1
ATOM 3415 C C . GLY B 1 52 ? -26.234 -24.203 -9.562 1 90.06 52 GLY B C 1
ATOM 3416 O O . GLY B 1 52 ? -25.875 -23.078 -9.203 1 90.06 52 GLY B O 1
ATOM 3417 N N . PRO B 1 53 ? -26.547 -24.422 -10.742 1 84.56 53 PRO B N 1
ATOM 3418 C CA . PRO B 1 53 ? -26.391 -23.453 -11.828 1 84.56 53 PRO B CA 1
ATOM 3419 C C . PRO B 1 53 ? -27.359 -22.281 -11.719 1 84.56 53 PRO B C 1
ATOM 3421 O O . PRO B 1 53 ? -27.141 -21.234 -12.32 1 84.56 53 PRO B O 1
ATOM 3424 N N . SER B 1 54 ? -28.422 -22.375 -10.938 1 82.12 54 SER B N 1
ATOM 3425 C CA . SER B 1 54 ? -29.469 -21.359 -10.883 1 82.12 54 SER B CA 1
ATOM 3426 C C . SER B 1 54 ? -29.25 -20.406 -9.719 1 82.12 54 SER B C 1
ATOM 3428 O O . SER B 1 54 ? -30.031 -19.469 -9.508 1 82.12 54 SER B O 1
ATOM 3430 N N . VAL B 1 55 ? -28.156 -20.578 -9.031 1 78 55 VAL B N 1
ATOM 3431 C CA . VAL B 1 55 ? -27.922 -19.734 -7.863 1 78 55 VAL B CA 1
ATOM 3432 C C . VAL B 1 55 ? -27.547 -18.328 -8.305 1 78 55 VAL B C 1
ATOM 3434 O O . VAL B 1 55 ? -26.672 -18.141 -9.172 1 78 55 VAL B O 1
ATOM 3437 N N . GLU B 1 56 ? -28.219 -17.297 -7.789 1 72.56 56 GLU B N 1
ATOM 3438 C CA . GLU B 1 56 ? -27.938 -15.914 -8.188 1 72.56 56 GLU B CA 1
ATOM 3439 C C . GLU B 1 56 ? -27.188 -15.164 -7.098 1 72.56 56 GLU B C 1
ATOM 3441 O O . GLU B 1 56 ? -26.406 -14.258 -7.391 1 72.56 56 GLU B O 1
ATOM 3446 N N . SER B 1 57 ? -27.5 -15.516 -5.855 1 76.62 57 SER B N 1
ATOM 3447 C CA . SER B 1 57 ? -26.828 -14.844 -4.742 1 76.62 57 SER B CA 1
ATOM 3448 C C . SER B 1 57 ? -26.422 -15.844 -3.664 1 76.62 57 SER B C 1
ATOM 3450 O O . SER B 1 57 ? -27.094 -16.844 -3.453 1 76.62 57 SER B O 1
ATOM 3452 N N . LEU B 1 58 ? -25.312 -15.656 -3.031 1 74.81 58 LEU B N 1
ATOM 3453 C CA . LEU B 1 58 ? -24.797 -16.562 -2.023 1 74.81 58 LEU B CA 1
ATOM 3454 C C . LEU B 1 58 ? -25.5 -16.375 -0.689 1 74.81 58 LEU B C 1
ATOM 3456 O O . LEU B 1 58 ? -25.641 -17.312 0.098 1 74.81 58 LEU B O 1
ATOM 3460 N N . GLY B 1 59 ? -26.156 -15.164 -0.5 1 69.69 59 GLY B N 1
ATOM 3461 C CA . GLY B 1 59 ? -26.703 -14.898 0.817 1 69.69 59 GLY B CA 1
ATOM 3462 C C . GLY B 1 59 ? -25.688 -15.016 1.931 1 69.69 59 GLY B C 1
ATOM 3463 O O . GLY B 1 59 ? -24.484 -15.148 1.67 1 69.69 59 GLY B O 1
ATOM 3464 N N . PRO B 1 60 ? -26.172 -14.945 3.209 1 74.31 60 PRO B N 1
ATOM 3465 C CA . PRO B 1 60 ? -25.25 -15.102 4.34 1 74.31 60 PRO B CA 1
ATOM 3466 C C . PRO B 1 60 ? -24.719 -16.531 4.473 1 74.31 60 PRO B C 1
ATOM 3468 O O . PRO B 1 60 ? -25.469 -17.484 4.301 1 74.31 60 PRO B O 1
ATOM 3471 N N . ILE B 1 61 ? -23.484 -16.641 4.688 1 72.69 61 ILE B N 1
ATOM 3472 C CA . ILE B 1 61 ? -22.797 -17.938 4.711 1 72.69 61 ILE B CA 1
ATOM 3473 C C . ILE B 1 61 ? -23.359 -18.797 5.84 1 72.69 61 ILE B C 1
ATOM 3475 O O . ILE B 1 61 ? -23.438 -20.016 5.711 1 72.69 61 ILE B O 1
ATOM 3479 N N . GLU B 1 62 ? -23.688 -18.109 6.844 1 76.5 62 GLU B N 1
ATOM 3480 C CA . GLU B 1 62 ? -24.203 -18.844 7.992 1 76.5 62 GLU B CA 1
ATOM 3481 C C . GLU B 1 62 ? -25.453 -19.641 7.625 1 76.5 62 GLU B C 1
ATOM 3483 O O . GLU B 1 62 ? -25.703 -20.703 8.18 1 76.5 62 GLU B O 1
ATOM 3488 N N . ASP B 1 63 ? -26.125 -19.188 6.754 1 79.75 63 ASP B N 1
ATOM 3489 C CA . ASP B 1 63 ? -27.344 -19.859 6.332 1 79.75 63 ASP B CA 1
ATOM 3490 C C . ASP B 1 63 ? -27.047 -21.031 5.402 1 79.75 63 ASP B C 1
ATOM 3492 O O . ASP B 1 63 ? -27.781 -22.031 5.398 1 79.75 63 ASP B O 1
ATOM 3496 N N . ARG B 1 64 ? -26 -20.938 4.785 1 83.25 64 ARG B N 1
ATOM 3497 C CA . ARG B 1 64 ? -25.641 -21.969 3.818 1 83.25 64 ARG B CA 1
ATOM 3498 C C . ARG B 1 64 ? -24.922 -23.125 4.5 1 83.25 64 ARG B C 1
ATOM 3500 O O . ARG B 1 64 ? -24.969 -24.266 4.016 1 83.25 64 ARG B O 1
ATOM 3507 N N . GLY B 1 65 ? -24.234 -22.828 5.57 1 89.25 65 GLY B N 1
ATOM 3508 C CA . GLY B 1 65 ? -23.578 -23.859 6.371 1 89.25 65 GLY B CA 1
ATOM 3509 C C . GLY B 1 65 ? -22.172 -24.172 5.906 1 89.25 65 GLY B C 1
ATOM 3510 O O . GLY B 1 65 ? -21.531 -25.078 6.438 1 89.25 65 GLY B O 1
ATOM 3511 N N . PHE B 1 66 ? -21.766 -23.594 4.738 1 92.81 66 PHE B N 1
ATOM 3512 C CA . PHE B 1 66 ? -20.391 -23.812 4.293 1 92.81 66 PHE B CA 1
ATOM 3513 C C . PHE B 1 66 ? -19.828 -22.562 3.641 1 92.81 66 PHE B C 1
ATOM 3515 O O . PHE B 1 66 ? -20.562 -21.609 3.35 1 92.81 66 PHE B O 1
ATOM 3522 N N . TYR B 1 67 ? -18.578 -22.516 3.568 1 92.62 67 TYR B N 1
ATOM 3523 C CA . TYR B 1 67 ? -17.906 -21.5 2.787 1 92.62 67 TYR B CA 1
ATOM 3524 C C . TYR B 1 67 ? -16.719 -22.078 2.025 1 92.62 67 TYR B C 1
ATOM 3526 O O . TYR B 1 67 ? -16.25 -23.188 2.344 1 92.62 67 TYR B O 1
ATOM 3534 N N . ILE B 1 68 ? -16.359 -21.438 1.002 1 94.88 68 ILE B N 1
ATOM 3535 C CA . ILE B 1 68 ? -15.281 -21.922 0.142 1 94.88 68 ILE B CA 1
ATOM 3536 C C . ILE B 1 68 ? -14.109 -20.938 0.167 1 94.88 68 ILE B C 1
ATOM 3538 O O . ILE B 1 68 ? -14.312 -19.719 0.117 1 94.88 68 ILE B O 1
ATOM 3542 N N . VAL B 1 69 ? -12.906 -21.469 0.286 1 94.56 69 VAL B N 1
ATOM 3543 C CA . VAL B 1 69 ? -11.711 -20.625 0.326 1 94.56 69 VAL B CA 1
ATOM 3544 C C . VAL B 1 69 ? -10.742 -21.062 -0.773 1 94.56 69 VAL B C 1
ATOM 3546 O O . VAL B 1 69 ? -10.727 -22.219 -1.176 1 94.56 69 VAL B O 1
ATOM 3549 N N . THR B 1 70 ? -10.039 -20.125 -1.281 1 94.44 70 THR B N 1
ATOM 3550 C CA . THR B 1 70 ? -8.93 -20.438 -2.178 1 94.44 70 THR B CA 1
ATOM 3551 C C . THR B 1 70 ? -7.73 -20.969 -1.393 1 94.44 70 THR B C 1
ATOM 3553 O O . THR B 1 70 ? -7.191 -20.266 -0.535 1 94.44 70 THR B O 1
ATOM 3556 N N . ALA B 1 71 ? -7.324 -22.125 -1.654 1 94 71 ALA B N 1
ATOM 3557 C CA . ALA B 1 71 ? -6.176 -22.703 -0.963 1 94 71 ALA B CA 1
ATOM 3558 C C . ALA B 1 71 ? -4.875 -22.359 -1.688 1 94 71 ALA B C 1
ATOM 3560 O O . ALA B 1 71 ? -3.863 -22.062 -1.054 1 94 71 ALA B O 1
ATOM 3561 N N . SER B 1 72 ? -4.953 -22.438 -2.998 1 94.12 72 SER B N 1
ATOM 3562 C CA . SER B 1 72 ? -3.75 -22.141 -3.771 1 94.12 72 SER B CA 1
ATOM 3563 C C . SER B 1 72 ? -4.09 -21.812 -5.219 1 94.12 72 SER B C 1
ATOM 3565 O O . SER B 1 72 ? -5.195 -22.094 -5.688 1 94.12 72 SER B O 1
ATOM 3567 N N . VAL B 1 73 ? -3.227 -21.094 -5.773 1 92.25 73 VAL B N 1
ATOM 3568 C CA . VAL B 1 73 ? -3.197 -20.906 -7.219 1 92.25 73 VAL B CA 1
ATOM 3569 C C . VAL B 1 73 ? -1.925 -21.516 -7.801 1 92.25 73 VAL B C 1
ATOM 3571 O O . VAL B 1 73 ? -0.815 -21.125 -7.434 1 92.25 73 VAL B O 1
ATOM 3574 N N . ASP B 1 74 ? -2.043 -22.422 -8.617 1 84.5 74 ASP B N 1
ATOM 3575 C CA . ASP B 1 74 ? -0.898 -23.203 -9.062 1 84.5 74 ASP B CA 1
ATOM 3576 C C . ASP B 1 74 ? -0.131 -22.484 -10.172 1 84.5 74 ASP B C 1
ATOM 3578 O O . ASP B 1 74 ? 1.102 -22.453 -10.156 1 84.5 74 ASP B O 1
ATOM 3582 N N . ARG B 1 75 ? -0.837 -22.125 -11.234 1 84.25 75 ARG B N 1
ATOM 3583 C CA . ARG B 1 75 ? -0.038 -21.406 -12.227 1 84.25 75 ARG B CA 1
ATOM 3584 C C . ARG B 1 75 ? -0.929 -20.641 -13.203 1 84.25 75 ARG B C 1
ATOM 3586 O O . ARG B 1 75 ? -2.039 -21.078 -13.508 1 84.25 75 ARG B O 1
ATOM 3593 N N . LEU B 1 76 ? -0.465 -19.531 -13.516 1 87 76 LEU B N 1
ATOM 3594 C CA . LEU B 1 76 ? -1.032 -18.672 -14.562 1 87 76 LEU B CA 1
ATOM 3595 C C . LEU B 1 76 ? 0.058 -18.156 -15.492 1 87 76 LEU B C 1
ATOM 3597 O O . LEU B 1 76 ? 0.986 -17.484 -15.055 1 87 76 LEU B O 1
ATOM 3601 N N . ASP B 1 77 ? -0.013 -18.516 -16.75 1 86.25 77 ASP B N 1
ATOM 3602 C CA . ASP B 1 77 ? 0.962 -18.062 -17.734 1 86.25 77 ASP B CA 1
ATOM 3603 C C . ASP B 1 77 ? 0.356 -17 -18.656 1 86.25 77 ASP B C 1
ATOM 3605 O O . ASP B 1 77 ? -0.754 -17.172 -19.172 1 86.25 77 ASP B O 1
ATOM 3609 N N . MET B 1 78 ? 1.124 -15.945 -18.828 1 84 78 MET B N 1
ATOM 3610 C CA . MET B 1 78 ? 0.729 -14.898 -19.766 1 84 78 MET B CA 1
ATOM 3611 C C . MET B 1 78 ? 1.452 -15.055 -21.094 1 84 78 MET B C 1
ATOM 3613 O O . MET B 1 78 ? 2.648 -14.781 -21.188 1 84 78 MET B O 1
ATOM 3617 N N . MET B 1 79 ? 0.733 -15.391 -22.109 1 76.44 79 MET B N 1
ATOM 3618 C CA . MET B 1 79 ? 1.354 -15.719 -23.391 1 76.44 79 MET B CA 1
ATOM 3619 C C . MET B 1 79 ? 1.504 -14.469 -24.25 1 76.44 79 MET B C 1
ATOM 3621 O O . MET B 1 79 ? 2.381 -14.406 -25.109 1 76.44 79 MET B O 1
ATOM 3625 N N . SER B 1 80 ? 0.644 -13.516 -24.078 1 76.25 80 SER B N 1
ATOM 3626 C CA . SER B 1 80 ? 0.694 -12.258 -24.812 1 76.25 80 SER B CA 1
ATOM 3627 C C . SER B 1 80 ? 0.267 -11.086 -23.938 1 76.25 80 SER B C 1
ATOM 3629 O O . SER B 1 80 ? -0.44 -11.273 -22.953 1 76.25 80 SER B O 1
ATOM 3631 N N . PRO B 1 81 ? 0.781 -9.938 -24.375 1 77.81 81 PRO B N 1
ATOM 3632 C CA . PRO B 1 81 ? 0.313 -8.766 -23.641 1 77.81 81 PRO B CA 1
ATOM 3633 C C . PRO B 1 81 ? -1.186 -8.516 -23.797 1 77.81 81 PRO B C 1
ATOM 3635 O O . PRO B 1 81 ? -1.756 -8.844 -24.844 1 77.81 81 PRO B O 1
ATOM 3638 N N . LEU B 1 82 ? -1.739 -8.008 -22.797 1 83.44 82 LEU B N 1
ATOM 3639 C CA . LEU B 1 82 ? -3.152 -7.645 -22.844 1 83.44 82 LEU B CA 1
ATOM 3640 C C . LEU B 1 82 ? -3.369 -6.406 -23.703 1 83.44 82 LEU B C 1
ATOM 3642 O O . LEU B 1 82 ? -2.553 -5.48 -23.688 1 83.44 82 LEU B O 1
ATOM 3646 N N . ASP B 1 83 ? -4.418 -6.449 -24.531 1 86.44 83 ASP B N 1
ATOM 3647 C CA . ASP B 1 83 ? -4.762 -5.344 -25.422 1 86.44 83 ASP B CA 1
ATOM 3648 C C . ASP B 1 83 ? -5.941 -4.543 -24.875 1 86.44 83 ASP B C 1
ATOM 3650 O O . ASP B 1 83 ? -7.074 -5.023 -24.859 1 86.44 83 ASP B O 1
ATOM 3654 N N . PRO B 1 84 ? -5.664 -3.359 -24.5 1 89.88 84 PRO B N 1
ATOM 3655 C CA . PRO B 1 84 ? -6.734 -2.545 -23.922 1 89.88 84 PRO B CA 1
ATOM 3656 C C . PRO B 1 84 ? -7.832 -2.209 -24.922 1 89.88 84 PRO B C 1
ATOM 3658 O O . PRO B 1 84 ? -8.906 -1.733 -24.547 1 89.88 84 PRO B O 1
ATOM 3661 N N . LYS B 1 85 ? -7.645 -2.41 -26.188 1 90.94 85 LYS B N 1
ATOM 3662 C CA . LYS B 1 85 ? -8.609 -2.072 -27.219 1 90.94 85 LYS B CA 1
ATOM 3663 C C . LYS B 1 85 ? -9.602 -3.215 -27.438 1 90.94 85 LYS B C 1
ATOM 3665 O O . LYS B 1 85 ? -10.562 -3.07 -28.188 1 90.94 85 LYS B O 1
ATOM 3670 N N . ARG B 1 86 ? -9.359 -4.289 -26.734 1 90.75 86 ARG B N 1
ATOM 3671 C CA . ARG B 1 86 ? -10.211 -5.457 -26.938 1 90.75 86 ARG B CA 1
ATOM 3672 C C . ARG B 1 86 ? -10.852 -5.902 -25.625 1 90.75 86 ARG B C 1
ATOM 3674 O O . ARG B 1 86 ? -10.234 -5.797 -24.562 1 90.75 86 ARG B O 1
ATOM 3681 N N . ASP B 1 87 ? -11.992 -6.414 -25.812 1 93 87 ASP B N 1
ATOM 3682 C CA . ASP B 1 87 ? -12.648 -6.996 -24.641 1 93 87 ASP B CA 1
ATOM 3683 C C . ASP B 1 87 ? -11.969 -8.297 -24.219 1 93 87 ASP B C 1
ATOM 3685 O O . ASP B 1 87 ? -11.469 -9.039 -25.078 1 93 87 ASP B O 1
ATOM 3689 N N . LEU B 1 88 ? -11.953 -8.531 -22.938 1 91.94 88 LEU B N 1
ATOM 3690 C CA . LEU B 1 88 ? -11.352 -9.742 -22.375 1 91.94 88 LEU B CA 1
ATOM 3691 C C . LEU B 1 88 ? -12.414 -10.672 -21.812 1 91.94 88 LEU B C 1
ATOM 3693 O O . LEU B 1 88 ? -13.242 -10.25 -21 1 91.94 88 LEU B O 1
ATOM 3697 N N . ARG B 1 89 ? -12.383 -11.875 -22.297 1 92.69 89 ARG B N 1
ATOM 3698 C CA . ARG B 1 89 ? -13.312 -12.875 -21.781 1 92.69 89 ARG B CA 1
ATOM 3699 C C . ARG B 1 89 ? -12.609 -13.805 -20.781 1 92.69 89 ARG B C 1
ATOM 3701 O O . ARG B 1 89 ? -11.586 -14.414 -21.109 1 92.69 89 ARG B O 1
ATOM 3708 N N . LEU B 1 90 ? -13.148 -13.859 -19.594 1 92.94 90 LEU B N 1
ATOM 3709 C CA . LEU B 1 90 ? -12.727 -14.82 -18.578 1 92.94 90 LEU B CA 1
ATOM 3710 C C . LEU B 1 90 ? -13.758 -15.93 -18.406 1 92.94 90 LEU B C 1
ATOM 3712 O O . LEU B 1 90 ? -14.961 -15.656 -18.359 1 92.94 90 LEU B O 1
ATOM 3716 N N . SER B 1 91 ? -13.328 -17.109 -18.422 1 93.38 91 SER B N 1
ATOM 3717 C CA . SER B 1 91 ? -14.242 -18.234 -18.234 1 93.38 91 SER B CA 1
ATOM 3718 C C . SER B 1 91 ? -13.562 -19.391 -17.5 1 93.38 91 SER B C 1
ATOM 3720 O O . SER B 1 91 ? -12.336 -19.422 -17.391 1 93.38 91 SER B O 1
ATOM 3722 N N . GLY B 1 92 ? -14.414 -20.266 -16.938 1 93.5 92 GLY B N 1
ATOM 3723 C CA . GLY B 1 92 ? -13.852 -21.391 -16.234 1 93.5 92 GLY B CA 1
ATOM 3724 C C . GLY B 1 92 ? -14.906 -22.375 -15.734 1 93.5 92 GLY B C 1
ATOM 3725 O O . GLY B 1 92 ? -16.094 -22.188 -16 1 93.5 92 GLY B O 1
ATOM 3726 N N . GLN B 1 93 ? -14.438 -23.391 -15.172 1 94.44 93 GLN B N 1
ATOM 3727 C CA . GLN B 1 93 ? -15.289 -24.422 -14.602 1 94.44 93 GLN B CA 1
ATOM 3728 C C . GLN B 1 93 ? -14.508 -25.328 -13.656 1 94.44 93 GLN B C 1
ATOM 3730 O O . GLN B 1 93 ? -13.273 -25.328 -13.664 1 94.44 93 GLN B O 1
ATOM 3735 N N . VAL B 1 94 ? -15.25 -26.047 -12.898 1 96.31 94 VAL B N 1
ATOM 3736 C CA . VAL B 1 94 ? -14.648 -27.078 -12.07 1 96.31 94 VAL B CA 1
ATOM 3737 C C . VAL B 1 94 ? -14.281 -28.297 -12.938 1 96.31 94 VAL B C 1
ATOM 3739 O O . VAL B 1 94 ? -15.109 -28.781 -13.695 1 96.31 94 VAL B O 1
ATOM 3742 N N . ILE B 1 95 ? -13.055 -28.797 -12.727 1 94.69 95 ILE B N 1
ATOM 3743 C CA . ILE B 1 95 ? -12.656 -29.906 -13.609 1 94.69 95 ILE B CA 1
ATOM 3744 C C . ILE B 1 95 ? -12.289 -31.125 -12.773 1 94.69 95 ILE B C 1
ATOM 3746 O O . ILE B 1 95 ? -12.055 -32.219 -13.312 1 94.69 95 ILE B O 1
ATOM 3750 N N . TYR B 1 96 ? -12.188 -30.969 -11.508 1 95.25 96 TYR B N 1
ATOM 3751 C CA . TYR B 1 96 ? -11.883 -32.062 -10.594 1 95.25 96 TYR B CA 1
ATOM 3752 C C . TYR B 1 96 ? -12.422 -31.781 -9.203 1 95.25 96 TYR B C 1
ATOM 3754 O O . TYR B 1 96 ? -12.422 -30.625 -8.75 1 95.25 96 TYR B O 1
ATOM 3762 N N . THR B 1 97 ? -12.906 -32.844 -8.531 1 96.19 97 THR B N 1
ATOM 3763 C CA . THR B 1 97 ? -13.32 -32.719 -7.141 1 96.19 97 THR B CA 1
ATOM 3764 C C . THR B 1 97 ? -12.734 -33.844 -6.305 1 96.19 97 THR B C 1
ATOM 3766 O O . THR B 1 97 ? -12.688 -35 -6.75 1 96.19 97 THR B O 1
ATOM 3769 N N . GLY B 1 98 ? -12.164 -33.5 -5.188 1 94.19 98 GLY B N 1
ATOM 3770 C CA . GLY B 1 98 ? -11.836 -34.438 -4.148 1 94.19 98 GLY B CA 1
ATOM 3771 C C . GLY B 1 98 ? -12.922 -34.594 -3.104 1 94.19 98 GLY B C 1
ATOM 3772 O O . GLY B 1 98 ? -14.109 -34.594 -3.434 1 94.19 98 GLY B O 1
ATOM 3773 N N . LYS B 1 99 ? -12.461 -34.844 -1.862 1 95.25 99 LYS B N 1
ATOM 3774 C CA . LYS B 1 99 ? -13.422 -34.938 -0.766 1 95.25 99 LYS B CA 1
ATOM 3775 C C . LYS B 1 99 ? -14 -33.562 -0.417 1 95.25 99 LYS B C 1
ATOM 3777 O O . LYS B 1 99 ? -15.219 -33.375 -0.363 1 95.25 99 LYS B O 1
ATOM 3782 N N . SER B 1 100 ? -13.086 -32.625 -0.174 1 97.25 100 SER B N 1
ATOM 3783 C CA . SER B 1 100 ? -13.516 -31.281 0.189 1 97.25 100 SER B CA 1
ATOM 3784 C C . SER B 1 100 ? -12.867 -30.234 -0.709 1 97.25 100 SER B C 1
ATOM 3786 O O . SER B 1 100 ? -12.992 -29.031 -0.458 1 97.25 100 SER B O 1
ATOM 3788 N N . SER B 1 101 ? -12.156 -30.703 -1.744 1 95.38 101 SER B N 1
ATOM 3789 C CA . SER B 1 101 ? -11.406 -29.781 -2.602 1 95.38 101 SER B CA 1
ATOM 3790 C C . SER B 1 101 ? -11.945 -29.812 -4.027 1 95.38 101 SER B C 1
ATOM 3792 O O . SER B 1 101 ? -12.57 -30.781 -4.449 1 95.38 101 SER B O 1
ATOM 3794 N N . MET B 1 102 ? -11.766 -28.766 -4.727 1 96.12 102 MET B N 1
ATOM 3795 C CA . MET B 1 102 ? -12.133 -28.594 -6.129 1 96.12 102 MET B CA 1
ATOM 3796 C C . MET B 1 102 ? -11.008 -27.922 -6.91 1 96.12 102 MET B C 1
ATOM 3798 O O . MET B 1 102 ? -10.367 -27 -6.41 1 96.12 102 MET B O 1
ATOM 3802 N N . GLU B 1 103 ? -10.773 -28.422 -8.109 1 94.88 103 GLU B N 1
ATOM 3803 C CA . GLU B 1 103 ? -9.883 -27.734 -9.047 1 94.88 103 GLU B CA 1
ATOM 3804 C C . GLU B 1 103 ? -10.672 -26.938 -10.086 1 94.88 103 GLU B C 1
ATOM 3806 O O . GLU B 1 103 ? -11.5 -27.5 -10.797 1 94.88 103 GLU B O 1
ATOM 3811 N N . VAL B 1 104 ? -10.406 -25.656 -10.07 1 94.88 104 VAL B N 1
ATOM 3812 C CA . VAL B 1 104 ? -11.078 -24.766 -11.016 1 94.88 104 VAL B CA 1
ATOM 3813 C C . VAL B 1 104 ? -10.078 -24.281 -12.062 1 94.88 104 VAL B C 1
ATOM 3815 O O . VAL B 1 104 ? -9.023 -23.734 -11.719 1 94.88 104 VAL B O 1
ATOM 3818 N N . VAL B 1 105 ? -10.398 -24.5 -13.305 1 92.19 105 VAL B N 1
ATOM 3819 C CA . VAL B 1 105 ? -9.57 -23.969 -14.383 1 92.19 105 VAL B CA 1
ATOM 3820 C C . VAL B 1 105 ? -10.211 -22.688 -14.938 1 92.19 105 VAL B C 1
ATOM 3822 O O . VAL B 1 105 ? -11.422 -22.625 -15.133 1 92.19 105 VAL B O 1
ATOM 3825 N N . LEU B 1 106 ? -9.383 -21.719 -15.031 1 91.75 106 LEU B N 1
ATOM 3826 C CA . LEU B 1 106 ? -9.828 -20.469 -15.617 1 91.75 106 LEU B CA 1
ATOM 3827 C C . LEU B 1 106 ? -9.094 -20.188 -16.922 1 91.75 106 LEU B C 1
ATOM 3829 O O . LEU B 1 106 ? -7.902 -20.484 -17.047 1 91.75 106 LEU B O 1
ATOM 3833 N N . LYS B 1 107 ? -9.836 -19.594 -17.859 1 88.19 107 LYS B N 1
ATOM 3834 C CA . LYS B 1 107 ? -9.297 -19.203 -19.156 1 88.19 107 LYS B CA 1
ATOM 3835 C C . LYS B 1 107 ? -9.469 -17.719 -19.406 1 88.19 107 LYS B C 1
ATOM 3837 O O . LYS B 1 107 ? -10.539 -17.156 -19.141 1 88.19 107 LYS B O 1
ATOM 3842 N N . MET B 1 108 ? -8.383 -17.109 -19.766 1 87.06 108 MET B N 1
ATOM 3843 C CA . MET B 1 108 ? -8.414 -15.734 -20.234 1 87.06 108 MET B CA 1
ATOM 3844 C C . MET B 1 108 ? -8.266 -15.672 -21.75 1 87.06 108 MET B C 1
ATOM 3846 O O . MET B 1 108 ? -7.25 -16.109 -22.297 1 87.06 108 MET B O 1
ATOM 3850 N N . GLU B 1 109 ? -9.188 -15.227 -22.359 1 81.31 109 GLU B N 1
ATOM 3851 C CA . GLU B 1 109 ? -9.18 -15.266 -23.812 1 81.31 109 GLU B CA 1
ATOM 3852 C C . GLU B 1 109 ? -9.297 -13.867 -24.406 1 81.31 109 GLU B C 1
ATOM 3854 O O . GLU B 1 109 ? -10.219 -13.117 -24.078 1 81.31 109 GLU B O 1
ATOM 3859 N N . PHE B 1 110 ? -8.18 -13.68 -24.969 1 67.62 110 PHE B N 1
ATOM 3860 C CA . PHE B 1 110 ? -8.227 -12.609 -25.953 1 67.62 110 PHE B CA 1
ATOM 3861 C C . PHE B 1 110 ? -8.344 -13.188 -27.359 1 67.62 110 PHE B C 1
ATOM 3863 O O . PHE B 1 110 ? -8.133 -14.383 -27.578 1 67.62 110 PHE B O 1
ATOM 3870 N N . ILE B 1 111 ? -8.727 -12.586 -28.391 1 53.25 111 ILE B N 1
ATOM 3871 C CA . ILE B 1 111 ? -8.898 -13.156 -29.734 1 53.25 111 ILE B CA 1
ATOM 3872 C C . ILE B 1 111 ? -8.062 -14.43 -29.859 1 53.25 111 ILE B C 1
ATOM 3874 O O . ILE B 1 111 ? -8.609 -15.516 -30.062 1 53.25 111 ILE B O 1
ATOM 3878 N N . ARG B 1 112 ? -6.777 -14.352 -29.891 1 50.69 112 ARG B N 1
ATOM 3879 C CA . ARG B 1 112 ? -5.949 -15.477 -30.312 1 50.69 112 ARG B CA 1
ATOM 3880 C C . ARG B 1 112 ? -5.09 -15.992 -29.156 1 50.69 112 ARG B C 1
ATOM 3882 O O . ARG B 1 112 ? -4.16 -16.766 -29.375 1 50.69 112 ARG B O 1
ATOM 3889 N N . CYS B 1 113 ? -5.328 -15.469 -27.891 1 54.09 113 CYS B N 1
ATOM 3890 C CA . CYS B 1 113 ? -4.414 -15.961 -26.859 1 54.09 113 CYS B CA 1
ATOM 3891 C C . CYS B 1 113 ? -5.176 -16.406 -25.625 1 54.09 113 CYS B C 1
ATOM 3893 O O . CYS B 1 113 ? -6.164 -15.789 -25.234 1 54.09 113 CYS B O 1
ATOM 3895 N N . VAL B 1 114 ? -4.797 -17.766 -25.281 1 58.72 114 VAL B N 1
ATOM 3896 C CA . VAL B 1 114 ? -5.473 -18.328 -24.109 1 58.72 114 VAL B CA 1
ATOM 3897 C C . VAL B 1 114 ? -4.469 -18.5 -22.969 1 58.72 114 VAL B C 1
ATOM 3899 O O . VAL B 1 114 ? -3.398 -19.094 -23.172 1 58.72 114 VAL B O 1
ATOM 3902 N N . SER B 1 115 ? -4.742 -17.734 -21.875 1 67.94 115 SER B N 1
ATOM 3903 C CA . SER B 1 115 ? -4.004 -18 -20.656 1 67.94 115 SER B CA 1
ATOM 3904 C C . SER B 1 115 ? -4.844 -18.797 -19.672 1 67.94 115 SER B C 1
ATOM 3906 O O . SER B 1 115 ? -6.043 -18.562 -19.516 1 67.94 115 SER B O 1
ATOM 3908 N N . LEU B 1 116 ? -4.172 -19.859 -19.188 1 73.75 116 LEU B N 1
ATOM 3909 C CA . LEU B 1 116 ? -4.891 -20.719 -18.25 1 73.75 116 LEU B CA 1
ATOM 3910 C C . LEU B 1 116 ? -4.379 -20.531 -16.828 1 73.75 116 LEU B C 1
ATOM 3912 O O . LEU B 1 116 ? -3.174 -20.359 -16.609 1 73.75 116 LEU B O 1
ATOM 3916 N N . GLY B 1 117 ? -5.312 -20.438 -15.969 1 81.38 117 GLY B N 1
ATOM 3917 C CA . GLY B 1 117 ? -5.016 -20.453 -14.547 1 81.38 117 GLY B CA 1
ATOM 3918 C C . GLY B 1 117 ? -5.754 -21.531 -13.797 1 81.38 117 GLY B C 1
ATOM 3919 O O . GLY B 1 117 ? -6.863 -21.922 -14.172 1 81.38 117 GLY B O 1
ATOM 3920 N N . ARG B 1 118 ? -5.145 -22.047 -12.812 1 89.06 118 ARG B N 1
ATOM 3921 C CA . ARG B 1 118 ? -5.746 -23.109 -12.008 1 89.06 118 ARG B CA 1
ATOM 3922 C C . ARG B 1 118 ? -5.832 -22.703 -10.539 1 89.06 118 ARG B C 1
ATOM 3924 O O . ARG B 1 118 ? -4.848 -22.234 -9.961 1 89.06 118 ARG B O 1
ATOM 3931 N N . PHE B 1 119 ? -6.969 -22.891 -10.023 1 94.19 119 PHE B N 1
ATOM 3932 C CA . PHE B 1 119 ? -7.246 -22.547 -8.641 1 94.19 119 PHE B CA 1
ATOM 3933 C C . PHE B 1 119 ? -7.688 -23.781 -7.848 1 94.19 119 PHE B C 1
ATOM 3935 O O . PHE B 1 119 ? -8.539 -24.531 -8.305 1 94.19 119 PHE B O 1
ATOM 3942 N N . SER B 1 120 ? -7.086 -24 -6.758 1 94.62 120 SER B N 1
ATOM 3943 C CA . SER B 1 120 ? -7.523 -25.031 -5.824 1 94.62 120 SER B CA 1
ATOM 3944 C C . SER B 1 120 ? -8.43 -24.453 -4.742 1 94.62 120 SER B C 1
ATOM 3946 O O . SER B 1 120 ? -7.996 -23.609 -3.953 1 94.62 120 SER B O 1
ATOM 3948 N N . MET B 1 121 ? -9.625 -24.906 -4.754 1 96 121 MET B N 1
ATOM 3949 C CA . MET B 1 121 ? -10.633 -24.422 -3.811 1 96 121 MET B CA 1
ATOM 3950 C C . MET B 1 121 ? -10.961 -25.484 -2.771 1 96 121 MET B C 1
ATOM 3952 O O . MET B 1 121 ? -10.992 -26.672 -3.084 1 96 121 MET B O 1
ATOM 3956 N N . VAL B 1 122 ? -11.25 -25.016 -1.54 1 96.25 122 VAL B N 1
ATOM 3957 C CA . VAL B 1 122 ? -11.57 -25.953 -0.469 1 96.25 122 VAL B CA 1
ATOM 3958 C C . VAL B 1 122 ? -12.875 -25.531 0.212 1 96.25 122 VAL B C 1
ATOM 3960 O O . VAL B 1 122 ? -13.062 -24.344 0.509 1 96.25 122 VAL B O 1
ATOM 3963 N N . CYS B 1 123 ? -13.664 -26.469 0.429 1 96.69 123 CYS B N 1
ATOM 3964 C CA . CYS B 1 123 ? -14.945 -26.25 1.094 1 96.69 123 CYS B CA 1
ATOM 3965 C C . CYS B 1 123 ? -14.836 -26.547 2.586 1 96.69 123 CYS B C 1
ATOM 3967 O O . CYS B 1 123 ? -14.336 -27.594 2.979 1 96.69 123 CYS B O 1
ATOM 3969 N N . ARG B 1 124 ? -15.383 -25.609 3.359 1 94.69 124 ARG B N 1
ATOM 3970 C CA . ARG B 1 124 ? -15.344 -25.75 4.812 1 94.69 124 ARG B CA 1
ATOM 3971 C C . ARG B 1 124 ? -16.734 -25.578 5.418 1 94.69 124 ARG B C 1
ATOM 3973 O O . ARG B 1 124 ? -17.562 -24.844 4.887 1 94.69 124 ARG B O 1
ATOM 3980 N N . ASN B 1 125 ? -16.875 -26.281 6.539 1 94 125 ASN B N 1
ATOM 3981 C CA . ASN B 1 125 ? -18.109 -26.078 7.305 1 94 125 ASN B CA 1
ATOM 3982 C C . ASN B 1 125 ? -18.141 -24.719 7.984 1 94 125 ASN B C 1
ATOM 3984 O O . ASN B 1 125 ? -17.156 -24.312 8.617 1 94 125 ASN B O 1
ATOM 3988 N N . ALA B 1 126 ? -19.234 -24.031 7.941 1 89.38 126 ALA B N 1
ATOM 3989 C CA . ALA B 1 126 ? -19.328 -22.656 8.438 1 89.38 126 ALA B CA 1
ATOM 3990 C C . ALA B 1 126 ? -19.281 -22.625 9.961 1 89.38 126 ALA B C 1
ATOM 3992 O O . ALA B 1 126 ? -18.875 -21.625 10.555 1 89.38 126 ALA B O 1
ATOM 3993 N N . HIS B 1 127 ? -19.641 -23.672 10.586 1 89.25 127 HIS B N 1
ATOM 3994 C CA . HIS B 1 127 ? -19.734 -23.703 12.039 1 89.25 127 HIS B CA 1
ATOM 3995 C C . HIS B 1 127 ? -18.5 -24.344 12.664 1 89.25 127 HIS B C 1
ATOM 3997 O O . HIS B 1 127 ? -17.922 -23.797 13.602 1 89.25 127 HIS B O 1
ATOM 4003 N N . THR B 1 128 ? -18.031 -25.469 12.109 1 91.94 128 THR B N 1
ATOM 4004 C CA . THR B 1 128 ? -16.938 -26.203 12.711 1 91.94 128 THR B CA 1
ATOM 4005 C C . THR B 1 128 ? -15.602 -25.797 12.086 1 91.94 128 THR B C 1
ATOM 4007 O O . THR B 1 128 ? -14.539 -26.094 12.625 1 91.94 128 THR B O 1
ATOM 4010 N N . HIS B 1 129 ? -15.664 -25.234 10.828 1 89.94 129 HIS B N 1
ATOM 4011 C CA . HIS B 1 129 ? -14.5 -24.797 10.062 1 89.94 129 HIS B CA 1
ATOM 4012 C C . HIS B 1 129 ? -13.68 -25.984 9.586 1 89.94 129 HIS B C 1
ATOM 4014 O O . HIS B 1 129 ? -12.555 -25.828 9.117 1 89.94 129 HIS B O 1
ATOM 4020 N N . LYS B 1 130 ? -14.297 -27.141 9.727 1 93.81 130 LYS B N 1
ATOM 4021 C CA . LYS B 1 130 ? -13.656 -28.359 9.227 1 93.81 130 LYS B CA 1
ATOM 4022 C C . LYS B 1 130 ? -14.023 -28.609 7.77 1 93.81 130 LYS B C 1
ATOM 4024 O O . LYS B 1 130 ? -14.891 -27.938 7.211 1 93.81 130 LYS B O 1
ATOM 4029 N N . ALA B 1 131 ? -13.32 -29.609 7.219 1 95.56 131 ALA B N 1
ATOM 4030 C CA . ALA B 1 131 ? -13.547 -29.953 5.82 1 95.56 131 ALA B CA 1
ATOM 4031 C C . ALA B 1 131 ? -14.992 -30.391 5.594 1 95.56 131 ALA B C 1
ATOM 4033 O O . ALA B 1 131 ? -15.547 -31.156 6.395 1 95.56 131 ALA B O 1
ATOM 4034 N N . ARG B 1 132 ? -15.539 -29.891 4.555 1 95.69 132 ARG B N 1
ATOM 4035 C CA . ARG B 1 132 ? -16.891 -30.281 4.133 1 95.69 132 ARG B CA 1
ATOM 4036 C C . ARG B 1 132 ? -16.859 -30.922 2.748 1 95.69 132 ARG B C 1
ATOM 4038 O O . ARG B 1 132 ? -16.156 -30.453 1.854 1 95.69 132 ARG B O 1
ATOM 4045 N N . ARG B 1 133 ? -17.641 -31.906 2.564 1 96.38 133 ARG B N 1
ATOM 4046 C CA . ARG B 1 133 ? -17.688 -32.656 1.305 1 96.38 133 ARG B CA 1
ATOM 4047 C C . ARG B 1 133 ? -18.266 -31.797 0.189 1 96.38 133 ARG B C 1
ATOM 4049 O O . ARG B 1 133 ? -19.25 -31.062 0.404 1 96.38 133 ARG B O 1
ATOM 4056 N N . VAL B 1 134 ? -17.641 -31.906 -0.963 1 97.31 134 VAL B N 1
ATOM 4057 C CA . VAL B 1 134 ? -18.141 -31.203 -2.131 1 97.31 134 VAL B CA 1
ATOM 4058 C C . VAL B 1 134 ? -18.891 -32.156 -3.049 1 97.31 134 VAL B C 1
ATOM 4060 O O . VAL B 1 134 ? -18.719 -33.375 -2.951 1 97.31 134 VAL B O 1
ATOM 4063 N N . ASN B 1 135 ? -19.766 -31.641 -3.941 1 95.62 135 ASN B N 1
ATOM 4064 C CA . ASN B 1 135 ? -20.484 -32.469 -4.906 1 95.62 135 ASN B CA 1
ATOM 4065 C C . ASN B 1 135 ? -19.531 -33.125 -5.906 1 95.62 135 ASN B C 1
ATOM 4067 O O . ASN B 1 135 ? -18.641 -32.438 -6.449 1 95.62 135 ASN B O 1
ATOM 4071 N N . PRO B 1 136 ? -19.719 -34.375 -6.102 1 94.88 136 PRO B N 1
ATOM 4072 C CA . PRO B 1 136 ? -18.875 -35 -7.102 1 94.88 136 PRO B CA 1
ATOM 4073 C C . PRO B 1 136 ? -19.203 -34.594 -8.531 1 94.88 136 PRO B C 1
ATOM 4075 O O . PRO B 1 136 ? -20.328 -34.125 -8.797 1 94.88 136 PRO B O 1
ATOM 4078 N N . LEU B 1 137 ? -18.234 -34.719 -9.352 1 94.5 137 LEU B N 1
ATOM 4079 C CA . LEU B 1 137 ? -18.438 -34.438 -10.773 1 94.5 137 LEU B CA 1
ATOM 4080 C C . LEU B 1 137 ? -18.984 -35.656 -11.492 1 94.5 137 LEU B C 1
ATOM 4082 O O . LEU B 1 137 ? -18.562 -36.781 -11.219 1 94.5 137 LEU B O 1
ATOM 4086 N N . ILE B 1 138 ? -19.953 -35.406 -12.305 1 92 138 ILE B N 1
ATOM 4087 C CA . ILE B 1 138 ? -20.422 -36.469 -13.211 1 92 138 ILE B CA 1
ATOM 4088 C C . ILE B 1 138 ? -19.75 -36.312 -14.578 1 92 138 ILE B C 1
ATOM 4090 O O . ILE B 1 138 ? -19.969 -35.281 -15.258 1 92 138 ILE B O 1
ATOM 4094 N N . ILE B 1 139 ? -18.953 -37.281 -14.953 1 91.56 139 ILE B N 1
ATOM 4095 C CA . ILE B 1 139 ? -18.188 -37.25 -16.203 1 91.56 139 ILE B CA 1
ATOM 4096 C C . ILE B 1 139 ? -18.875 -38.125 -17.25 1 91.56 139 ILE B C 1
ATOM 4098 O O . ILE B 1 139 ? -18.969 -39.344 -17.078 1 91.56 139 ILE B O 1
ATOM 4102 N N . SER B 1 140 ? -19.312 -37.5 -18.328 1 90.88 140 SER B N 1
ATOM 4103 C CA . SER B 1 140 ? -20.125 -38.25 -19.266 1 90.88 140 SER B CA 1
ATOM 4104 C C . SER B 1 140 ? -19.531 -38.219 -20.672 1 90.88 140 SER B C 1
ATOM 4106 O O . SER B 1 140 ? -19.828 -39.094 -21.5 1 90.88 140 SER B O 1
ATOM 4108 N N . THR B 1 141 ? -18.688 -37.25 -21.062 1 93.06 141 THR B N 1
ATOM 4109 C CA . THR B 1 141 ? -18.141 -37.094 -22.406 1 93.06 141 THR B CA 1
ATOM 4110 C C . THR B 1 141 ? -16.625 -37.281 -22.391 1 93.06 141 THR B C 1
ATOM 4112 O O . THR B 1 141 ? -15.984 -37.188 -21.344 1 93.06 141 THR B O 1
ATOM 4115 N N . PRO B 1 142 ? -16.109 -37.625 -23.547 1 93.38 142 PRO B N 1
ATOM 4116 C CA . PRO B 1 142 ? -14.648 -37.75 -23.641 1 93.38 142 PRO B CA 1
ATOM 4117 C C . PRO B 1 142 ? -13.93 -36.438 -23.281 1 93.38 142 PRO B C 1
ATOM 4119 O O . PRO B 1 142 ? -12.844 -36.5 -22.688 1 93.38 142 PRO B O 1
ATOM 4122 N N . GLU B 1 143 ? -14.508 -35.406 -23.641 1 90.06 143 GLU B N 1
ATOM 4123 C CA . GLU B 1 143 ? -13.93 -34.094 -23.312 1 90.06 143 GLU B CA 1
ATOM 4124 C C . GLU B 1 143 ? -13.883 -33.875 -21.812 1 90.06 143 GLU B C 1
ATOM 4126 O O . GLU B 1 143 ? -12.883 -33.375 -21.281 1 90.06 143 GLU B O 1
ATOM 4131 N N . GLU B 1 144 ? -14.875 -34.25 -21.156 1 91.38 144 GLU B N 1
ATOM 4132 C CA . GLU B 1 144 ? -14.93 -34.125 -19.703 1 91.38 144 GLU B CA 1
ATOM 4133 C C . GLU B 1 144 ? -13.93 -35.031 -19.031 1 91.38 144 GLU B C 1
ATOM 4135 O O . GLU B 1 144 ? -13.344 -34.688 -18 1 91.38 144 GLU B O 1
ATOM 4140 N N . LYS B 1 145 ? -13.812 -36.188 -19.625 1 93.5 145 LYS B N 1
ATOM 4141 C CA . LYS B 1 145 ? -12.836 -37.125 -19.094 1 93.5 145 LYS B CA 1
ATOM 4142 C C . LYS B 1 145 ? -11.414 -36.562 -19.203 1 93.5 145 LYS B C 1
ATOM 4144 O O . LYS B 1 145 ? -10.602 -36.75 -18.297 1 93.5 145 LYS B O 1
ATOM 4149 N N . ALA B 1 146 ? -11.195 -35.969 -20.281 1 92.12 146 ALA B N 1
ATOM 4150 C CA . ALA B 1 146 ? -9.883 -35.344 -20.484 1 92.12 146 ALA B CA 1
ATOM 4151 C C . ALA B 1 146 ? -9.625 -34.25 -19.469 1 92.12 146 ALA B C 1
ATOM 4153 O O . ALA B 1 146 ? -8.539 -34.156 -18.891 1 92.12 146 ALA B O 1
ATOM 4154 N N . LEU B 1 147 ? -10.594 -33.438 -19.234 1 89.81 147 LEU B N 1
ATOM 4155 C CA . LEU B 1 147 ? -10.477 -32.344 -18.281 1 89.81 147 LEU B CA 1
ATOM 4156 C C . LEU B 1 147 ? -10.297 -32.875 -16.875 1 89.81 147 LEU B C 1
ATOM 4158 O O . LEU B 1 147 ? -9.492 -32.344 -16.094 1 89.81 147 LEU B O 1
ATOM 4162 N N . PHE B 1 148 ? -11 -33.844 -16.578 1 92.5 148 PHE B N 1
ATOM 4163 C CA . PHE B 1 148 ? -10.891 -34.438 -15.258 1 92.5 148 PHE B CA 1
ATOM 4164 C C . PHE B 1 148 ? -9.484 -35 -15.031 1 92.5 148 PHE B C 1
ATOM 4166 O O . PHE B 1 148 ? -8.914 -34.844 -13.953 1 92.5 148 PHE B O 1
ATOM 4173 N N . SER B 1 149 ? -8.992 -35.688 -16.062 1 92.38 149 SER B N 1
ATOM 4174 C CA . SER B 1 149 ? -7.641 -36.219 -15.977 1 92.38 149 SER B CA 1
ATOM 4175 C C . SER B 1 149 ? -6.609 -35.125 -15.789 1 92.38 149 SER B C 1
ATOM 4177 O O . SER B 1 149 ? -5.609 -35.312 -15.094 1 92.38 149 SER B O 1
ATOM 4179 N N . LEU B 1 150 ? -6.852 -34.094 -16.438 1 87.12 150 LEU B N 1
ATOM 4180 C CA . LEU B 1 150 ? -5.98 -32.938 -16.266 1 87.12 150 LEU B CA 1
ATOM 4181 C C . LEU B 1 150 ? -6.008 -32.438 -14.812 1 87.12 150 LEU B C 1
ATOM 4183 O O . LEU B 1 150 ? -4.961 -32.156 -14.227 1 87.12 150 LEU B O 1
ATOM 4187 N N . GLY B 1 151 ? -7.156 -32.375 -14.281 1 87.69 151 GLY B N 1
ATOM 4188 C CA . GLY B 1 151 ? -7.293 -31.953 -12.898 1 87.69 151 GLY B CA 1
ATOM 4189 C C . GLY B 1 151 ? -6.605 -32.875 -11.922 1 87.69 151 GLY B C 1
ATOM 4190 O O . GLY B 1 151 ? -5.98 -32.438 -10.961 1 87.69 151 GLY B O 1
ATOM 4191 N N . GLU B 1 152 ? -6.734 -34.094 -12.203 1 90.5 152 GLU B N 1
ATOM 4192 C CA . GLU B 1 152 ? -6.086 -35.094 -11.367 1 90.5 152 GLU B CA 1
ATOM 4193 C C . GLU B 1 152 ? -4.566 -34.969 -11.438 1 90.5 152 GLU B C 1
ATOM 4195 O O . GLU B 1 152 ? -3.883 -35.062 -10.414 1 90.5 152 GLU B O 1
ATOM 4200 N N . HIS B 1 153 ? -4.16 -34.875 -12.648 1 88.44 153 HIS B N 1
ATOM 4201 C CA . HIS B 1 153 ? -2.723 -34.719 -12.852 1 88.44 153 HIS B CA 1
ATOM 4202 C C . HIS B 1 153 ? -2.182 -33.5 -12.117 1 88.44 153 HIS B C 1
ATOM 4204 O O . HIS B 1 153 ? -1.112 -33.562 -11.508 1 88.44 153 HIS B O 1
ATOM 4210 N N . MET B 1 154 ? -2.912 -32.5 -12.164 1 83.31 154 MET B N 1
ATOM 4211 C CA . MET B 1 154 ? -2.498 -31.25 -11.516 1 83.31 154 MET B CA 1
ATOM 4212 C C . MET B 1 154 ? -2.457 -31.422 -10 1 83.31 154 MET B C 1
ATOM 4214 O O . MET B 1 154 ? -1.53 -30.938 -9.352 1 83.31 154 MET B O 1
ATOM 4218 N N . LYS B 1 155 ? -3.408 -32.031 -9.492 1 86.69 155 LYS B N 1
ATOM 4219 C CA . LYS B 1 155 ? -3.43 -32.281 -8.062 1 86.69 155 LYS B CA 1
ATOM 4220 C C . LYS B 1 155 ? -2.217 -33.125 -7.637 1 86.69 155 LYS B C 1
ATOM 4222 O O . LYS B 1 155 ? -1.579 -32.812 -6.625 1 86.69 155 LYS B O 1
ATOM 4227 N N . GLN B 1 156 ? -1.915 -34.094 -8.43 1 88.81 156 GLN B N 1
ATOM 4228 C CA . GLN B 1 156 ? -0.79 -34.969 -8.125 1 88.81 156 GLN B CA 1
ATOM 4229 C C . GLN B 1 156 ? 0.535 -34.219 -8.219 1 88.81 156 GLN B C 1
ATOM 4231 O O . GLN B 1 156 ? 1.433 -34.406 -7.398 1 88.81 156 GLN B O 1
ATOM 4236 N N . ARG B 1 157 ? 0.589 -33.406 -9.211 1 85.25 157 ARG B N 1
ATOM 4237 C CA . ARG B 1 157 ? 1.801 -32.594 -9.391 1 85.25 157 ARG B CA 1
ATOM 4238 C C . ARG B 1 157 ? 2.023 -31.672 -8.211 1 85.25 157 ARG B C 1
ATOM 4240 O O . ARG B 1 157 ? 3.158 -31.484 -7.762 1 85.25 157 ARG B O 1
ATOM 4247 N N . ARG B 1 158 ? 0.993 -31.094 -7.75 1 86 158 ARG B N 1
ATOM 4248 C CA . ARG B 1 158 ? 1.086 -30.219 -6.59 1 86 158 ARG B CA 1
ATOM 4249 C C . ARG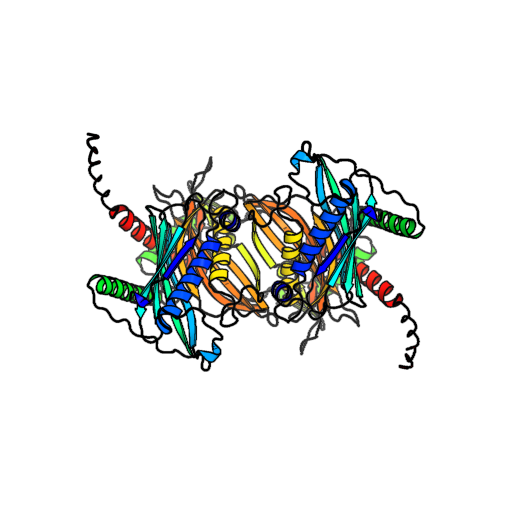 B 1 158 ? 1.571 -30.969 -5.359 1 86 158 ARG B C 1
ATOM 4251 O O . ARG B 1 158 ? 2.402 -30.469 -4.602 1 86 158 ARG B O 1
ATOM 4258 N N . LYS B 1 159 ? 1.049 -32.125 -5.211 1 87 159 LYS B N 1
ATOM 4259 C CA . LYS B 1 159 ? 1.457 -32.969 -4.086 1 87 159 LYS B CA 1
ATOM 4260 C C . LYS B 1 159 ? 2.93 -33.344 -4.191 1 87 159 LYS B C 1
ATOM 4262 O O . LYS B 1 159 ? 3.652 -33.344 -3.195 1 87 159 LYS B O 1
ATOM 4267 N N . LEU B 1 160 ? 3.289 -33.688 -5.398 1 88.12 160 LEU B N 1
ATOM 4268 C CA . LEU B 1 160 ? 4.676 -34.062 -5.629 1 88.12 160 LEU B CA 1
ATOM 4269 C C . LEU B 1 160 ? 5.613 -32.875 -5.383 1 88.12 160 LEU B C 1
ATOM 4271 O O . LEU B 1 160 ? 6.672 -33.031 -4.77 1 88.12 160 LEU B O 1
ATOM 4275 N N . SER B 1 161 ? 5.234 -31.766 -5.891 1 86.69 161 SER B N 1
ATOM 4276 C CA . SER B 1 161 ? 6.031 -30.562 -5.676 1 86.69 161 SER B CA 1
ATOM 4277 C C . SER B 1 161 ? 6.176 -30.25 -4.191 1 86.69 161 SER B C 1
ATOM 4279 O O . SER B 1 161 ? 7.254 -29.875 -3.732 1 86.69 161 SER B O 1
ATOM 4281 N N . ALA B 1 162 ? 5.121 -30.422 -3.471 1 86.06 162 ALA B N 1
ATOM 4282 C CA . ALA B 1 162 ? 5.133 -30.156 -2.033 1 86.06 162 ALA B CA 1
ATOM 4283 C C . ALA B 1 162 ? 6.07 -31.125 -1.311 1 86.06 162 ALA B C 1
ATOM 4285 O O . ALA B 1 162 ? 6.766 -30.734 -0.371 1 86.06 162 ALA B O 1
ATOM 4286 N N . SER B 1 163 ? 6.145 -32.312 -1.79 1 90.44 163 SER B N 1
ATOM 4287 C CA . SER B 1 163 ? 6.977 -33.344 -1.153 1 90.44 163 SER B CA 1
ATOM 4288 C C . SER B 1 163 ? 8.453 -33.125 -1.443 1 90.44 163 SER B C 1
ATOM 4290 O O . SER B 1 163 ? 9.32 -33.594 -0.72 1 90.44 163 SER B O 1
ATOM 4292 N N . GLN B 1 164 ? 8.703 -32.344 -2.482 1 90.19 164 GLN B N 1
ATOM 4293 C CA . GLN B 1 164 ? 10.086 -32.062 -2.873 1 90.19 164 GLN B CA 1
ATOM 4294 C C . GLN B 1 164 ? 10.516 -30.656 -2.438 1 90.19 164 GLN B C 1
ATOM 4296 O O . GLN B 1 164 ? 11.578 -30.172 -2.844 1 90.19 164 GLN B O 1
ATOM 4301 N N . SER B 1 165 ? 9.672 -30.078 -1.64 1 89.88 165 SER B N 1
ATOM 4302 C CA . SER B 1 165 ? 9.945 -28.719 -1.198 1 89.88 165 SER B CA 1
ATOM 4303 C C . SER B 1 165 ? 11.266 -28.641 -0.439 1 89.88 165 SER B C 1
ATOM 4305 O O . SER B 1 165 ? 11.578 -29.531 0.362 1 89.88 165 SER B O 1
ATOM 4307 N N . LEU B 1 166 ? 12.023 -27.625 -0.58 1 91.38 166 LEU B N 1
ATOM 4308 C CA . LEU B 1 166 ? 13.336 -27.453 0.025 1 91.38 166 LEU B CA 1
ATOM 4309 C C . LEU B 1 166 ? 13.211 -27.109 1.506 1 91.38 166 LEU B C 1
ATOM 4311 O O . LEU B 1 166 ? 14.211 -27.109 2.232 1 91.38 166 LEU B O 1
ATOM 4315 N N . THR B 1 167 ? 12.016 -26.844 1.959 1 86.81 167 THR B N 1
ATOM 4316 C CA . THR B 1 167 ? 11.789 -26.688 3.391 1 86.81 167 THR B CA 1
ATOM 4317 C C . THR B 1 167 ? 11.695 -28.047 4.078 1 86.81 167 THR B C 1
ATOM 4319 O O . THR B 1 167 ? 11.789 -28.141 5.305 1 86.81 167 THR B O 1
ATOM 4322 N N . GLN B 1 168 ? 11.555 -29.094 3.258 1 88.12 168 GLN B N 1
ATOM 4323 C CA . GLN B 1 168 ? 11.367 -30.438 3.809 1 88.12 168 GLN B CA 1
ATOM 4324 C C . GLN B 1 168 ? 12.523 -31.344 3.424 1 88.12 168 GLN B C 1
ATOM 4326 O O . GLN B 1 168 ? 12.922 -32.219 4.207 1 88.12 168 GLN B O 1
ATOM 4331 N N . VAL B 1 169 ? 12.984 -31.219 2.189 1 92.06 169 VAL B N 1
ATOM 4332 C CA . VAL B 1 169 ? 14.016 -32.094 1.658 1 92.06 169 VAL B CA 1
ATOM 4333 C C . VAL B 1 169 ? 15.195 -31.281 1.146 1 92.06 169 VAL B C 1
ATOM 4335 O O . VAL B 1 169 ? 15.008 -30.203 0.586 1 92.06 169 VAL B O 1
ATOM 4338 N N . PRO B 1 170 ? 16.391 -31.781 1.31 1 92.56 170 PRO B N 1
ATOM 4339 C CA . PRO B 1 170 ? 17.547 -31.062 0.798 1 92.56 170 PRO B CA 1
ATOM 4340 C C . PRO B 1 170 ? 17.594 -31.031 -0.728 1 92.56 170 PRO B C 1
ATOM 4342 O O . PRO B 1 170 ? 16.891 -31.797 -1.389 1 92.56 170 PRO B O 1
ATOM 4345 N N . PRO B 1 171 ? 18.359 -30.156 -1.285 1 93.5 171 PRO B N 1
ATOM 4346 C CA . PRO B 1 171 ? 18.516 -30.109 -2.74 1 93.5 171 PRO B CA 1
ATOM 4347 C C . PRO B 1 171 ? 19.094 -31.406 -3.311 1 93.5 171 PRO B C 1
ATOM 4349 O O . PRO B 1 171 ? 19.766 -32.156 -2.598 1 93.5 171 PRO B O 1
ATOM 4352 N N . THR B 1 172 ? 18.797 -31.625 -4.566 1 94.69 172 THR B N 1
ATOM 4353 C CA . THR B 1 172 ? 19.438 -32.75 -5.258 1 94.69 172 THR B CA 1
ATOM 4354 C C . THR B 1 172 ? 20.922 -32.5 -5.438 1 94.69 172 THR B C 1
ATOM 4356 O O . THR B 1 172 ? 21.391 -31.375 -5.277 1 94.69 172 THR B O 1
ATOM 4359 N N . SER B 1 173 ? 21.656 -33.594 -5.852 1 94.19 173 SER B N 1
ATOM 4360 C CA . SER B 1 173 ? 23.094 -33.469 -6.082 1 94.19 173 SER B CA 1
ATOM 4361 C C . SER B 1 173 ? 23.391 -32.5 -7.211 1 94.19 173 SER B C 1
ATOM 4363 O O . SER B 1 173 ? 24.328 -31.688 -7.121 1 94.19 173 SER B O 1
ATOM 4365 N N . SER B 1 174 ? 22.641 -32.562 -8.156 1 95.81 174 SER B N 1
ATOM 4366 C CA . SER B 1 174 ? 22.828 -31.656 -9.289 1 95.81 174 SER B CA 1
ATOM 4367 C C . SER B 1 174 ? 22.578 -30.203 -8.883 1 95.81 174 SER B C 1
ATOM 4369 O O . SER B 1 174 ? 23.312 -29.312 -9.297 1 95.81 174 SER B O 1
ATOM 4371 N N . GLU B 1 175 ? 21.547 -29.953 -8.094 1 95.31 175 GLU B N 1
ATOM 4372 C CA . GLU B 1 175 ? 21.234 -28.609 -7.617 1 95.31 175 GLU B CA 1
ATOM 4373 C C . GLU B 1 175 ? 22.328 -28.062 -6.707 1 95.31 175 GLU B C 1
ATOM 4375 O O . GLU B 1 175 ? 22.719 -26.906 -6.809 1 95.31 175 GLU B O 1
ATOM 4380 N N . ALA B 1 176 ? 22.812 -28.922 -5.887 1 94.06 176 ALA B N 1
ATOM 4381 C CA . ALA B 1 176 ? 23.891 -28.547 -4.98 1 94.06 176 ALA B CA 1
ATOM 4382 C C . ALA B 1 176 ? 25.156 -28.172 -5.754 1 94.06 176 ALA B C 1
ATOM 4384 O O . ALA B 1 176 ? 25.844 -27.219 -5.406 1 94.06 176 ALA B O 1
ATOM 4385 N N . GLU B 1 177 ? 25.469 -28.969 -6.75 1 93.81 177 GLU B N 1
ATOM 4386 C CA . GLU B 1 177 ? 26.641 -28.688 -7.582 1 93.81 177 GLU B CA 1
ATOM 4387 C C . GLU B 1 177 ? 26.5 -27.359 -8.305 1 93.81 177 GLU B C 1
ATOM 4389 O O . GLU B 1 177 ? 27.453 -26.594 -8.391 1 93.81 177 GLU B O 1
ATOM 4394 N N . HIS B 1 178 ? 25.344 -27.125 -8.781 1 94.06 178 HIS B N 1
ATOM 4395 C CA . HIS B 1 178 ? 25.078 -25.859 -9.484 1 94.06 178 HIS B CA 1
ATOM 4396 C C . HIS B 1 178 ? 25.219 -24.672 -8.539 1 94.06 178 HIS B C 1
ATOM 4398 O O . HIS B 1 178 ? 25.844 -23.672 -8.891 1 94.06 178 HIS B O 1
ATOM 4404 N N . LEU B 1 179 ? 24.625 -24.781 -7.414 1 93.88 179 LEU B N 1
ATOM 4405 C CA . LEU B 1 179 ? 24.688 -23.734 -6.414 1 93.88 179 LEU B CA 1
ATOM 4406 C C . LEU B 1 179 ? 26.141 -23.453 -6.008 1 93.88 179 LEU B C 1
ATOM 4408 O O . LEU B 1 179 ? 26.547 -22.297 -5.875 1 93.88 179 LEU B O 1
ATOM 4412 N N . HIS B 1 180 ? 26.875 -24.516 -5.828 1 92.12 180 HIS B N 1
ATOM 4413 C CA . HIS B 1 180 ? 28.266 -24.391 -5.414 1 92.12 180 HIS B CA 1
ATOM 4414 C C . HIS B 1 180 ? 29.109 -23.703 -6.496 1 92.12 180 HIS B C 1
ATOM 4416 O O . HIS B 1 180 ? 29.906 -22.828 -6.199 1 92.12 180 HIS B O 1
ATOM 4422 N N . SER B 1 181 ? 28.953 -24.125 -7.699 1 92.81 181 SER B N 1
ATOM 4423 C CA . SER B 1 181 ? 29.656 -23.516 -8.82 1 92.81 181 SER B CA 1
ATOM 4424 C C . SER B 1 181 ? 29.297 -22.031 -8.945 1 92.81 181 SER B C 1
ATOM 4426 O O . SER B 1 181 ? 30.172 -21.203 -9.219 1 92.81 181 SER B O 1
ATOM 4428 N N . PHE B 1 182 ? 28.047 -21.766 -8.734 1 92.5 182 PHE B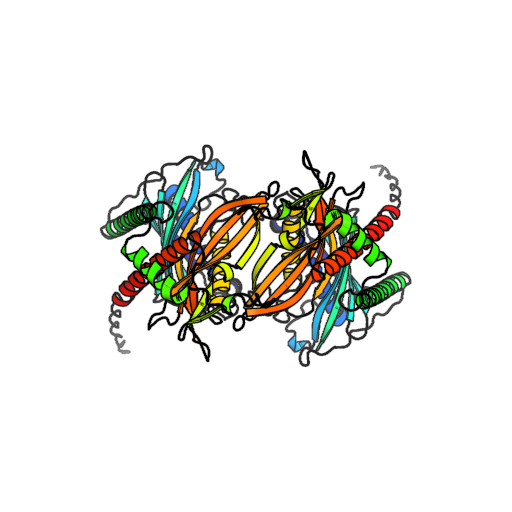 N 1
ATOM 4429 C CA . PHE B 1 182 ? 27.578 -20.391 -8.797 1 92.5 182 PHE B CA 1
ATOM 4430 C C . PHE B 1 182 ? 28.203 -19.547 -7.691 1 92.5 182 PHE B C 1
ATOM 4432 O O . PHE B 1 182 ? 28.625 -18.422 -7.93 1 92.5 182 PHE B O 1
ATOM 4439 N N . TYR B 1 183 ? 28.266 -20.141 -6.547 1 89.12 183 TYR B N 1
ATOM 4440 C CA . TYR B 1 183 ? 28.875 -19.453 -5.402 1 89.12 183 TYR B CA 1
ATOM 4441 C C . TYR B 1 183 ? 30.344 -19.156 -5.672 1 89.12 183 TYR B C 1
ATOM 4443 O O . TYR B 1 183 ? 30.812 -18.062 -5.348 1 89.12 183 TYR B O 1
ATOM 4451 N N . LEU B 1 184 ? 31.047 -20.031 -6.27 1 87.69 184 LEU B N 1
ATOM 4452 C CA . LEU B 1 184 ? 32.469 -19.828 -6.578 1 87.69 184 LEU B CA 1
ATOM 4453 C C . LEU B 1 184 ? 32.625 -18.703 -7.598 1 87.69 184 LEU B C 1
ATOM 4455 O O . LEU B 1 184 ? 33.625 -17.969 -7.547 1 87.69 184 LEU B O 1
ATOM 4459 N N . GLN B 1 185 ? 31.703 -18.641 -8.398 1 87.12 185 GLN B N 1
ATOM 4460 C CA . GLN B 1 185 ? 31.812 -17.656 -9.477 1 87.12 185 GLN B CA 1
ATOM 4461 C C . GLN B 1 185 ? 31.375 -16.281 -9.008 1 87.12 185 GLN B C 1
ATOM 4463 O O . GLN B 1 185 ? 32 -15.273 -9.336 1 87.12 185 GLN B O 1
ATOM 4468 N N . TYR B 1 186 ? 30.25 -16.203 -8.172 1 87.75 186 TYR B N 1
ATOM 4469 C CA . TYR B 1 186 ? 29.641 -14.906 -7.918 1 87.75 186 TYR B CA 1
ATOM 4470 C C . TYR B 1 186 ? 29.625 -14.594 -6.426 1 87.75 186 TYR B C 1
ATOM 4472 O O . TYR B 1 186 ? 29.391 -13.445 -6.031 1 87.75 186 TYR B O 1
ATOM 4480 N N . GLY B 1 187 ? 29.812 -15.539 -5.566 1 79.94 187 GLY B N 1
ATOM 4481 C CA . GLY B 1 187 ? 29.578 -15.383 -4.141 1 79.94 187 GLY B CA 1
ATOM 4482 C C . GLY B 1 187 ? 30.781 -14.883 -3.381 1 79.94 187 GLY B C 1
ATOM 4483 O O . GLY B 1 187 ? 30.688 -14.531 -2.201 1 79.94 187 GLY B O 1
ATOM 4484 N N . GLN B 1 188 ? 31.922 -14.969 -3.955 1 74.62 188 GLN B N 1
ATOM 4485 C CA . GLN B 1 188 ? 33.125 -14.602 -3.229 1 74.62 188 GLN B CA 1
ATOM 4486 C C . GLN B 1 188 ? 33.312 -13.086 -3.174 1 74.62 188 GLN B C 1
ATOM 4488 O O . GLN B 1 188 ? 33.031 -12.391 -4.152 1 74.62 188 GLN B O 1
ATOM 4493 N N . ASP B 1 189 ? 33.031 -12.562 -1.782 1 61.84 189 ASP B N 1
ATOM 4494 C CA . ASP B 1 189 ? 33.156 -11.133 -1.522 1 61.84 189 ASP B CA 1
ATOM 4495 C C . ASP B 1 189 ? 34.469 -10.57 -2.053 1 61.84 189 ASP B C 1
ATOM 4497 O O . ASP B 1 189 ? 35.531 -11.086 -1.724 1 61.84 189 ASP B O 1
ATOM 4501 N N . THR B 1 190 ? 34.594 -10.219 -3.119 1 52.38 190 THR B N 1
ATOM 4502 C CA . THR B 1 190 ? 35.844 -9.438 -3.277 1 52.38 190 THR B CA 1
ATOM 4503 C C . THR B 1 190 ? 35.781 -8.156 -2.449 1 52.38 190 THR B C 1
ATOM 4505 O O . THR B 1 190 ? 34.688 -7.672 -2.131 1 52.38 190 THR B O 1
ATOM 4508 N N . ALA B 1 191 ? 36.938 -7.762 -1.738 1 43.16 191 ALA B N 1
ATOM 4509 C CA . ALA B 1 191 ? 37.188 -6.609 -0.88 1 43.16 191 ALA B CA 1
ATOM 4510 C C . ALA B 1 191 ? 36.219 -5.461 -1.2 1 43.16 191 ALA B C 1
ATOM 4512 O O . ALA B 1 191 ? 35.875 -4.676 -0.319 1 43.16 191 ALA B O 1
ATOM 4513 N N . ALA B 1 192 ? 35.906 -5.219 -2.277 1 42.22 192 ALA B N 1
ATOM 4514 C CA . ALA B 1 192 ? 35.219 -4 -2.701 1 42.22 192 ALA B CA 1
ATOM 4515 C C . ALA B 1 192 ? 33.75 -4.035 -2.305 1 42.22 192 ALA B C 1
ATOM 4517 O O . ALA B 1 192 ? 33 -3.1 -2.594 1 42.22 192 ALA B O 1
ATOM 4518 N N . ALA B 1 193 ? 33.188 -5.141 -1.993 1 45.16 193 ALA B N 1
ATOM 4519 C CA . ALA B 1 193 ? 31.75 -5.277 -1.725 1 45.16 193 ALA B CA 1
ATOM 4520 C C . ALA B 1 193 ? 31.344 -4.461 -0.501 1 45.16 193 ALA B C 1
ATOM 4522 O O . ALA B 1 193 ? 30.156 -4.359 -0.183 1 45.16 193 ALA B O 1
ATOM 4523 N N . ALA B 1 194 ? 32.312 -4.289 0.377 1 38.88 194 ALA B N 1
ATOM 4524 C CA . ALA B 1 194 ? 31.938 -3.58 1.6 1 38.88 194 ALA B CA 1
ATOM 4525 C C . ALA B 1 194 ? 31.547 -2.137 1.299 1 38.88 194 ALA B C 1
ATOM 4527 O O . ALA B 1 194 ? 31.375 -1.332 2.215 1 38.88 194 ALA B O 1
ATOM 4528 N N . ALA B 1 195 ? 31.766 -1.753 0.073 1 38.12 195 ALA B N 1
ATOM 4529 C CA . ALA B 1 195 ? 31.469 -0.326 -0.035 1 38.12 195 ALA B CA 1
ATOM 4530 C C . ALA B 1 195 ? 30.016 -0.032 0.342 1 38.12 195 ALA B C 1
ATOM 4532 O O . ALA B 1 195 ? 29.109 -0.742 -0.081 1 38.12 195 ALA B O 1
ATOM 4533 N N . GLY B 1 196 ? 29.719 0.602 1.339 1 39.56 196 GLY B N 1
ATOM 4534 C CA . GLY B 1 196 ? 28.562 1.116 2.064 1 39.56 196 GLY B CA 1
ATOM 4535 C C . GLY B 1 196 ? 27.375 1.398 1.17 1 39.56 196 GLY B C 1
ATOM 4536 O O . GLY B 1 196 ? 27.531 1.619 -0.032 1 39.56 196 GLY B O 1
ATOM 4537 N N . LYS B 1 197 ? 26.281 0.79 1.422 1 47.78 197 LYS B N 1
ATOM 4538 C CA . LYS B 1 197 ? 25.031 1.295 0.878 1 47.78 197 LYS B CA 1
ATOM 4539 C C . LYS B 1 197 ? 25.078 2.807 0.676 1 47.78 197 LYS B C 1
ATOM 4541 O O . LYS B 1 197 ? 25.391 3.553 1.609 1 47.78 197 LYS B O 1
ATOM 4546 N N . THR B 1 198 ? 25.688 3.193 -0.498 1 44.94 198 THR B N 1
ATOM 4547 C CA . THR B 1 198 ? 25.422 4.617 -0.676 1 44.94 198 THR B CA 1
ATOM 4548 C C . THR B 1 198 ? 23.969 4.934 -0.363 1 44.94 198 THR B C 1
ATOM 4550 O O . THR B 1 198 ? 23.062 4.234 -0.821 1 44.94 198 THR B O 1
ATOM 4553 N N . SER B 1 199 ? 23.656 5.594 0.535 1 50.78 199 SER B N 1
ATOM 4554 C CA . SER B 1 199 ? 22.375 6.102 1.022 1 50.78 199 SER B CA 1
ATOM 4555 C C . SER B 1 199 ? 21.484 6.555 -0.13 1 50.78 199 SER B C 1
ATOM 4557 O O . SER B 1 199 ? 21.969 7.191 -1.074 1 50.78 199 SER B O 1
ATOM 4559 N N . GLY B 1 200 ? 20.422 5.895 -0.441 1 58 200 GLY B N 1
ATOM 4560 C CA . GLY B 1 200 ? 19.391 6.469 -1.293 1 58 200 GLY B CA 1
ATOM 4561 C C . GLY B 1 200 ? 19.078 5.621 -2.512 1 58 200 GLY B C 1
ATOM 4562 O O . GLY B 1 200 ? 18.25 6.004 -3.348 1 58 200 GLY B O 1
ATOM 4563 N N . THR B 1 201 ? 19.984 4.617 -2.762 1 64.06 201 THR B N 1
ATOM 4564 C CA . THR B 1 201 ? 19.656 3.822 -3.941 1 64.06 201 THR B CA 1
ATOM 4565 C C . THR B 1 201 ? 19.094 2.465 -3.541 1 64.06 201 THR B C 1
ATOM 4567 O O . THR B 1 201 ? 19.703 1.74 -2.75 1 64.06 201 THR B O 1
ATOM 4570 N N . LEU B 1 202 ? 18.016 2.32 -4.164 1 76.19 202 LEU B N 1
ATOM 4571 C CA . LEU B 1 202 ? 17.406 1.018 -3.93 1 76.19 202 LEU B CA 1
ATOM 4572 C C . LEU B 1 202 ? 18.047 -0.051 -4.809 1 76.19 202 LEU B C 1
ATOM 4574 O O . LEU B 1 202 ? 18.328 0.193 -5.984 1 76.19 202 LEU B O 1
ATOM 4578 N N . ILE B 1 203 ? 18.422 -1.172 -4.41 1 78.25 203 ILE B N 1
ATOM 4579 C CA . ILE B 1 203 ? 19 -2.352 -5.051 1 78.25 203 ILE B CA 1
ATOM 4580 C C . ILE B 1 203 ? 20.312 -1.984 -5.723 1 78.25 203 ILE B C 1
ATOM 4582 O O . ILE B 1 203 ? 20.344 -1.671 -6.914 1 78.25 203 ILE B O 1
ATOM 4586 N N . GLN B 1 204 ? 21.375 -1.875 -5.094 1 73.25 204 GLN B N 1
ATOM 4587 C CA . GLN B 1 204 ? 22.688 -1.498 -5.605 1 73.25 204 GLN B CA 1
ATOM 4588 C C . GLN B 1 204 ? 23.531 -2.73 -5.898 1 73.25 204 GLN B C 1
ATOM 4590 O O . GLN B 1 204 ? 23.609 -3.648 -5.082 1 73.25 204 GLN B O 1
ATOM 4595 N N . PRO B 1 205 ? 24.109 -2.645 -7.152 1 72.94 205 PRO B N 1
ATOM 4596 C CA . PRO B 1 205 ? 25.047 -3.736 -7.422 1 72.94 205 PRO B CA 1
ATOM 4597 C C . PRO B 1 205 ? 26.312 -3.662 -6.559 1 72.94 205 PRO B C 1
ATOM 4599 O O . PRO B 1 205 ? 26.719 -2.57 -6.156 1 72.94 205 PRO B O 1
ATOM 4602 N N . THR B 1 206 ? 26.797 -4.734 -6.301 1 73.44 206 THR B N 1
ATOM 4603 C CA . THR B 1 206 ? 27.984 -4.781 -5.445 1 73.44 206 THR B CA 1
ATOM 4604 C C . THR B 1 206 ? 29.234 -5.012 -6.273 1 73.44 206 THR B C 1
ATOM 4606 O O . THR B 1 206 ? 30.359 -4.855 -5.773 1 73.44 206 THR B O 1
ATOM 4609 N N . GLY B 1 207 ? 29.109 -5.371 -7.559 1 75.69 207 GLY B N 1
ATOM 4610 C CA . GLY B 1 207 ? 30.297 -5.574 -8.367 1 75.69 207 GLY B CA 1
ATOM 4611 C C . GLY B 1 207 ? 30 -6.176 -9.734 1 75.69 207 GLY B C 1
ATOM 4612 O O . GLY B 1 207 ? 28.844 -6.516 -10.023 1 75.69 207 GLY B O 1
ATOM 4613 N N . LEU B 1 208 ? 31.078 -6.152 -10.516 1 75.19 208 LEU B N 1
ATOM 4614 C CA . LEU B 1 208 ? 31 -6.766 -11.844 1 75.19 208 LEU B CA 1
ATOM 4615 C C . LEU B 1 208 ? 31.75 -8.094 -11.867 1 75.19 208 LEU B C 1
ATOM 4617 O O . LEU B 1 208 ? 32.844 -8.203 -11.305 1 75.19 208 LEU B O 1
ATOM 4621 N N . VAL B 1 209 ? 31.109 -9 -12.242 1 72 209 VAL B N 1
ATOM 4622 C CA . VAL B 1 209 ? 31.75 -10.281 -12.539 1 72 209 VAL B CA 1
ATOM 4623 C C . VAL B 1 209 ? 31.594 -10.602 -14.023 1 72 209 VAL B C 1
ATOM 4625 O O . VAL B 1 209 ? 30.516 -10.953 -14.484 1 72 209 VAL B O 1
ATOM 4628 N N . GLY B 1 210 ? 32.656 -10.414 -14.719 1 74.06 210 GLY B N 1
ATOM 4629 C CA . GLY B 1 210 ? 32.531 -10.453 -16.172 1 74.06 210 GLY B CA 1
ATOM 4630 C C . GLY B 1 210 ? 31.719 -9.312 -16.734 1 74.06 210 GLY B C 1
ATOM 4631 O O . GLY B 1 210 ? 32 -8.141 -16.453 1 74.06 210 GLY B O 1
ATOM 4632 N N . SER B 1 211 ? 30.75 -9.672 -17.469 1 80.25 211 SER B N 1
ATOM 4633 C CA . SER B 1 211 ? 29.875 -8.672 -18.078 1 80.25 211 SER B CA 1
ATOM 4634 C C . SER B 1 211 ? 28.578 -8.523 -17.281 1 80.25 211 SER B C 1
ATOM 4636 O O . SER B 1 211 ? 27.672 -7.781 -17.703 1 80.25 211 SER B O 1
ATOM 4638 N N . ARG B 1 212 ? 28.625 -9.219 -16.125 1 86.06 212 ARG B N 1
ATOM 4639 C CA . ARG B 1 212 ? 27.375 -9.219 -15.367 1 86.06 212 ARG B CA 1
ATOM 4640 C C . ARG B 1 212 ? 27.547 -8.516 -14.023 1 86.06 212 ARG B C 1
ATOM 4642 O O . ARG B 1 212 ? 28.594 -8.633 -13.383 1 86.06 212 ARG B O 1
ATOM 4649 N N . GLU B 1 213 ? 26.516 -7.836 -13.672 1 89.12 213 GLU B N 1
ATOM 4650 C CA . GLU B 1 213 ? 26.5 -7.199 -12.359 1 89.12 213 GLU B CA 1
ATOM 4651 C C . GLU B 1 213 ? 25.922 -8.141 -11.297 1 89.12 213 GLU B C 1
ATOM 4653 O O . GLU B 1 213 ? 24.953 -8.859 -11.562 1 89.12 213 GLU B O 1
ATOM 4658 N N . ARG B 1 214 ? 26.562 -8.086 -10.18 1 91.38 214 ARG B N 1
ATOM 4659 C CA . ARG B 1 214 ? 26.109 -8.914 -9.07 1 91.38 214 ARG B CA 1
ATOM 4660 C C . ARG B 1 214 ? 25.297 -8.094 -8.07 1 91.38 214 ARG B C 1
ATOM 4662 O O . ARG B 1 214 ? 25.672 -6.973 -7.727 1 91.38 214 ARG B O 1
ATOM 4669 N N . VAL B 1 215 ? 24.172 -8.664 -7.652 1 93.5 215 VAL B N 1
ATOM 4670 C CA . VAL B 1 215 ? 23.344 -8.055 -6.617 1 93.5 215 VAL B CA 1
ATOM 4671 C C . VAL B 1 215 ? 23.016 -9.086 -5.539 1 93.5 215 VAL B C 1
ATOM 4673 O O . VAL B 1 215 ? 22.547 -10.18 -5.84 1 93.5 215 VAL B O 1
ATOM 4676 N N . TRP B 1 216 ? 23.328 -8.758 -4.305 1 93.69 216 TRP B N 1
ATOM 4677 C CA . TRP B 1 216 ? 22.984 -9.664 -3.215 1 93.69 216 TRP B CA 1
ATOM 4678 C C . TRP B 1 216 ? 21.469 -9.758 -3.057 1 93.69 216 TRP B C 1
ATOM 4680 O O . TRP B 1 216 ? 20.766 -8.75 -3.105 1 93.69 216 TRP B O 1
ATOM 4690 N N . MET B 1 217 ? 20.953 -10.992 -2.867 1 95.56 217 MET B N 1
ATOM 4691 C CA . MET B 1 217 ? 19.516 -11.234 -2.729 1 95.56 217 MET B CA 1
ATOM 4692 C C . MET B 1 217 ? 18.922 -10.344 -1.645 1 95.56 217 MET B C 1
ATOM 4694 O O . MET B 1 217 ? 17.875 -9.719 -1.853 1 95.56 217 MET B O 1
ATOM 4698 N N . GLY B 1 218 ? 19.609 -10.227 -0.514 1 93.81 218 GLY B N 1
ATOM 4699 C CA . GLY B 1 218 ? 19.109 -9.43 0.596 1 93.81 218 GLY B CA 1
ATOM 4700 C C . GLY B 1 218 ? 18.969 -7.957 0.256 1 93.81 218 GLY B C 1
ATOM 4701 O O . GLY B 1 218 ? 18.156 -7.25 0.863 1 93.81 218 GLY B O 1
ATOM 4702 N N . ASP B 1 219 ? 19.688 -7.496 -0.728 1 92.75 219 ASP B N 1
ATOM 4703 C CA . ASP B 1 219 ? 19.672 -6.086 -1.109 1 92.75 219 ASP B CA 1
ATOM 4704 C C . ASP B 1 219 ? 18.562 -5.793 -2.107 1 92.75 219 ASP B C 1
ATOM 4706 O O . ASP B 1 219 ? 18.375 -4.645 -2.512 1 92.75 219 ASP B O 1
ATOM 4710 N N . THR B 1 220 ? 17.781 -6.746 -2.482 1 96.31 220 THR B N 1
ATOM 4711 C CA . THR B 1 220 ? 16.719 -6.562 -3.463 1 96.31 220 THR B CA 1
ATOM 4712 C C . THR B 1 220 ? 15.359 -6.457 -2.773 1 96.31 220 THR B C 1
ATOM 4714 O O . THR B 1 220 ? 14.328 -6.367 -3.439 1 96.31 220 THR B O 1
ATOM 4717 N N . THR B 1 221 ? 15.312 -6.434 -1.466 1 95.94 221 THR B N 1
ATOM 4718 C CA . THR B 1 221 ? 14.07 -6.516 -0.707 1 95.94 221 THR B CA 1
ATOM 4719 C C . THR B 1 221 ? 13.312 -5.195 -0.77 1 95.94 221 THR B C 1
ATOM 4721 O O . THR B 1 221 ? 13.898 -4.125 -0.608 1 95.94 221 THR B O 1
ATOM 4724 N N . LEU B 1 222 ? 12.047 -5.27 -1.108 1 96.81 222 LEU B N 1
ATOM 4725 C CA . LEU B 1 222 ? 11.086 -4.184 -0.963 1 96.81 222 LEU B CA 1
ATOM 4726 C C . LEU B 1 222 ? 9.961 -4.578 -0.009 1 96.81 222 LEU B C 1
ATOM 4728 O O . LEU B 1 222 ? 9.664 -5.766 0.148 1 96.81 222 LEU B O 1
ATOM 4732 N N . SER B 1 223 ? 9.391 -3.57 0.634 1 96.69 223 SER B N 1
ATOM 4733 C CA . SER B 1 223 ? 8.344 -3.852 1.604 1 96.69 223 SER B CA 1
ATOM 4734 C C . SER B 1 223 ? 7.105 -2.998 1.344 1 96.69 223 SER B C 1
ATOM 4736 O O . SER B 1 223 ? 7.195 -1.938 0.72 1 96.69 223 SER B O 1
ATOM 4738 N N . LYS B 1 224 ? 5.98 -3.504 1.724 1 97.88 224 LYS B N 1
ATOM 4739 C CA . LYS B 1 224 ? 4.68 -2.842 1.703 1 97.88 224 LYS B CA 1
ATOM 4740 C C . LYS B 1 224 ? 3.885 -3.152 2.969 1 97.88 224 LYS B C 1
ATOM 4742 O O . LYS B 1 224 ? 3.529 -4.305 3.219 1 97.88 224 LYS B O 1
ATOM 4747 N N . THR B 1 225 ? 3.682 -2.139 3.791 1 97.75 225 THR B N 1
ATOM 4748 C CA . THR B 1 225 ? 2.893 -2.293 5.008 1 97.75 225 THR B CA 1
ATOM 4749 C C . THR B 1 225 ? 1.524 -1.636 4.855 1 97.75 225 THR B C 1
ATOM 4751 O O . THR B 1 225 ? 1.431 -0.476 4.445 1 97.75 225 THR B O 1
ATOM 4754 N N . LEU B 1 226 ? 0.513 -2.391 5.188 1 97.31 226 LEU B N 1
ATOM 4755 C CA . LEU B 1 226 ? -0.848 -1.914 4.961 1 97.31 226 LEU B CA 1
ATOM 4756 C C . LEU B 1 226 ? -1.746 -2.254 6.145 1 97.31 226 LEU B C 1
ATOM 4758 O O . LEU B 1 226 ? -1.511 -3.24 6.848 1 97.31 226 LEU B O 1
ATOM 4762 N N . LEU B 1 227 ? -2.771 -1.403 6.281 1 96.56 227 LEU B N 1
ATOM 4763 C CA . LEU B 1 227 ? -3.898 -1.731 7.145 1 96.56 227 LEU B CA 1
ATOM 4764 C C . LEU B 1 227 ? -5.004 -2.432 6.359 1 96.56 227 LEU B C 1
ATOM 4766 O O . LEU B 1 227 ? -5.344 -2.01 5.254 1 96.56 227 LEU B O 1
ATOM 4770 N N . MET B 1 228 ? -5.539 -3.471 6.934 1 97.44 228 MET B N 1
ATOM 4771 C CA . MET B 1 228 ? -6.594 -4.219 6.254 1 97.44 228 MET B CA 1
ATOM 4772 C C . MET B 1 228 ? -7.973 -3.699 6.66 1 97.44 228 MET B C 1
ATOM 4774 O O . MET B 1 228 ? -8.438 -3.965 7.77 1 97.44 228 MET B O 1
ATOM 4778 N N . PHE B 1 229 ? -8.641 -3.047 5.738 1 96.12 229 PHE B N 1
ATOM 4779 C CA . PHE B 1 229 ? -9.93 -2.414 6.016 1 96.12 229 PHE B CA 1
ATOM 4780 C C . PHE B 1 229 ? -11.078 -3.32 5.598 1 96.12 229 PHE B C 1
ATOM 4782 O O . PHE B 1 229 ? -10.898 -4.223 4.777 1 96.12 229 PHE B O 1
ATOM 4789 N N . PRO B 1 230 ? -12.312 -3.061 6.082 1 94.38 230 PRO B N 1
ATOM 4790 C CA . PRO B 1 230 ? -13.477 -3.906 5.805 1 94.38 230 PRO B CA 1
ATOM 4791 C C . PRO B 1 230 ? -13.891 -3.877 4.336 1 94.38 230 PRO B C 1
ATOM 4793 O O . PRO B 1 230 ? -14.57 -4.789 3.863 1 94.38 230 PRO B O 1
ATOM 4796 N N . GLN B 1 231 ? -13.508 -2.867 3.619 1 92.81 231 GLN B N 1
ATOM 4797 C CA . GLN B 1 231 ? -13.906 -2.729 2.223 1 92.81 231 GLN B CA 1
ATOM 4798 C C . GLN B 1 231 ? -13.305 -3.842 1.368 1 92.81 231 GLN B C 1
ATOM 4800 O O . GLN B 1 231 ? -13.75 -4.078 0.244 1 92.81 231 GLN B O 1
ATOM 4805 N N . GLU B 1 232 ? -12.281 -4.527 1.921 1 92.81 232 GLU B N 1
ATOM 4806 C CA . GLU B 1 232 ? -11.594 -5.574 1.172 1 92.81 232 GLU B CA 1
ATOM 4807 C C . GLU B 1 232 ? -11.953 -6.957 1.706 1 92.81 232 GLU B C 1
ATOM 4809 O O . GLU B 1 232 ? -11.172 -7.906 1.565 1 92.81 232 GLU B O 1
ATOM 4814 N N . ARG B 1 233 ? -13.086 -7.078 2.301 1 92.5 233 ARG B N 1
ATOM 4815 C CA . ARG B 1 233 ? -13.469 -8.336 2.938 1 92.5 233 ARG B CA 1
ATOM 4816 C C . ARG B 1 233 ? -14.125 -9.281 1.939 1 92.5 233 ARG B C 1
ATOM 4818 O O . ARG B 1 233 ? -14.719 -8.836 0.955 1 92.5 233 ARG B O 1
ATOM 4825 N N . ASN B 1 234 ? -14.031 -10.602 2.23 1 89.38 234 ASN B N 1
ATOM 4826 C CA . ASN B 1 234 ? -14.781 -11.625 1.51 1 89.38 234 ASN B CA 1
ATOM 4827 C C . ASN B 1 234 ? -16.047 -12.039 2.266 1 89.38 234 ASN B C 1
ATOM 4829 O O . ASN B 1 234 ? -16.438 -11.375 3.23 1 89.38 234 ASN B O 1
ATOM 4833 N N . VAL B 1 235 ? -16.672 -12.977 1.828 1 83.88 235 VAL B N 1
ATOM 4834 C CA . VAL B 1 235 ? -17.953 -13.398 2.369 1 83.88 235 VAL B CA 1
ATOM 4835 C C . VAL B 1 235 ? -17.766 -13.984 3.768 1 83.88 235 VAL B C 1
ATOM 4837 O O . VAL B 1 235 ? -18.719 -14.117 4.527 1 83.88 235 VAL B O 1
ATOM 4840 N N . HIS B 1 236 ? -16.516 -14.375 4.125 1 84.38 236 HIS B N 1
ATOM 4841 C CA . HIS B 1 236 ? -16.219 -14.945 5.43 1 84.38 236 HIS B CA 1
ATOM 4842 C C . HIS B 1 236 ? -15.648 -13.898 6.379 1 84.38 236 HIS B C 1
ATOM 4844 O O . HIS B 1 236 ? -15.086 -14.234 7.426 1 84.38 236 HIS B O 1
ATOM 4850 N N . GLN B 1 237 ? -15.609 -12.711 5.945 1 87.69 237 GLN B N 1
ATOM 4851 C CA . GLN B 1 237 ? -15.203 -11.578 6.762 1 87.69 237 GLN B CA 1
ATOM 4852 C C . GLN B 1 237 ? -13.695 -11.594 7.027 1 87.69 237 GLN B C 1
ATOM 4854 O O . GLN B 1 237 ? -13.25 -11.312 8.141 1 87.69 237 GLN B O 1
ATOM 4859 N N . LYS B 1 238 ? -13.016 -12.141 6.141 1 94.19 238 LYS B N 1
ATOM 4860 C CA . LYS B 1 238 ? -11.562 -12.039 6.047 1 94.19 238 LYS B CA 1
ATOM 4861 C C . LYS B 1 238 ? -11.141 -11.242 4.816 1 94.19 238 LYS B C 1
ATOM 4863 O O . LYS B 1 238 ? -11.984 -10.891 3.986 1 94.19 238 LYS B O 1
ATOM 4868 N N . VAL B 1 239 ? -9.898 -10.883 4.797 1 97 239 VAL B N 1
ATOM 4869 C CA . VAL B 1 239 ? -9.438 -10.156 3.623 1 97 239 VAL B CA 1
ATOM 4870 C C . VAL B 1 239 ? -9.562 -11.039 2.385 1 97 239 VAL B C 1
ATOM 4872 O O . VAL B 1 239 ? -9.242 -12.227 2.426 1 97 239 VAL B O 1
ATOM 4875 N N . PHE B 1 240 ? -10.039 -10.469 1.282 1 96.06 240 PHE B N 1
ATOM 4876 C CA . PHE B 1 240 ? -10.227 -11.156 0.009 1 96.06 240 PHE B CA 1
ATOM 4877 C C . PHE B 1 240 ? -8.891 -11.602 -0.572 1 96.06 240 PHE B C 1
ATOM 4879 O O . PHE B 1 240 ? -7.977 -10.789 -0.727 1 96.06 240 PHE B O 1
ATOM 4886 N N . GLY B 1 241 ? -8.812 -12.836 -0.939 1 96.12 241 GLY B N 1
ATOM 4887 C CA . GLY B 1 241 ? -7.566 -13.359 -1.484 1 96.12 241 GLY B CA 1
ATOM 4888 C C . GLY B 1 241 ? -7.129 -12.656 -2.756 1 96.12 241 GLY B C 1
ATOM 4889 O O . GLY B 1 241 ? -5.934 -12.516 -3.016 1 96.12 241 GLY B O 1
ATOM 4890 N N . GLY B 1 242 ? -8.117 -12.352 -3.584 1 96.56 242 GLY B N 1
ATOM 4891 C CA . GLY B 1 242 ? -7.809 -11.625 -4.805 1 96.56 242 GLY B CA 1
ATOM 4892 C C . GLY B 1 242 ? -7.125 -10.297 -4.547 1 96.56 242 GLY B C 1
ATOM 4893 O O . GLY B 1 242 ? -6.258 -9.883 -5.32 1 96.56 242 GLY B O 1
ATOM 4894 N N . TYR B 1 243 ? -7.488 -9.633 -3.514 1 97.94 243 TYR B N 1
ATOM 4895 C CA . TYR B 1 243 ? -6.828 -8.391 -3.117 1 97.94 243 TYR B CA 1
ATOM 4896 C C . TYR B 1 243 ? -5.371 -8.641 -2.754 1 97.94 243 TYR B C 1
ATOM 4898 O O . TYR B 1 243 ? -4.488 -7.867 -3.135 1 97.94 243 TYR B O 1
ATOM 4906 N N . LEU B 1 244 ? -5.113 -9.711 -2.02 1 98.12 244 LEU B N 1
ATOM 4907 C CA . LEU B 1 244 ? -3.752 -10.086 -1.66 1 98.12 244 LEU B CA 1
ATOM 4908 C C . LEU B 1 244 ? -2.92 -10.375 -2.906 1 98.12 244 LEU B C 1
ATOM 4910 O O . LEU B 1 244 ? -1.748 -9.992 -2.975 1 98.12 244 LEU B O 1
ATOM 4914 N N . MET B 1 245 ? -3.506 -11 -3.873 1 97.31 245 MET B N 1
ATOM 4915 C CA . MET B 1 245 ? -2.822 -11.289 -5.133 1 97.31 245 MET B CA 1
ATOM 4916 C C . MET B 1 245 ? -2.439 -10 -5.848 1 97.31 245 MET B C 1
ATOM 4918 O O . MET B 1 245 ? -1.34 -9.891 -6.395 1 97.31 245 MET B O 1
ATOM 4922 N N . ARG B 1 246 ? -3.359 -9.07 -5.84 1 97.5 246 ARG B N 1
ATOM 4923 C CA . ARG B 1 246 ? -3.076 -7.777 -6.457 1 97.5 246 ARG B CA 1
ATOM 4924 C C . ARG B 1 246 ? -1.904 -7.086 -5.766 1 97.5 246 ARG B C 1
ATOM 4926 O O . ARG B 1 246 ? -0.982 -6.605 -6.426 1 97.5 246 ARG B O 1
ATOM 4933 N N . LEU B 1 247 ? -1.957 -7.039 -4.449 1 98.31 247 LEU B N 1
ATOM 4934 C CA . LEU B 1 247 ? -0.889 -6.406 -3.682 1 98.31 247 LEU B CA 1
ATOM 4935 C C . LEU B 1 247 ? 0.457 -7.059 -3.986 1 98.31 247 LEU B C 1
ATOM 4937 O O . LEU B 1 247 ? 1.454 -6.363 -4.191 1 98.31 247 LEU B O 1
ATOM 4941 N N . ALA B 1 248 ? 0.445 -8.352 -4.016 1 98.31 248 ALA B N 1
ATOM 4942 C CA . ALA B 1 248 ? 1.675 -9.094 -4.27 1 98.31 248 ALA B CA 1
ATOM 4943 C C . ALA B 1 248 ? 2.191 -8.836 -5.68 1 98.31 248 ALA B C 1
ATOM 4945 O O . ALA B 1 248 ? 3.391 -8.625 -5.883 1 98.31 248 ALA B O 1
ATOM 4946 N N . TYR B 1 249 ? 1.313 -8.867 -6.66 1 97.62 249 TYR B N 1
ATOM 4947 C CA . TYR B 1 249 ? 1.692 -8.586 -8.039 1 97.62 249 TYR B CA 1
ATOM 4948 C C . TYR B 1 249 ? 2.344 -7.215 -8.156 1 97.62 249 TYR B C 1
ATOM 4950 O O . TYR B 1 249 ? 3.4 -7.074 -8.781 1 97.62 249 TYR B O 1
ATOM 4958 N N . GLU B 1 250 ? 1.705 -6.254 -7.586 1 98.06 250 GLU B N 1
ATOM 4959 C CA . GLU B 1 250 ? 2.166 -4.875 -7.734 1 98.06 250 GLU B CA 1
ATOM 4960 C C . GLU B 1 250 ? 3.512 -4.668 -7.047 1 98.06 250 GLU B C 1
ATOM 4962 O O . GLU B 1 250 ? 4.375 -3.957 -7.562 1 98.06 250 GLU B O 1
ATOM 4967 N N . LEU B 1 251 ? 3.672 -5.25 -5.887 1 98.56 251 LEU B N 1
ATOM 4968 C CA . LEU B 1 251 ? 4.973 -5.18 -5.223 1 98.56 251 LEU B CA 1
ATOM 4969 C C . LEU B 1 251 ? 6.031 -5.922 -6.031 1 98.56 251 LEU B C 1
ATOM 4971 O O . LEU B 1 251 ? 7.164 -5.449 -6.16 1 98.56 251 LEU B O 1
ATOM 4975 N N . GLY B 1 252 ? 5.676 -7.113 -6.574 1 98.56 252 GLY B N 1
ATOM 4976 C CA . GLY B 1 252 ? 6.586 -7.859 -7.426 1 98.56 252 GLY B CA 1
ATOM 4977 C C . GLY B 1 252 ? 6.992 -7.102 -8.672 1 98.56 252 GLY B C 1
ATOM 4978 O O . GLY B 1 252 ? 8.156 -7.141 -9.078 1 98.56 252 GLY B O 1
ATOM 4979 N N . PHE B 1 253 ? 6.047 -6.449 -9.289 1 97.88 253 PHE B N 1
ATOM 4980 C CA . PHE B 1 253 ? 6.324 -5.625 -10.461 1 97.88 253 PHE B CA 1
ATOM 4981 C C . PHE B 1 253 ? 7.363 -4.559 -10.148 1 97.88 253 PHE B C 1
ATOM 4983 O O . PHE B 1 253 ? 8.305 -4.352 -10.914 1 97.88 253 PHE B O 1
ATOM 4990 N N . ALA B 1 254 ? 7.141 -3.877 -8.992 1 97.56 254 ALA B N 1
ATOM 4991 C CA . ALA B 1 254 ? 8.094 -2.85 -8.57 1 97.56 254 ALA B CA 1
ATOM 4992 C C . ALA B 1 254 ? 9.484 -3.438 -8.391 1 97.56 254 ALA B C 1
ATOM 4994 O O . ALA B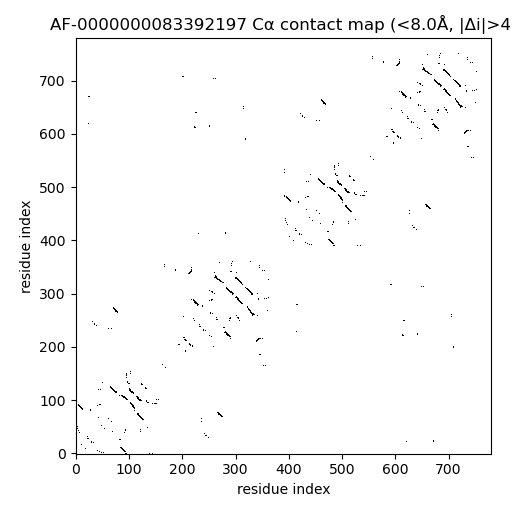 1 254 ? 10.477 -2.863 -8.852 1 97.56 254 ALA B O 1
ATOM 4995 N N . SER B 1 255 ? 9.57 -4.566 -7.719 1 97.69 255 SER B N 1
ATOM 4996 C CA . SER B 1 255 ? 10.844 -5.238 -7.477 1 97.69 255 SER B CA 1
ATOM 4997 C C . SER B 1 255 ? 11.531 -5.602 -8.789 1 97.69 255 SER B C 1
ATOM 4999 O O . SER B 1 255 ? 12.727 -5.332 -8.961 1 97.69 255 SER B O 1
ATOM 5001 N N . ALA B 1 256 ? 10.766 -6.191 -9.68 1 97.56 256 ALA B N 1
ATOM 5002 C CA . ALA B 1 256 ? 11.32 -6.598 -10.969 1 97.56 256 ALA B CA 1
ATOM 5003 C C . ALA B 1 256 ? 11.789 -5.387 -11.773 1 97.56 256 ALA B C 1
ATOM 5005 O O . ALA B 1 256 ? 12.875 -5.406 -12.359 1 97.56 256 ALA B O 1
ATOM 5006 N N . SER B 1 257 ? 11.023 -4.352 -11.805 1 96.12 257 SER B N 1
ATOM 5007 C CA . SER B 1 257 ? 11.344 -3.143 -12.555 1 96.12 257 SER B CA 1
ATOM 5008 C C . SER B 1 257 ? 12.625 -2.5 -12.047 1 96.12 257 SER B C 1
ATOM 5010 O O . SER B 1 257 ? 13.484 -2.104 -12.836 1 96.12 257 SER B O 1
ATOM 5012 N N . LEU B 1 258 ? 12.734 -2.4 -10.75 1 95.25 258 LEU B N 1
ATOM 5013 C CA . LEU B 1 258 ? 13.906 -1.769 -10.156 1 95.25 258 LEU B CA 1
ATOM 5014 C C . LEU B 1 258 ? 15.148 -2.629 -10.359 1 95.25 258 LEU B C 1
ATOM 5016 O O . LEU B 1 258 ? 16.234 -2.104 -10.586 1 95.25 258 LEU B O 1
ATOM 5020 N N . PHE B 1 259 ? 15.008 -3.924 -10.242 1 95.75 259 PHE B N 1
ATOM 5021 C CA . PHE B 1 259 ? 16.141 -4.824 -10.445 1 95.75 259 PHE B CA 1
ATOM 5022 C C . PHE B 1 259 ? 16.609 -4.773 -11.891 1 95.75 259 PHE B C 1
ATOM 5024 O O . PHE B 1 259 ? 17.812 -4.703 -12.156 1 95.75 259 PHE B O 1
ATOM 5031 N N . CYS B 1 260 ? 15.625 -4.773 -12.82 1 94.19 260 CYS B N 1
ATOM 5032 C CA . CYS B 1 260 ? 15.938 -4.805 -14.242 1 94.19 260 CYS B CA 1
ATOM 5033 C C . CYS B 1 260 ? 16.328 -3.422 -14.742 1 94.19 260 CYS B C 1
ATOM 5035 O O . CYS B 1 260 ? 16.875 -3.285 -15.844 1 94.19 260 CYS B O 1
ATOM 5037 N N . ARG B 1 261 ? 16.016 -2.395 -14.016 1 91.94 261 ARG B N 1
ATOM 5038 C CA . ARG B 1 261 ? 16.281 -1.001 -14.352 1 91.94 261 ARG B CA 1
ATOM 5039 C C . ARG B 1 261 ? 15.656 -0.63 -15.695 1 91.94 261 ARG B C 1
ATOM 5041 O O . ARG B 1 261 ? 16.312 -0.003 -16.531 1 91.94 261 ARG B O 1
ATOM 5048 N N . GLY B 1 262 ? 14.43 -1.079 -15.875 1 91.31 262 GLY B N 1
ATOM 5049 C CA . GLY B 1 262 ? 13.719 -0.84 -17.125 1 91.31 262 GLY B CA 1
ATOM 5050 C C . GLY B 1 262 ? 12.344 -1.47 -17.156 1 91.31 262 GLY B C 1
ATOM 5051 O O . GLY B 1 262 ? 11.867 -2 -16.156 1 91.31 262 GLY B O 1
ATOM 5052 N N . PRO B 1 263 ? 11.727 -1.357 -18.344 1 91.94 263 PRO B N 1
ATOM 5053 C CA . PRO B 1 263 ? 10.391 -1.94 -18.469 1 91.94 263 PRO B CA 1
ATOM 5054 C C . PRO B 1 263 ? 10.406 -3.467 -18.406 1 91.94 263 PRO B C 1
ATOM 5056 O O . PRO B 1 263 ? 11.312 -4.105 -18.938 1 91.94 263 PRO B O 1
ATOM 5059 N N . VAL B 1 264 ? 9.422 -4.02 -17.719 1 94.94 264 VAL B N 1
ATOM 5060 C CA . VAL B 1 264 ? 9.352 -5.473 -17.578 1 94.94 264 VAL B CA 1
ATOM 5061 C C . VAL B 1 264 ? 7.996 -5.977 -18.062 1 94.94 264 VAL B C 1
ATOM 5063 O O . VAL B 1 264 ? 7.027 -5.215 -18.125 1 94.94 264 VAL B O 1
ATOM 5066 N N . ARG B 1 265 ? 7.996 -7.211 -18.406 1 93.5 265 ARG B N 1
ATOM 5067 C CA . ARG B 1 265 ? 6.789 -7.906 -18.844 1 93.5 265 ARG B CA 1
ATOM 5068 C C . ARG B 1 265 ? 6.504 -9.117 -17.969 1 93.5 265 ARG B C 1
ATOM 5070 O O . ARG B 1 265 ? 7.398 -9.922 -17.703 1 93.5 265 ARG B O 1
ATOM 5077 N N . PHE B 1 266 ? 5.285 -9.188 -17.562 1 94.12 266 PHE B N 1
ATOM 5078 C CA . PHE B 1 266 ? 4.859 -10.297 -16.719 1 94.12 266 PHE B CA 1
ATOM 5079 C C . PHE B 1 266 ? 4.727 -11.578 -17.547 1 94.12 266 PHE B C 1
ATOM 5081 O O . PHE B 1 266 ? 4.066 -11.586 -18.578 1 94.12 266 PHE B O 1
ATOM 5088 N N . LEU B 1 267 ? 5.324 -12.633 -17.031 1 93.25 267 LEU B N 1
ATOM 5089 C CA . LEU B 1 267 ? 5.293 -13.883 -17.781 1 93.25 267 LEU B CA 1
ATOM 5090 C C . LEU B 1 267 ? 4.375 -14.898 -17.109 1 93.25 267 LEU B C 1
ATOM 5092 O O . LEU B 1 267 ? 3.656 -15.641 -17.781 1 93.25 267 LEU B O 1
ATOM 5096 N N . SER B 1 268 ? 4.457 -14.93 -15.727 1 93.56 268 SER B N 1
ATOM 5097 C CA . SER B 1 268 ? 3.668 -15.992 -15.109 1 93.56 268 SER B CA 1
ATOM 5098 C C . SER B 1 268 ? 3.512 -15.766 -13.609 1 93.56 268 SER B C 1
ATOM 5100 O O . SER B 1 268 ? 4.387 -15.18 -12.969 1 93.56 268 SER B O 1
ATOM 5102 N N . LEU B 1 269 ? 2.361 -16.156 -13.117 1 94.56 269 LEU B N 1
ATOM 5103 C CA . LEU B 1 269 ? 2.178 -16.5 -11.711 1 94.56 269 LEU B CA 1
ATOM 5104 C C . LEU B 1 269 ? 2.516 -17.969 -11.469 1 94.56 269 LEU B C 1
ATOM 5106 O O . LEU B 1 269 ? 1.779 -18.859 -11.891 1 94.56 269 LEU B O 1
ATOM 5110 N N . ASP B 1 270 ? 3.576 -18.188 -10.75 1 93.12 270 ASP B N 1
ATOM 5111 C CA . ASP B 1 270 ? 4.121 -19.531 -10.656 1 93.12 270 ASP B CA 1
ATOM 5112 C C . ASP B 1 270 ? 3.457 -20.312 -9.523 1 93.12 270 ASP B C 1
ATOM 5114 O O . ASP B 1 270 ? 3.395 -21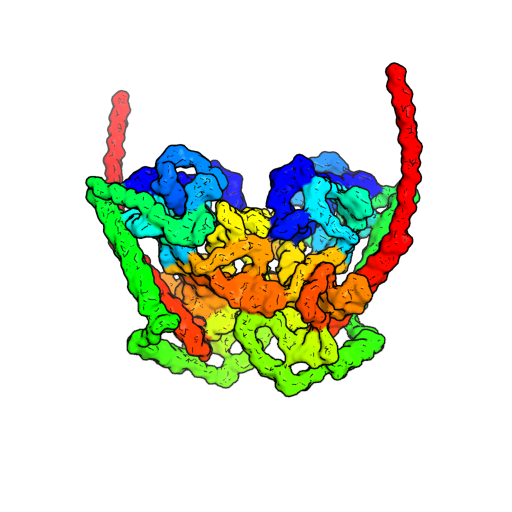.547 -9.555 1 93.12 270 ASP B O 1
ATOM 5118 N N . GLY B 1 271 ? 3.055 -19.578 -8.547 1 92.88 271 GLY B N 1
ATOM 5119 C CA . GLY B 1 271 ? 2.348 -20.234 -7.465 1 92.88 271 GLY B CA 1
ATOM 5120 C C . GLY B 1 271 ? 1.968 -19.281 -6.34 1 92.88 271 GLY B C 1
ATOM 5121 O O . GLY B 1 271 ? 2.721 -18.359 -6.02 1 92.88 271 GLY B O 1
ATOM 5122 N N . ILE B 1 272 ? 0.82 -19.562 -5.793 1 94.38 272 ILE B N 1
ATOM 5123 C CA . ILE B 1 272 ? 0.369 -18.859 -4.602 1 94.38 272 ILE B CA 1
ATOM 5124 C C . ILE B 1 272 ? -0.111 -19.859 -3.555 1 94.38 272 ILE B C 1
ATOM 5126 O O . ILE B 1 272 ? -0.797 -20.828 -3.883 1 94.38 272 ILE B O 1
ATOM 5130 N N . SER B 1 273 ? 0.27 -19.656 -2.379 1 93.38 273 SER B N 1
ATOM 5131 C CA . SER B 1 273 ? -0.274 -20.406 -1.255 1 93.38 273 SER B CA 1
ATOM 5132 C C . SER B 1 273 ? -0.986 -19.484 -0.264 1 93.38 273 SER B C 1
ATOM 5134 O O . SER B 1 273 ? -0.422 -18.484 0.178 1 93.38 273 SER B O 1
ATOM 5136 N N . PHE B 1 274 ? -2.203 -19.812 0.022 1 93.75 274 PHE B N 1
ATOM 5137 C CA . PHE B 1 274 ? -2.963 -19.156 1.073 1 93.75 274 PHE B CA 1
ATOM 5138 C C . PHE B 1 274 ? -3.008 -20.016 2.334 1 93.75 274 PHE B C 1
ATOM 5140 O O . PHE B 1 274 ? -4 -20.688 2.592 1 93.75 274 PHE B O 1
ATOM 5147 N N . ALA B 1 275 ? -2.041 -19.828 3.16 1 92.88 275 ALA B N 1
ATOM 5148 C CA . ALA B 1 275 ? -1.839 -20.719 4.297 1 92.88 275 ALA B CA 1
ATOM 5149 C C . ALA B 1 275 ? -2.762 -20.359 5.457 1 92.88 275 ALA B C 1
ATOM 5151 O O . ALA B 1 275 ? -3.195 -21.219 6.215 1 92.88 275 ALA B O 1
ATOM 5152 N N . ARG B 1 276 ? -2.988 -19.094 5.629 1 94.12 276 ARG B N 1
ATOM 5153 C CA . ARG B 1 276 ? -3.832 -18.594 6.715 1 94.12 276 ARG B CA 1
ATOM 5154 C C . ARG B 1 276 ? -4.664 -17.406 6.262 1 94.12 276 ARG B C 1
ATOM 5156 O O . ARG B 1 276 ? -4.219 -16.609 5.426 1 94.12 276 ARG B O 1
ATOM 5163 N N . PRO B 1 277 ? -5.855 -17.328 6.848 1 94.31 277 PRO B N 1
ATOM 5164 C CA . PRO B 1 277 ? -6.641 -16.125 6.543 1 94.31 277 PRO B CA 1
ATOM 5165 C C . PRO B 1 277 ? -6.016 -14.859 7.105 1 94.31 277 PRO B C 1
ATOM 5167 O O . PRO B 1 277 ? -5.258 -14.914 8.078 1 94.31 277 PRO B O 1
ATOM 5170 N N . VAL B 1 278 ? -6.254 -13.766 6.461 1 97 278 VAL B N 1
ATOM 5171 C CA . VAL B 1 278 ? -5.836 -12.453 6.945 1 97 278 VAL B CA 1
ATOM 5172 C C . VAL B 1 278 ? -7.027 -11.727 7.562 1 97 278 VAL B C 1
ATOM 5174 O O . VAL B 1 278 ? -8 -11.422 6.871 1 97 278 VAL B O 1
ATOM 5177 N N . PRO B 1 279 ? -6.988 -11.43 8.852 1 96.38 279 PRO B N 1
ATOM 5178 C CA . PRO B 1 279 ? -8.125 -10.781 9.516 1 96.38 279 PRO B CA 1
ATOM 5179 C C . PRO B 1 279 ? -8.305 -9.328 9.086 1 96.38 279 PRO B C 1
ATOM 5181 O O . PRO B 1 279 ? -7.32 -8.617 8.859 1 96.38 279 PRO B O 1
ATOM 5184 N N . ILE B 1 280 ? -9.57 -8.914 9.07 1 95.81 280 ILE B N 1
ATOM 5185 C CA . ILE B 1 280 ? -9.859 -7.488 8.914 1 95.81 280 ILE B CA 1
ATOM 5186 C C . ILE B 1 280 ? -9.336 -6.723 10.125 1 95.81 280 ILE B C 1
ATOM 5188 O O . ILE B 1 280 ? -9.477 -7.172 11.266 1 95.81 280 ILE B O 1
ATOM 5192 N N . GLY B 1 281 ? -8.664 -5.586 9.867 1 94.56 281 GLY B N 1
ATOM 5193 C CA . GLY B 1 281 ? -8.141 -4.77 10.945 1 94.56 281 GLY B CA 1
ATOM 5194 C C . GLY B 1 281 ? -6.684 -5.055 11.258 1 94.56 281 GLY B C 1
ATOM 5195 O O . GLY B 1 281 ? -6.047 -4.309 12.008 1 94.56 281 GLY B O 1
ATOM 5196 N N . SER B 1 282 ? -6.16 -6.102 10.656 1 96.25 282 SER B N 1
ATOM 5197 C CA . SER B 1 282 ? -4.77 -6.453 10.922 1 96.25 282 SER B CA 1
ATOM 5198 C C . SER B 1 282 ? -3.814 -5.551 10.148 1 96.25 282 SER B C 1
ATOM 5200 O O . SER B 1 282 ? -4.223 -4.867 9.203 1 96.25 282 SER B O 1
ATOM 5202 N N . ILE B 1 283 ? -2.602 -5.426 10.664 1 97.31 283 ILE B N 1
ATOM 5203 C CA . ILE B 1 283 ? -1.485 -4.867 9.914 1 97.31 283 ILE B CA 1
ATOM 5204 C C . ILE B 1 283 ? -0.823 -5.965 9.078 1 97.31 283 ILE B C 1
ATOM 5206 O O . ILE B 1 283 ? -0.431 -7.008 9.617 1 97.31 283 ILE B O 1
ATOM 5210 N N . LEU B 1 284 ? -0.796 -5.754 7.789 1 98.25 284 LEU B N 1
ATOM 5211 C CA . LEU B 1 284 ? -0.192 -6.699 6.855 1 98.25 284 LEU B CA 1
ATOM 5212 C C . LEU B 1 284 ? 1.121 -6.148 6.305 1 98.25 284 LEU B C 1
ATOM 5214 O O . LEU B 1 284 ? 1.177 -5.008 5.84 1 98.25 284 LEU B O 1
ATOM 5218 N N . LYS B 1 285 ? 2.156 -6.926 6.379 1 98 285 LYS B N 1
ATOM 5219 C CA . LYS B 1 285 ? 3.451 -6.57 5.805 1 98 285 LYS B CA 1
ATOM 5220 C C . LYS B 1 285 ? 3.834 -7.527 4.68 1 98 285 LYS B C 1
ATOM 5222 O O . LYS B 1 285 ? 3.961 -8.734 4.898 1 98 285 LYS B O 1
ATOM 5227 N N . LEU B 1 286 ? 3.959 -7.008 3.506 1 98.44 286 LEU B N 1
ATOM 5228 C CA . LEU B 1 286 ? 4.488 -7.773 2.385 1 98.44 286 LEU B CA 1
ATOM 5229 C C . LEU B 1 286 ? 5.969 -7.473 2.168 1 98.44 286 LEU B C 1
ATOM 5231 O O . LEU B 1 286 ? 6.402 -6.332 2.332 1 98.44 286 LEU B O 1
ATOM 5235 N N . GLU B 1 287 ? 6.707 -8.484 1.792 1 98 287 GLU B N 1
ATOM 5236 C CA . GLU B 1 287 ? 8.117 -8.344 1.427 1 98 287 GLU B CA 1
ATOM 5237 C C . GLU B 1 287 ? 8.43 -9.102 0.141 1 98 287 GLU B C 1
ATOM 5239 O O . GLU B 1 287 ? 8.062 -10.266 -0.001 1 98 287 GLU B O 1
ATOM 5244 N N . SER B 1 288 ? 8.992 -8.406 -0.753 1 98.38 288 SER B N 1
ATOM 5245 C CA . SER B 1 288 ? 9.422 -9.047 -1.991 1 98.38 288 SER B CA 1
ATOM 5246 C C . SER B 1 288 ? 10.93 -9.234 -2.025 1 98.38 288 SER B C 1
ATOM 5248 O O . SER B 1 288 ? 11.664 -8.523 -1.333 1 98.38 288 SER B O 1
ATOM 5250 N N . MET B 1 289 ? 11.359 -10.188 -2.781 1 98.31 289 MET B N 1
ATOM 5251 C CA . MET B 1 289 ? 12.773 -10.469 -3.006 1 98.31 289 MET B CA 1
ATOM 5252 C C . MET B 1 289 ? 12.992 -11.125 -4.367 1 98.31 289 MET B C 1
ATOM 5254 O O . MET B 1 289 ? 12.203 -11.969 -4.785 1 98.31 289 MET B O 1
ATOM 5258 N N . ILE B 1 290 ? 14.039 -10.703 -5.043 1 98.62 290 ILE B N 1
ATOM 5259 C CA . ILE B 1 290 ? 14.438 -11.422 -6.242 1 98.62 290 ILE B CA 1
ATOM 5260 C C . ILE B 1 290 ? 15.062 -12.766 -5.855 1 98.62 290 ILE B C 1
ATOM 5262 O O . ILE B 1 290 ? 16.094 -12.797 -5.168 1 98.62 290 ILE B O 1
ATOM 5266 N N . LEU B 1 291 ? 14.477 -13.812 -6.348 1 98.62 291 LEU B N 1
ATOM 5267 C CA . LEU B 1 291 ? 14.906 -15.125 -5.883 1 98.62 291 LEU B CA 1
ATOM 5268 C C . LEU B 1 291 ? 15.898 -15.75 -6.863 1 98.62 291 LEU B C 1
ATOM 5270 O O . LEU B 1 291 ? 16.75 -16.547 -6.469 1 98.62 291 LEU B O 1
ATOM 5274 N N . HIS B 1 292 ? 15.711 -15.469 -8.117 1 98.56 292 HIS B N 1
ATOM 5275 C CA . HIS B 1 292 ? 16.562 -16.062 -9.141 1 98.56 292 HIS B CA 1
ATOM 5276 C C . HIS B 1 292 ? 16.531 -15.242 -10.43 1 98.56 292 HIS B C 1
ATOM 5278 O O . HIS B 1 292 ? 15.531 -14.562 -10.711 1 98.56 292 HIS B O 1
ATOM 5284 N N . THR B 1 293 ? 17.594 -15.266 -11.125 1 97.75 293 THR B N 1
ATOM 5285 C CA . THR B 1 293 ? 17.672 -14.648 -12.445 1 97.75 293 THR B CA 1
ATOM 5286 C C . THR B 1 293 ? 18.281 -15.625 -13.461 1 97.75 293 THR B C 1
ATOM 5288 O O . THR B 1 293 ? 19.078 -16.484 -13.102 1 97.75 293 THR B O 1
ATOM 5291 N N . SER B 1 294 ? 17.859 -15.531 -14.617 1 95.81 294 SER B N 1
ATOM 5292 C CA . SER B 1 294 ? 18.406 -16.297 -15.734 1 95.81 294 SER B CA 1
ATOM 5293 C C . SER B 1 294 ? 18.359 -15.492 -17.031 1 95.81 294 SER B C 1
ATOM 5295 O O . SER B 1 294 ? 17.781 -14.406 -17.078 1 95.81 294 SER B O 1
ATOM 5297 N N . SER B 1 295 ? 19.141 -15.969 -17.969 1 92.94 295 SER B N 1
ATOM 5298 C CA . SER B 1 295 ? 19.203 -15.336 -19.281 1 92.94 295 SER B CA 1
ATOM 5299 C C . SER B 1 295 ? 19.141 -16.375 -20.406 1 92.94 295 SER B C 1
ATOM 5301 O O . SER B 1 295 ? 19.75 -17.438 -20.312 1 92.94 295 SER B O 1
ATOM 5303 N N . THR B 1 296 ? 18.266 -16.078 -21.312 1 90.69 296 THR B N 1
ATOM 5304 C CA . THR B 1 296 ? 18.188 -16.859 -22.547 1 90.69 296 THR B CA 1
ATOM 5305 C C . THR B 1 296 ? 18.25 -15.938 -23.766 1 90.69 296 THR B C 1
ATOM 5307 O O . THR B 1 296 ? 18.219 -14.711 -23.625 1 90.69 296 THR B O 1
ATOM 5310 N N . ASP B 1 297 ? 18.344 -16.531 -24.969 1 88 297 ASP B N 1
ATOM 5311 C CA . ASP B 1 297 ? 18.359 -15.742 -26.188 1 88 297 ASP B CA 1
ATOM 5312 C C . ASP B 1 297 ? 17.062 -14.953 -26.344 1 88 297 ASP B C 1
ATOM 5314 O O . ASP B 1 297 ? 17.078 -13.805 -26.797 1 88 297 ASP B O 1
ATOM 5318 N N . GLU B 1 298 ? 15.977 -15.523 -25.906 1 88.44 298 GLU B N 1
ATOM 5319 C CA . GLU B 1 298 ? 14.664 -14.891 -26.031 1 88.44 298 GLU B CA 1
ATOM 5320 C C . GLU B 1 298 ? 14.438 -13.875 -24.906 1 88.44 298 GLU B C 1
ATOM 5322 O O . GLU B 1 298 ? 13.766 -12.859 -25.109 1 88.44 298 GLU B O 1
ATOM 5327 N N . TYR B 1 299 ? 15.016 -14.211 -23.797 1 91.69 299 TYR B N 1
ATOM 5328 C CA . TYR B 1 299 ? 14.852 -13.367 -22.609 1 91.69 299 TYR B CA 1
ATOM 5329 C C . TYR B 1 299 ? 16.203 -12.969 -22.031 1 91.69 299 TYR B C 1
ATOM 5331 O O . TYR B 1 299 ? 16.75 -13.672 -21.188 1 91.69 299 TYR B O 1
ATOM 5339 N N . PRO B 1 300 ? 16.641 -11.781 -22.422 1 90.94 300 PRO B N 1
ATOM 5340 C CA . PRO B 1 300 ? 17.969 -11.367 -21.953 1 90.94 300 PRO B CA 1
ATOM 5341 C C . PRO B 1 300 ? 18.078 -11.352 -20.438 1 90.94 300 PRO B C 1
ATOM 5343 O O . PRO B 1 300 ? 19.156 -11.555 -19.891 1 90.94 300 PRO B O 1
ATOM 5346 N N . LEU B 1 301 ? 16.969 -11.109 -19.797 1 95.5 301 LEU B N 1
ATOM 5347 C CA . LEU B 1 301 ? 16.922 -11.164 -18.344 1 95.5 301 LEU B CA 1
ATOM 5348 C C . LEU B 1 301 ? 15.57 -11.656 -17.859 1 95.5 301 LEU B C 1
ATOM 5350 O O . LEU B 1 301 ? 14.547 -11.023 -18.094 1 95.5 301 LEU B O 1
ATOM 5354 N N . LEU B 1 302 ? 15.617 -12.82 -17.203 1 96.94 302 LEU B N 1
ATOM 5355 C CA . LEU B 1 302 ? 14.477 -13.383 -16.484 1 96.94 302 LEU B CA 1
ATOM 5356 C C . LEU B 1 302 ? 14.633 -13.195 -14.984 1 96.94 302 LEU B C 1
ATOM 5358 O O . LEU B 1 302 ? 15.719 -13.391 -14.43 1 96.94 302 LEU B O 1
ATOM 5362 N N . VAL B 1 303 ? 13.547 -12.805 -14.406 1 98.19 303 VAL B N 1
ATOM 5363 C CA . VAL B 1 303 ? 13.609 -12.547 -12.969 1 98.19 303 VAL B CA 1
ATOM 5364 C C . VAL B 1 303 ? 12.453 -13.258 -12.266 1 98.19 303 VAL B C 1
ATOM 5366 O O . VAL B 1 303 ? 11.289 -13.062 -12.617 1 98.19 303 VAL B O 1
ATOM 5369 N N . HIS B 1 304 ? 12.789 -14.086 -11.32 1 98.75 304 HIS B N 1
ATOM 5370 C CA . HIS B 1 304 ? 11.805 -14.703 -10.438 1 98.75 304 HIS B CA 1
ATOM 5371 C C . HIS B 1 304 ? 11.703 -13.945 -9.117 1 98.75 304 HIS B C 1
ATOM 5373 O O . HIS B 1 304 ? 12.711 -13.719 -8.445 1 98.75 304 HIS B O 1
ATOM 5379 N N . VAL B 1 305 ? 10.5 -13.586 -8.773 1 98.81 305 VAL B N 1
ATOM 5380 C CA . VAL B 1 305 ? 10.281 -12.758 -7.594 1 98.81 305 VAL B CA 1
ATOM 5381 C C . VAL B 1 305 ? 9.406 -13.516 -6.594 1 98.81 305 VAL B C 1
ATOM 5383 O O . VAL B 1 305 ? 8.367 -14.062 -6.957 1 98.81 305 VAL B O 1
ATOM 5386 N N . GLY B 1 306 ? 9.883 -13.555 -5.383 1 98.69 306 GLY B N 1
ATOM 5387 C CA . GLY B 1 306 ? 9.047 -14.008 -4.281 1 98.69 306 GLY B CA 1
ATOM 5388 C C . GLY B 1 306 ? 8.461 -12.875 -3.469 1 98.69 306 GLY B C 1
ATOM 5389 O O . GLY B 1 306 ? 9.125 -11.867 -3.225 1 98.69 306 GLY B O 1
ATOM 5390 N N . VAL B 1 307 ? 7.18 -12.977 -3.121 1 98.69 307 VAL B N 1
ATOM 5391 C CA . VAL B 1 307 ? 6.52 -12.031 -2.225 1 98.69 307 VAL B CA 1
ATOM 5392 C C . VAL B 1 307 ? 5.871 -12.781 -1.067 1 98.69 307 VAL B C 1
ATOM 5394 O O . VAL B 1 307 ? 5.098 -13.719 -1.283 1 98.69 307 VAL B O 1
ATOM 5397 N N . ARG B 1 308 ? 6.199 -12.406 0.107 1 98.31 308 ARG B N 1
ATOM 5398 C CA . ARG B 1 308 ? 5.629 -13 1.311 1 98.31 308 ARG B CA 1
ATOM 5399 C C . ARG B 1 308 ? 4.742 -12 2.049 1 98.31 308 ARG B C 1
ATOM 5401 O O . ARG B 1 308 ? 5.094 -10.82 2.17 1 98.31 308 ARG B O 1
ATOM 5408 N N . ALA B 1 309 ? 3.592 -12.445 2.434 1 98.25 309 ALA B N 1
ATOM 5409 C CA . ALA B 1 309 ? 2.693 -11.625 3.246 1 98.25 309 ALA B CA 1
ATOM 5410 C C . ALA B 1 309 ? 2.641 -12.141 4.684 1 98.25 309 ALA B C 1
ATOM 5412 O O . ALA B 1 309 ? 2.42 -13.328 4.922 1 98.25 309 ALA B O 1
ATOM 5413 N N . ASN B 1 310 ? 2.861 -11.234 5.637 1 97.94 310 ASN B N 1
ATOM 5414 C CA . ASN B 1 310 ? 2.822 -11.547 7.062 1 97.94 310 ASN B CA 1
ATOM 5415 C C . ASN B 1 310 ? 1.836 -10.648 7.805 1 97.94 310 ASN B C 1
ATOM 5417 O O . ASN B 1 310 ? 1.771 -9.445 7.547 1 97.94 310 ASN B O 1
ATOM 5421 N N . VAL B 1 311 ? 1.074 -11.289 8.641 1 97.69 311 VAL B N 1
ATOM 5422 C CA . VAL B 1 311 ? 0.305 -10.508 9.602 1 97.69 311 VAL B CA 1
ATOM 5423 C C . VAL B 1 311 ? 1.172 -10.172 10.812 1 97.69 311 VAL B C 1
ATOM 5425 O O . VAL B 1 311 ? 1.899 -11.039 11.312 1 97.69 311 VAL B O 1
ATOM 5428 N N . VAL B 1 312 ? 1.052 -8.914 11.258 1 96.19 312 VAL B N 1
ATOM 5429 C CA . VAL B 1 312 ? 1.855 -8.477 12.391 1 96.19 312 VAL B CA 1
ATOM 5430 C C . VAL B 1 312 ? 0.971 -8.344 13.633 1 96.19 312 VAL B C 1
ATOM 5432 O O . VAL B 1 312 ? -0.054 -7.66 13.602 1 96.19 312 VAL B O 1
ATOM 5435 N N . ASP B 1 313 ? 1.364 -9.016 14.656 1 92.19 313 ASP B N 1
ATOM 5436 C CA . ASP B 1 313 ? 0.675 -8.852 15.93 1 92.19 313 ASP B CA 1
ATOM 5437 C C . ASP B 1 313 ? 1.033 -7.512 16.578 1 92.19 313 ASP B C 1
ATOM 5439 O O . ASP B 1 313 ? 2.199 -7.254 16.891 1 92.19 313 ASP B O 1
ATOM 5443 N N . VAL B 1 314 ? 0.106 -6.746 16.859 1 90.75 314 VAL B N 1
ATOM 5444 C CA . VAL B 1 314 ? 0.337 -5.387 17.328 1 90.75 314 VAL B CA 1
ATOM 5445 C C . VAL B 1 314 ? 0.919 -5.43 18.75 1 90.75 314 VAL B C 1
ATOM 5447 O O . VAL B 1 314 ? 1.815 -4.652 19.078 1 90.75 314 VAL B O 1
ATOM 5450 N N . LYS B 1 315 ? 0.492 -6.266 19.547 1 88.12 315 LYS B N 1
ATOM 5451 C CA . LYS B 1 315 ? 0.904 -6.324 20.938 1 88.12 315 LYS B CA 1
ATOM 5452 C C . LYS B 1 315 ? 2.354 -6.781 21.078 1 88.12 315 LYS B C 1
ATOM 5454 O O . LYS B 1 315 ? 3.111 -6.242 21.875 1 88.12 315 LYS B O 1
ATOM 5459 N N . THR B 1 316 ? 2.742 -7.699 20.188 1 86.75 316 THR B N 1
ATOM 5460 C CA . THR B 1 316 ? 4.051 -8.32 20.375 1 86.75 316 THR B CA 1
ATOM 5461 C C . THR B 1 316 ? 5.02 -7.875 19.281 1 86.75 316 THR B C 1
ATOM 5463 O O . THR B 1 316 ? 6.234 -7.953 19.453 1 86.75 316 THR B O 1
ATOM 5466 N N . GLY B 1 317 ? 4.457 -7.531 18.219 1 88.06 317 GLY B N 1
ATOM 5467 C CA . GLY B 1 317 ? 5.293 -7.234 17.062 1 88.06 317 GLY B CA 1
ATOM 5468 C C . GLY B 1 317 ? 5.68 -8.469 16.281 1 88.06 317 GLY B C 1
ATOM 5469 O O . GLY B 1 317 ? 6.379 -8.375 15.266 1 88.06 317 GLY B O 1
ATOM 5470 N N . SER B 1 318 ? 5.219 -9.617 16.672 1 91.5 318 SER B N 1
ATOM 5471 C CA . SER B 1 318 ? 5.551 -10.859 15.984 1 91.5 318 SER B CA 1
ATOM 5472 C C . SER B 1 318 ? 4.828 -10.961 14.648 1 91.5 318 SER B C 1
ATOM 5474 O O . SER B 1 318 ? 3.711 -10.461 14.5 1 91.5 318 SER B O 1
ATOM 5476 N N . GLU B 1 319 ? 5.508 -11.617 13.742 1 94.06 319 GLU B N 1
ATOM 5477 C CA . GLU B 1 319 ? 4.961 -11.797 12.398 1 94.06 319 GLU B CA 1
ATOM 5478 C C . GLU B 1 319 ? 4.582 -13.25 12.148 1 94.06 319 GLU B C 1
ATOM 5480 O O . GLU B 1 319 ? 5.281 -14.164 12.586 1 94.06 319 GLU B O 1
ATOM 5485 N N . ARG B 1 320 ? 3.49 -13.414 11.453 1 95.56 320 ARG B N 1
ATOM 5486 C CA . ARG B 1 320 ? 3.053 -14.734 11 1 95.56 320 ARG B CA 1
ATOM 5487 C C . ARG B 1 320 ? 2.746 -14.727 9.508 1 95.56 320 ARG B C 1
ATOM 5489 O O . ARG B 1 320 ? 1.909 -13.945 9.047 1 95.56 320 ARG B O 1
ATOM 5496 N N . THR B 1 321 ? 3.393 -15.688 8.852 1 96.25 321 THR B N 1
ATOM 5497 C CA . THR B 1 321 ? 3.207 -15.75 7.41 1 96.25 321 THR B CA 1
ATOM 5498 C C . THR B 1 321 ? 1.813 -16.266 7.062 1 96.25 321 THR B C 1
ATOM 5500 O O . THR B 1 321 ? 1.374 -17.281 7.594 1 96.25 321 THR B O 1
ATOM 5503 N N . THR B 1 322 ? 1.18 -15.547 6.184 1 96.94 322 THR B N 1
ATOM 5504 C CA . THR B 1 322 ? -0.153 -15.961 5.754 1 96.94 322 THR B CA 1
ATOM 5505 C C . THR B 1 322 ? -0.132 -16.438 4.305 1 96.94 322 THR B C 1
ATOM 5507 O O . THR B 1 322 ? -0.867 -17.359 3.936 1 96.94 322 THR B O 1
ATOM 5510 N N . ASN B 1 323 ? 0.692 -15.82 3.49 1 96.44 323 ASN B N 1
ATOM 5511 C CA . ASN B 1 323 ? 0.693 -16.125 2.064 1 96.44 323 ASN B CA 1
ATOM 5512 C C . ASN B 1 323 ? 2.098 -16.031 1.473 1 96.44 323 ASN B C 1
ATOM 5514 O O . ASN B 1 323 ? 2.928 -15.258 1.946 1 96.44 323 ASN B O 1
ATOM 5518 N N . ASP B 1 324 ? 2.305 -16.797 0.441 1 96.81 324 ASP B N 1
ATOM 5519 C CA . ASP B 1 324 ? 3.529 -16.797 -0.354 1 96.81 324 ASP B CA 1
ATOM 5520 C C . ASP B 1 324 ? 3.215 -16.734 -1.847 1 96.81 324 ASP B C 1
ATOM 5522 O O . ASP B 1 324 ? 2.424 -17.531 -2.35 1 96.81 324 ASP B O 1
ATOM 5526 N N . PHE B 1 325 ? 3.799 -15.805 -2.514 1 97.81 325 PHE B N 1
ATOM 5527 C CA . PHE B 1 325 ? 3.561 -15.57 -3.934 1 97.81 325 PHE B CA 1
ATOM 5528 C C . PHE B 1 325 ? 4.852 -15.727 -4.73 1 97.81 325 PHE B C 1
ATOM 5530 O O . PHE B 1 325 ? 5.902 -15.234 -4.32 1 97.81 325 PHE B O 1
ATOM 5537 N N . ARG B 1 326 ? 4.785 -16.422 -5.828 1 98 326 ARG B N 1
ATOM 5538 C CA . ARG B 1 326 ? 5.906 -16.609 -6.742 1 98 326 ARG B CA 1
ATOM 5539 C C . ARG B 1 326 ? 5.543 -16.141 -8.148 1 98 326 ARG B C 1
ATOM 5541 O O . ARG B 1 326 ? 4.578 -16.641 -8.742 1 98 326 ARG B O 1
ATOM 5548 N N . LEU B 1 327 ? 6.328 -15.203 -8.664 1 97.94 327 LEU B N 1
ATOM 5549 C CA . LEU B 1 327 ? 6.016 -14.57 -9.945 1 97.94 327 LEU B CA 1
ATOM 5550 C C . LEU B 1 327 ? 7.266 -14.461 -10.812 1 97.94 327 LEU B C 1
ATOM 5552 O O . LEU B 1 327 ? 8.375 -14.305 -10.297 1 97.94 327 LEU B O 1
ATOM 5556 N N . THR B 1 328 ? 7.062 -14.453 -12.125 1 97.62 328 THR B N 1
ATOM 5557 C CA . THR B 1 328 ? 8.18 -14.344 -13.062 1 97.62 328 THR B CA 1
ATOM 5558 C C . THR B 1 328 ? 7.941 -13.211 -14.055 1 97.62 328 THR B C 1
ATOM 5560 O O . THR B 1 328 ? 6.852 -13.094 -14.617 1 97.62 328 THR B O 1
ATOM 5563 N N . TRP B 1 329 ? 8.938 -12.398 -14.219 1 96.81 329 TRP B N 1
ATOM 5564 C CA . TRP B 1 329 ? 8.969 -11.336 -15.219 1 96.81 329 TRP B CA 1
ATOM 5565 C C . TRP B 1 329 ? 10.188 -11.469 -16.125 1 96.81 329 TRP B C 1
ATOM 5567 O O . TRP B 1 329 ? 11.141 -12.18 -15.789 1 96.81 329 TRP B O 1
ATOM 5577 N N . CYS B 1 330 ? 10.148 -10.789 -17.266 1 95.94 330 CYS B N 1
ATOM 5578 C CA . CYS B 1 330 ? 11.328 -10.602 -18.109 1 95.94 330 CYS B CA 1
ATOM 5579 C C . CYS B 1 330 ? 11.531 -9.125 -18.438 1 95.94 330 CYS B C 1
ATOM 5581 O O . CYS B 1 330 ? 10.602 -8.328 -18.312 1 95.94 330 CYS B O 1
ATOM 5583 N N . LEU B 1 331 ? 12.773 -8.828 -18.703 1 94.56 331 LEU B N 1
ATOM 5584 C CA . LEU B 1 331 ? 13.047 -7.516 -19.281 1 94.56 331 LEU B CA 1
ATOM 5585 C C . LEU B 1 331 ? 12.422 -7.391 -20.672 1 94.56 331 LEU B C 1
ATOM 5587 O O . LEU B 1 331 ? 12.625 -8.25 -21.531 1 94.56 331 LEU B O 1
ATOM 5591 N N . ASP B 1 332 ? 11.625 -6.406 -20.875 1 89.31 332 ASP B N 1
ATOM 5592 C CA . ASP B 1 332 ? 10.891 -6.234 -22.125 1 89.31 332 ASP B CA 1
ATOM 5593 C C . ASP B 1 332 ? 11.766 -5.605 -23.203 1 89.31 332 ASP B C 1
ATOM 5595 O O . ASP B 1 332 ? 11.82 -6.094 -24.328 1 89.31 332 ASP B O 1
ATOM 5599 N N . THR B 1 333 ? 12.352 -4.492 -22.891 1 85 333 THR B N 1
ATOM 5600 C CA . THR B 1 333 ? 13.258 -3.781 -23.781 1 85 333 THR B CA 1
ATOM 5601 C C . THR B 1 333 ? 14.578 -3.477 -23.094 1 85 333 THR B C 1
ATOM 5603 O O . THR B 1 333 ? 14.602 -2.934 -21.984 1 85 333 THR B O 1
ATOM 5606 N N . GLU B 1 334 ? 15.617 -3.867 -23.828 1 82.56 334 GLU B N 1
ATOM 5607 C CA . GLU B 1 334 ? 16.938 -3.629 -23.25 1 82.56 334 GLU B CA 1
ATOM 5608 C C . GLU B 1 334 ? 17.297 -2.146 -23.281 1 82.56 334 GLU B C 1
ATOM 5610 O O . GLU B 1 334 ? 17.297 -1.531 -24.359 1 82.56 334 GLU B O 1
ATOM 5615 N N . PRO B 1 335 ? 17.516 -1.692 -22.156 1 79.44 335 PRO B N 1
ATOM 5616 C CA . PRO B 1 335 ? 17.984 -0.305 -22.172 1 79.44 335 PRO B CA 1
ATOM 5617 C C . PRO B 1 335 ? 19.406 -0.169 -22.719 1 79.44 335 PRO B C 1
ATOM 5619 O O . PRO B 1 335 ? 20.125 -1.162 -22.812 1 79.44 335 PRO B O 1
ATOM 5622 N N . GLU B 1 336 ? 19.656 1.062 -23.203 1 77.94 336 GLU B N 1
ATOM 5623 C CA . GLU B 1 336 ? 21.016 1.326 -23.672 1 77.94 336 GLU B CA 1
ATOM 5624 C C . GLU B 1 336 ? 22.031 1.033 -22.578 1 77.94 336 GLU B C 1
ATOM 5626 O O . GLU B 1 336 ? 21.859 1.472 -21.438 1 77.94 336 GLU B O 1
ATOM 5631 N N . GLY B 1 337 ? 23.047 0.258 -22.906 1 75.75 337 GLY B N 1
ATOM 5632 C CA . GLY B 1 337 ? 24.094 -0.05 -21.953 1 75.75 337 GLY B CA 1
ATOM 5633 C C . GLY B 1 337 ? 23.672 -1.086 -20.922 1 75.75 337 GLY B C 1
ATOM 5634 O O . GLY B 1 337 ? 24.266 -1.181 -19.844 1 75.75 337 GLY B O 1
ATOM 5635 N N . PHE B 1 338 ? 22.781 -1.778 -21.359 1 78.12 338 PHE B N 1
ATOM 5636 C CA . PHE B 1 338 ? 22.219 -2.764 -20.438 1 78.12 338 PHE B CA 1
ATOM 5637 C C . PHE B 1 338 ? 23.266 -3.805 -20.062 1 78.12 338 PHE B C 1
ATOM 5639 O O . PHE B 1 338 ? 23.953 -4.348 -20.922 1 78.12 338 PHE B O 1
ATOM 5646 N N . LYS B 1 339 ? 23.453 -3.943 -18.766 1 81.88 339 LYS B N 1
ATOM 5647 C CA . LYS B 1 339 ? 24.219 -5.051 -18.203 1 81.88 339 LYS B CA 1
ATOM 5648 C C . LYS B 1 339 ? 23.312 -6.039 -17.469 1 81.88 339 LYS B C 1
ATOM 5650 O O . LYS B 1 339 ? 22.484 -5.637 -16.672 1 81.88 339 LYS B O 1
ATOM 5655 N N . THR B 1 340 ? 23.578 -7.266 -17.828 1 87.69 340 THR B N 1
ATOM 5656 C CA . THR B 1 340 ? 22.766 -8.273 -17.156 1 87.69 340 THR B CA 1
ATOM 5657 C C . THR B 1 340 ? 23.125 -8.359 -15.68 1 87.69 340 THR B C 1
ATOM 5659 O O . THR B 1 340 ? 24.266 -8.078 -15.297 1 87.69 340 THR B O 1
ATOM 5662 N N . ARG B 1 341 ? 22.141 -8.641 -14.898 1 91.38 341 ARG B N 1
ATOM 5663 C CA . ARG B 1 341 ? 22.328 -8.703 -13.453 1 91.38 341 ARG B CA 1
ATOM 5664 C C . ARG B 1 341 ? 22.031 -10.102 -12.93 1 91.38 341 ARG B C 1
ATOM 5666 O O . ARG B 1 341 ? 21.109 -10.773 -13.398 1 91.38 341 ARG B O 1
ATOM 5673 N N . GLN B 1 342 ? 22.906 -10.5 -12 1 92.94 342 GLN B N 1
ATOM 5674 C CA . GLN B 1 342 ? 22.75 -11.781 -11.32 1 92.94 342 GLN B CA 1
ATOM 5675 C C . GLN B 1 342 ? 22.484 -11.586 -9.828 1 92.94 342 GLN B C 1
ATOM 5677 O O . GLN B 1 342 ? 23.219 -10.867 -9.156 1 92.94 342 GLN B O 1
ATOM 5682 N N . VAL B 1 343 ? 21.438 -12.211 -9.406 1 96.5 343 VAL B N 1
ATOM 5683 C CA . VAL B 1 343 ? 21.156 -12.156 -7.969 1 96.5 343 VAL B CA 1
ATOM 5684 C C . VAL B 1 343 ? 21.922 -13.273 -7.258 1 96.5 343 VAL B C 1
ATOM 5686 O O . VAL B 1 343 ? 21.984 -14.406 -7.75 1 96.5 343 VAL B O 1
ATOM 5689 N N . VAL B 1 344 ? 22.516 -12.961 -6.094 1 95.06 344 VAL B N 1
ATOM 5690 C CA . VAL B 1 344 ? 23.422 -13.898 -5.418 1 95.06 344 VAL B CA 1
ATOM 5691 C C . VAL B 1 344 ? 22.969 -14.086 -3.971 1 95.06 344 VAL B C 1
ATOM 5693 O O . VAL B 1 344 ? 22.828 -13.117 -3.225 1 95.06 344 VAL B O 1
ATOM 5696 N N . PRO B 1 345 ? 22.688 -15.344 -3.6 1 95.38 345 PRO B N 1
ATOM 5697 C CA . PRO B 1 345 ? 22.344 -15.57 -2.193 1 95.38 345 PRO B CA 1
ATOM 5698 C C . PRO B 1 345 ? 23.547 -15.453 -1.268 1 95.38 345 PRO B C 1
ATOM 5700 O O . PRO B 1 345 ? 24.656 -15.836 -1.645 1 95.38 345 PRO B O 1
ATOM 5703 N N . ARG B 1 346 ? 23.312 -14.961 -0.084 1 91.31 346 ARG B N 1
ATOM 5704 C CA . ARG B 1 346 ? 24.375 -14.805 0.909 1 91.31 346 ARG B CA 1
ATOM 5705 C C . ARG B 1 346 ? 24.25 -15.852 2.01 1 91.31 346 ARG B C 1
ATOM 5707 O O . ARG B 1 346 ? 25.266 -16.328 2.535 1 91.31 346 ARG B O 1
ATOM 5714 N N . THR B 1 347 ? 23.031 -16.172 2.418 1 92.19 347 THR B N 1
ATOM 5715 C CA . THR B 1 347 ? 22.781 -17.094 3.52 1 92.19 347 THR B CA 1
ATOM 5716 C C . THR B 1 347 ? 22.234 -18.422 2.996 1 92.19 347 THR B C 1
ATOM 5718 O O . THR B 1 347 ? 21.859 -18.531 1.828 1 92.19 347 THR B O 1
ATOM 5721 N N . TYR B 1 348 ? 22.266 -19.438 3.867 1 91.38 348 TYR B N 1
ATOM 5722 C CA . TYR B 1 348 ? 21.703 -20.734 3.496 1 91.38 348 TYR B CA 1
ATOM 5723 C C . TYR B 1 348 ? 20.219 -20.625 3.162 1 91.38 348 TYR B C 1
ATOM 5725 O O . TYR B 1 348 ? 19.75 -21.234 2.201 1 91.38 348 TYR B O 1
ATOM 5733 N N . ARG B 1 349 ? 19.531 -19.844 3.941 1 93.12 349 ARG B N 1
ATOM 5734 C CA . ARG B 1 349 ? 18.109 -19.609 3.668 1 93.12 349 ARG B CA 1
ATOM 5735 C C . ARG B 1 349 ? 17.906 -19 2.283 1 93.12 349 ARG B C 1
ATOM 5737 O O . ARG B 1 349 ? 17.047 -19.453 1.522 1 93.12 349 ARG B O 1
ATOM 5744 N N . GLU B 1 350 ? 18.688 -18.062 1.978 1 95.62 350 GLU B N 1
ATOM 5745 C CA . GLU B 1 350 ? 18.625 -17.438 0.66 1 95.62 350 GLU B CA 1
ATOM 5746 C C . GLU B 1 350 ? 18.984 -18.422 -0.441 1 95.62 350 GLU B C 1
ATOM 5748 O O . GLU B 1 350 ? 18.391 -18.422 -1.517 1 95.62 350 GLU B O 1
ATOM 5753 N N . ALA B 1 351 ? 19.922 -19.266 -0.157 1 95.44 351 ALA B N 1
ATOM 5754 C CA . ALA B 1 351 ? 20.328 -20.266 -1.145 1 95.44 351 ALA B CA 1
ATOM 5755 C C . ALA B 1 351 ? 19.188 -21.219 -1.477 1 95.44 351 ALA B C 1
ATOM 5757 O O . ALA B 1 351 ? 19.016 -21.609 -2.635 1 95.44 351 ALA B O 1
ATOM 5758 N N . MET B 1 352 ? 18.484 -21.609 -0.477 1 95.69 352 MET B N 1
ATOM 5759 C CA . MET B 1 352 ? 17.328 -22.469 -0.707 1 95.69 352 MET B CA 1
ATOM 5760 C C . MET B 1 352 ? 16.266 -21.766 -1.551 1 95.69 352 MET B C 1
ATOM 5762 O O . MET B 1 352 ? 15.711 -22.359 -2.475 1 95.69 352 MET B O 1
ATOM 5766 N N . LEU B 1 353 ? 16.031 -20.531 -1.229 1 97.25 353 LEU B N 1
ATOM 5767 C CA . LEU B 1 353 ? 15.078 -19.734 -2.012 1 97.25 353 LEU B CA 1
ATOM 5768 C C . LEU B 1 353 ? 15.57 -19.562 -3.443 1 97.25 353 LEU B C 1
ATOM 5770 O O . LEU B 1 353 ? 14.781 -19.594 -4.387 1 97.25 353 LEU B O 1
ATOM 5774 N N . TRP B 1 354 ? 16.844 -19.359 -3.596 1 97.94 354 TRP B N 1
ATOM 5775 C CA . TRP B 1 354 ? 17.469 -19.219 -4.902 1 97.94 354 TRP B CA 1
ATOM 5776 C C . TRP B 1 354 ? 17.234 -20.469 -5.758 1 97.94 354 TRP B C 1
ATOM 5778 O O . TRP B 1 354 ? 16.875 -20.359 -6.934 1 97.94 354 TRP B O 1
ATOM 5788 N N . LEU B 1 355 ? 17.375 -21.594 -5.141 1 97.5 355 LEU B N 1
ATOM 5789 C CA . LEU B 1 355 ? 17.141 -22.844 -5.84 1 97.5 355 LEU B CA 1
ATOM 5790 C C . LEU B 1 355 ? 15.664 -23 -6.203 1 97.5 355 LEU B C 1
ATOM 5792 O O . LEU B 1 355 ? 15.336 -23.5 -7.277 1 97.5 355 LEU B O 1
ATOM 5796 N N . GLU B 1 356 ? 14.789 -22.594 -5.309 1 96.12 356 GLU B N 1
ATOM 5797 C CA . GLU B 1 356 ? 13.367 -22.625 -5.617 1 96.12 356 GLU B CA 1
ATOM 5798 C C . GLU B 1 356 ? 13.055 -21.75 -6.832 1 96.12 356 GLU B C 1
ATOM 5800 O O . GLU B 1 356 ? 12.25 -22.141 -7.688 1 96.12 356 GLU B O 1
ATOM 5805 N N . GLY B 1 357 ? 13.648 -20.609 -6.82 1 97.56 357 GLY B N 1
ATOM 5806 C CA . GLY B 1 357 ? 13.484 -19.734 -7.977 1 97.56 357 GLY B CA 1
ATOM 5807 C C . GLY B 1 357 ? 13.961 -20.359 -9.266 1 97.56 357 GLY B C 1
ATOM 5808 O O . GLY B 1 357 ? 13.328 -20.203 -10.312 1 97.56 357 GLY B O 1
ATOM 5809 N N . ARG B 1 358 ? 15.023 -21.047 -9.195 1 97.12 358 ARG B N 1
ATOM 5810 C CA . ARG B 1 358 ? 15.547 -21.75 -10.367 1 97.12 358 ARG B CA 1
ATOM 5811 C C . ARG B 1 358 ? 14.562 -22.797 -10.875 1 97.12 358 ARG B C 1
ATOM 5813 O O . ARG B 1 358 ? 14.289 -22.875 -12.07 1 97.12 358 ARG B O 1
ATOM 5820 N N . ARG B 1 359 ? 14.07 -23.578 -9.914 1 95.88 359 ARG B N 1
ATOM 5821 C CA . ARG B 1 359 ? 13.078 -24.594 -10.266 1 95.88 359 ARG B CA 1
ATOM 5822 C C . ARG B 1 359 ? 11.891 -23.953 -11 1 95.88 359 ARG B C 1
ATOM 5824 O O . ARG B 1 359 ? 11.406 -24.5 -11.984 1 95.88 359 ARG B O 1
ATOM 5831 N N . ALA B 1 360 ? 11.469 -22.828 -10.508 1 94.88 360 ALA B N 1
ATOM 5832 C CA . ALA B 1 360 ? 10.312 -22.141 -11.078 1 94.88 360 ALA B CA 1
ATOM 5833 C C . ALA B 1 360 ? 10.594 -21.688 -12.508 1 94.88 360 ALA B C 1
ATOM 5835 O O . ALA B 1 360 ? 9.758 -21.859 -13.398 1 94.88 360 ALA B O 1
ATOM 5836 N N . LEU B 1 361 ? 11.734 -21.094 -12.727 1 96 361 LEU B N 1
ATOM 5837 C CA . LEU B 1 361 ? 12.086 -20.609 -14.055 1 96 361 LEU B CA 1
ATOM 5838 C C . LEU B 1 361 ? 12.234 -21.766 -15.031 1 96 361 LEU B C 1
ATOM 5840 O O . LEU B 1 361 ? 11.844 -21.656 -16.203 1 96 361 LEU B O 1
ATOM 5844 N N . GLU B 1 362 ? 12.805 -22.828 -14.555 1 94.31 362 GLU B N 1
ATOM 5845 C CA . GLU B 1 362 ? 12.961 -24 -15.406 1 94.31 362 GLU B CA 1
ATOM 5846 C C . GLU B 1 362 ? 11.602 -24.578 -15.805 1 94.31 362 GLU B C 1
ATOM 5848 O O . GLU B 1 362 ? 11.391 -24.938 -16.969 1 94.31 362 GLU B O 1
ATOM 5853 N N . LEU B 1 363 ? 10.766 -24.688 -14.883 1 90.44 363 LEU B N 1
ATOM 5854 C CA . LEU B 1 363 ? 9.422 -25.172 -15.172 1 90.44 363 LEU B CA 1
ATOM 5855 C C . LEU B 1 363 ? 8.719 -24.234 -16.156 1 90.44 363 LEU B C 1
ATOM 5857 O O . LEU B 1 363 ? 8.055 -24.703 -17.078 1 90.44 363 LEU B O 1
ATOM 5861 N N . GLY B 1 364 ? 8.852 -22.938 -15.922 1 89.69 364 GLY B N 1
ATOM 5862 C CA . GLY B 1 364 ? 8.266 -21.984 -16.844 1 89.69 364 GLY B CA 1
ATOM 5863 C C . GLY B 1 364 ? 8.789 -22.125 -18.266 1 89.69 364 GLY B C 1
ATOM 5864 O O . GLY B 1 364 ? 8.023 -22.016 -19.219 1 89.69 364 GLY B O 1
ATOM 5865 N N . ALA B 1 365 ? 10.023 -22.344 -18.391 1 91.12 365 ALA B N 1
ATOM 5866 C CA . ALA B 1 365 ? 10.633 -22.516 -19.703 1 91.12 365 ALA B CA 1
ATOM 5867 C C . ALA B 1 365 ? 10.055 -23.75 -20.406 1 91.12 365 ALA B C 1
ATOM 5869 O O . ALA B 1 365 ? 9.805 -23.719 -21.609 1 91.12 365 ALA B O 1
ATOM 5870 N N . GLN B 1 366 ? 9.844 -24.812 -19.672 1 87.31 366 GLN B N 1
ATOM 5871 C CA . GLN B 1 366 ? 9.273 -26.031 -20.219 1 87.31 366 GLN B CA 1
ATOM 5872 C C . GLN B 1 366 ? 7.852 -25.797 -20.719 1 87.31 366 GLN B C 1
ATOM 5874 O O . GLN B 1 366 ? 7.488 -26.25 -21.812 1 87.31 366 GLN B O 1
ATOM 5879 N N . ILE B 1 367 ? 7.164 -25.109 -19.984 1 83.31 367 ILE B N 1
ATOM 5880 C CA . ILE B 1 367 ? 5.77 -24.844 -20.312 1 83.31 367 ILE B CA 1
ATOM 5881 C C . ILE B 1 367 ? 5.684 -23.953 -21.547 1 83.31 367 ILE B C 1
ATOM 5883 O O . ILE B 1 367 ? 4.914 -24.219 -22.469 1 83.31 367 ILE B O 1
ATOM 5887 N N . ARG B 1 368 ? 6.465 -22.906 -21.578 1 81.75 368 ARG B N 1
ATOM 5888 C CA . ARG B 1 368 ? 6.457 -21.984 -22.703 1 81.75 368 ARG B CA 1
ATOM 5889 C C . ARG B 1 368 ? 6.969 -22.656 -23.969 1 81.75 368 ARG B C 1
ATOM 5891 O O . ARG B 1 368 ? 6.508 -22.359 -25.078 1 81.75 368 ARG B O 1
ATOM 5898 N N . GLY B 1 369 ? 7.926 -23.531 -23.781 1 78.25 369 GLY B N 1
ATOM 5899 C CA . GLY B 1 369 ? 8.438 -24.281 -24.922 1 78.25 369 GLY B CA 1
ATOM 5900 C C . GLY B 1 369 ? 7.41 -25.219 -25.531 1 78.25 369 GLY B C 1
ATOM 5901 O O . GLY B 1 369 ? 7.344 -25.359 -26.75 1 78.25 369 GLY B O 1
ATOM 5902 N N . THR B 1 370 ? 6.578 -25.828 -24.75 1 71.88 370 THR B N 1
ATOM 5903 C CA . THR B 1 370 ? 5.543 -26.734 -25.203 1 71.88 370 THR B CA 1
ATOM 5904 C C . THR B 1 370 ? 4.406 -25.969 -25.891 1 71.88 370 THR B C 1
ATOM 5906 O O . THR B 1 370 ? 3.812 -26.469 -26.844 1 71.88 370 THR B O 1
ATOM 5909 N N . GLN B 1 371 ? 4.074 -24.797 -25.453 1 66.12 371 GLN B N 1
ATOM 5910 C CA . GLN B 1 371 ? 2.975 -24.016 -26 1 66.12 371 GLN B CA 1
ATOM 5911 C C . GLN B 1 371 ? 3.344 -23.422 -27.344 1 66.12 371 GLN B C 1
ATOM 5913 O O . GLN B 1 371 ? 2.492 -23.297 -28.234 1 66.12 371 GLN B O 1
ATOM 5918 N N . GLN B 1 372 ? 4.508 -22.875 -27.5 1 57.03 372 GLN B N 1
ATOM 5919 C CA . GLN B 1 372 ? 4.949 -22.391 -28.797 1 57.03 372 GLN B CA 1
ATOM 5920 C C . GLN B 1 372 ? 4.938 -23.5 -29.844 1 57.03 372 GLN B C 1
ATOM 5922 O O . GLN B 1 372 ? 4.672 -23.25 -31.016 1 57.03 372 GLN B O 1
ATOM 5927 N N . GLY B 1 373 ? 5.191 -24.719 -29.422 1 46.66 373 GLY B N 1
ATOM 5928 C CA . GLY B 1 373 ? 5.086 -25.844 -30.328 1 46.66 373 GLY B CA 1
ATOM 5929 C C . GLY B 1 373 ? 3.652 -26.188 -30.703 1 46.66 373 GLY B C 1
ATOM 5930 O O . GLY B 1 373 ? 3.404 -26.859 -31.703 1 46.66 373 GLY B O 1
ATOM 5931 N N . ARG B 1 374 ? 2.615 -25.906 -29.938 1 46.28 374 ARG B N 1
ATOM 5932 C CA . ARG B 1 374 ? 1.215 -26.219 -30.203 1 46.28 374 ARG B CA 1
ATOM 5933 C C . ARG B 1 374 ? 0.528 -25.078 -30.938 1 46.28 374 ARG B C 1
ATOM 5935 O O . ARG B 1 374 ? -0.702 -25 -30.969 1 46.28 374 ARG B O 1
ATOM 5942 N N . SER B 1 375 ? 1.153 -24.172 -31.438 1 40.81 375 SER B N 1
ATOM 5943 C CA . SER B 1 375 ? 0.445 -23.156 -32.219 1 40.81 375 SER B CA 1
ATOM 5944 C C . SER B 1 375 ? -0.539 -23.797 -33.188 1 40.81 375 SER B C 1
ATOM 5946 O O . SER B 1 375 ? -0.165 -24.672 -33.969 1 40.81 375 SER B O 1
ATOM 5948 N N . THR B 1 376 ? -1.826 -23.734 -32.844 1 37.69 376 THR B N 1
ATOM 5949 C CA . THR B 1 376 ? -2.979 -24.219 -33.594 1 37.69 376 THR B CA 1
ATOM 5950 C C . THR B 1 376 ? -2.865 -23.828 -35.062 1 37.69 376 THR B C 1
ATOM 5952 O O . THR B 1 376 ? -2.488 -22.703 -35.406 1 37.69 376 THR B O 1
ATOM 5955 N N . PRO B 1 377 ? -3.059 -24.734 -35.969 1 35.12 377 PRO B N 1
ATOM 5956 C CA . PRO B 1 377 ? -3.186 -24.438 -37.406 1 35.12 377 PRO B CA 1
ATOM 5957 C C . PRO B 1 377 ? -4.23 -23.359 -37.688 1 35.12 377 PRO B C 1
ATOM 5959 O O . PRO B 1 377 ? -5.184 -23.203 -36.938 1 35.12 377 PRO B O 1
ATOM 5962 N N . GLU B 1 378 ? -3.949 -22.297 -38.406 1 37.06 378 GLU B N 1
ATOM 5963 C CA . GLU B 1 378 ? -4.812 -21.25 -38.938 1 37.06 378 GLU B CA 1
ATOM 5964 C C . GLU B 1 378 ? -6.148 -21.828 -39.406 1 37.06 378 GLU B C 1
ATOM 5966 O O . GLU B 1 378 ? -6.184 -22.859 -40.062 1 37.06 378 GLU B O 1
ATOM 5971 N N . PRO B 1 379 ? -7.281 -21.516 -38.688 1 36.59 379 PRO B N 1
ATOM 5972 C CA . PRO B 1 379 ? -8.492 -22.062 -39.312 1 36.59 379 PRO B CA 1
ATOM 5973 C C . PRO B 1 379 ? -8.555 -21.828 -40.812 1 36.59 379 PRO B C 1
ATOM 5975 O O . PRO B 1 379 ? -7.984 -20.844 -41.312 1 36.59 379 PRO B O 1
ATOM 5978 N N . PRO B 1 380 ? -8.836 -22.766 -41.562 1 33.62 380 PRO B N 1
ATOM 5979 C CA . PRO B 1 380 ? -8.906 -22.531 -43 1 33.62 380 PRO B CA 1
ATOM 5980 C C . PRO B 1 380 ? -9.812 -21.375 -43.344 1 33.62 380 PRO B C 1
ATOM 5982 O O . PRO B 1 380 ? -10.766 -21.078 -42.625 1 33.62 380 PRO B O 1
ATOM 5985 N N . SER B 1 381 ? -9.289 -20.344 -43.969 1 35.06 381 SER B N 1
ATOM 5986 C CA . SER B 1 381 ? -9.984 -19.188 -44.531 1 35.06 381 SER B CA 1
ATOM 5987 C C . SER B 1 381 ? -11.32 -19.594 -45.156 1 35.06 381 SER B C 1
ATOM 5989 O O . SER B 1 381 ? -11.375 -20.484 -46 1 35.06 381 SER B O 1
ATOM 5991 N N . ALA B 1 382 ? -12.422 -19.5 -44.375 1 37.5 382 ALA B N 1
ATOM 5992 C CA . ALA B 1 382 ? -13.734 -19.797 -44.938 1 37.5 382 ALA B CA 1
ATOM 5993 C C . ALA B 1 382 ? -13.891 -19.141 -46.312 1 37.5 382 ALA B C 1
ATOM 5995 O O . ALA B 1 382 ? -13.484 -17.984 -46.531 1 37.5 382 ALA B O 1
ATOM 5996 N N . PRO B 1 383 ? -14.219 -19.797 -47.344 1 35.59 383 PRO B N 1
ATOM 5997 C CA . PRO B 1 383 ? -14.398 -19.203 -48.656 1 35.59 383 PRO B CA 1
ATOM 5998 C C . PRO B 1 383 ? -15.445 -18.078 -48.656 1 35.59 383 PRO B C 1
ATOM 6000 O O . PRO B 1 383 ? -16.438 -18.172 -47.938 1 35.59 383 PRO B O 1
ATOM 6003 N N . VAL B 1 384 ? -15.008 -16.812 -48.719 1 36.22 384 VAL B N 1
ATOM 6004 C CA . VAL B 1 384 ? -15.859 -15.633 -48.906 1 36.22 384 VAL B CA 1
ATOM 6005 C C . VAL B 1 384 ? -16.922 -15.914 -49.938 1 36.22 384 VAL B C 1
ATOM 6007 O O . VAL B 1 384 ? -16.609 -16.109 -51.125 1 36.22 384 VAL B O 1
ATOM 6010 N N . VAL B 1 385 ? -17.984 -16.578 -49.594 1 34.47 385 VAL B N 1
ATOM 6011 C CA . VAL B 1 385 ? -19.078 -16.75 -50.531 1 34.47 385 VAL B CA 1
ATOM 6012 C C . VAL B 1 385 ? -19.594 -15.383 -50.969 1 34.47 385 VAL B C 1
ATOM 6014 O O . VAL B 1 385 ? -19.953 -14.555 -50.125 1 34.47 385 VAL B O 1
ATOM 6017 N N . GLU B 1 386 ? -19.219 -14.805 -52.094 1 34.84 386 GLU B N 1
ATOM 6018 C CA . GLU B 1 386 ? -19.656 -13.648 -52.844 1 34.84 386 GLU B CA 1
ATOM 6019 C C . GLU B 1 386 ? -21.172 -13.617 -52.969 1 34.84 386 GLU B C 1
ATOM 6021 O O . GLU B 1 386 ? -21.781 -14.531 -53.531 1 34.84 386 GLU B O 1
ATOM 6026 N N . GLY B 1 387 ? -21.859 -13.273 -51.812 1 29.27 387 GLY B N 1
ATOM 6027 C CA . GLY B 1 387 ? -23.297 -13.109 -51.938 1 29.27 387 GLY B CA 1
ATOM 6028 C C . GLY B 1 387 ? -23.719 -12.266 -53.125 1 29.27 387 GLY B C 1
ATOM 6029 O O . GLY B 1 387 ? -23.219 -11.156 -53.312 1 29.27 387 GLY B O 1
ATOM 6030 N N . THR B 1 388 ? -24.016 -12.859 -54.25 1 31.72 388 THR B N 1
ATOM 6031 C CA . THR B 1 388 ? -24.641 -12.344 -55.469 1 31.72 388 THR B CA 1
ATOM 6032 C C . THR B 1 388 ? -25.906 -11.562 -55.125 1 31.72 388 THR B C 1
ATOM 6034 O O . THR B 1 388 ? -26.844 -12.117 -54.562 1 31.72 388 THR B O 1
ATOM 6037 N N . SER B 1 389 ? -25.75 -10.312 -54.594 1 28.17 389 SER B N 1
ATOM 6038 C CA . SER B 1 389 ? -26.859 -9.359 -54.531 1 28.17 389 SER B CA 1
ATOM 6039 C C . SER B 1 389 ? -27.688 -9.383 -55.812 1 28.17 389 SER B C 1
ATOM 6041 O O . SER B 1 389 ? -27.203 -9.023 -56.875 1 28.17 389 SER B O 1
ATOM 6043 N N . SER B 1 390 ? -28.594 -10.352 -55.938 1 25.08 390 SER B N 1
ATOM 6044 C CA . SER B 1 390 ? -29.766 -10.039 -56.75 1 25.08 390 SER B CA 1
ATOM 6045 C C . SER B 1 390 ? -30.688 -9.062 -56.031 1 25.08 390 SER B C 1
ATOM 6047 O O . SER B 1 390 ? -30.859 -9.148 -54.812 1 25.08 390 SER B O 1
#

InterPro domains:
  IPR029069 HotDog domain superfamily [SSF54637] (19-159)
  IPR029069 HotDog domain superfamily [SSF54637] (215-366)
  IPR033120 Hotdog acyl-CoA thioesterase (ACOT)-type domain [PS51770] (2-135)
  IPR033120 Hotdog acyl-CoA thioesterase (ACOT)-type domain [PS51770] (218-335)

pLDDT: mean 86.89, std 15.62, range [25.08, 98.81]

Sequence (780 aa):
MHDSYAELVLPFGSSAETLERYINASGGIRTGKLMENLDSLAGSIAYKHMLGPSVESLGPIEDRGFYIVTASVDRLDMMSPLDPKRDLRLSGQVIYTGKSSMEVVLKMEFIRCVSLGRFSMVCRNAHTHKARRVNPLIISTPEEKALFSLGEHMKQRRKLSASQSLTQVPPTSSEAEHLHSFYLQYGQDTAAAAAGKTSGTLIQPTGLVGSRERVWMGDTTLSKTLLMFPQERNVHQKVFGGYLMRLAYELGFASASLFCRGPVRFLSLDGISFARPVPIGSILKLESMILHTSSTDEYPLLVHVGVRANVVDVKTGSERTTNDFRLTWCLDTEPEGFKTRQVVPRTYREAMLWLEGRRALELGAQIRGTQQGRSTPEPPSAPVVEGTSSMHDSYAELVLPFGSSAETLERYINASGGIRTGKLMENLDSLAGSIAYKHMLGPSVESLGPIEDRGFYIVTASVDRLDMMSPLDPKRDLRLSGQVIYTGKSSMEVVLKMEFIRCVSLGRFSMVCRNAHTHKARRVNPLIISTPEEKALFSLGEHMKQRRKLSASQSLTQVPPTSSEAEHLHSFYLQYGQDTAAAAAGKTSGTLIQPTGLVGSRERVWMGDTTLSKTLLMFPQERNVHQKVFGGYLMRLAYELGFASASLFCRGPVRFLSLDGISFARPVPIGSILKLESMILHTSSTDEYPLLVHVGVRANVVDVKTGSERTTNDFRLTWCLDTEPEGFKTRQVVPRTYREAMLWLEGRRALELGAQIRGTQQGRSTPEPPSAPVVEGTSS